Protein AF-K8XNW4-F1 (afdb_monomer)

Sequence (732 aa):
MLPLHPEALRRLDRVDAVVIDPRALYTPQLTVSRVLGVRDGDRTRVWEAARTAVNQGRLAAGWHPVTAVPGVAGTALDDASDDGPRVLVSPVHDPYASAVVAEARRAQVEVVSVYDDALRSLRNGFNRLVPLAGSIDDTLREAVTQLQRDGRAVAVVAAGAPETLVRADVGVGVTRDGAPPPWGAHLWAADLTGVWRILHAIPAARTASRRGIEISAQASALGTLLLLPGVPGSGPEPVTAGAALGLWVGRSKARGVLTAPLPAPRPGHEWHAIPAAEVRELLPTPRRDDHTSQIPKRRYSGFATTGPARAIGRIGVRPVTTTWHFLRAVRDELDDPLTPILATCSAASAVLGSPIDAVLVGSVLVLNAGISATQRLRAEEVLNRLLAVQDAPARQLTELKDAYDPVDAADCGADRRYVDIAADRLRPGEVIEVRPGEVVPADGRLLAAEGVEVDESALTGESLPVVKQTDPTPGVPLAERTCMLYAGTTVLTGTAVSLVTATGRTTETRRATALAPAKVREVGLNAQLSWLTRSRRPIGQLVLPRGARRDGSPRRCGPVPAKTGRPHPRPGAVHLLVWNIVNRLANAFGFTLREGQLHSGTRALHRFGYRFPGFLLADGEKPDDSDDVVANLRHSVLNRPAVTDPGLRTAAAAGDPLPEPWQAFAAMVRDASYTITDTDIGRLLAAGPTEDQVFEVTVAAAVGAALESFDAGMSALGHTSRAESSRSSGET

InterPro domains:
  IPR008250 P-type ATPase, A domain superfamily [SSF81653] (415-511)
  IPR023298 P-type ATPase, transmembrane domain superfamily [SSF81665] (320-391)
  IPR059000 P-type ATPase, A domain [PF00122] (411-515)

Structure (mmCIF, N/CA/C/O backbone):
data_AF-K8XNW4-F1
#
_entry.id   AF-K8XNW4-F1
#
loop_
_atom_site.group_PDB
_atom_site.id
_atom_site.type_symbol
_atom_site.label_atom_id
_atom_site.label_alt_id
_atom_site.label_comp_id
_atom_site.label_asym_id
_atom_site.label_entity_id
_atom_site.label_seq_id
_atom_site.pdbx_PDB_ins_code
_atom_site.Cartn_x
_atom_site.Cartn_y
_atom_site.Cartn_z
_atom_site.occupancy
_atom_site.B_iso_or_equiv
_atom_site.auth_seq_id
_atom_site.auth_comp_id
_atom_site.auth_asym_id
_atom_site.auth_atom_id
_atom_site.pdbx_PDB_model_num
ATOM 1 N N . MET A 1 1 ? -5.602 19.663 -1.042 1.00 82.75 1 MET A N 1
ATOM 2 C CA . MET A 1 1 ? -6.918 19.006 -1.170 1.00 82.75 1 MET A CA 1
ATOM 3 C C . MET A 1 1 ? -7.982 20.019 -0.796 1.00 82.75 1 MET A C 1
ATOM 5 O O . MET A 1 1 ? -7.849 20.635 0.255 1.00 82.75 1 MET A O 1
ATOM 9 N N . LEU A 1 2 ? -8.999 20.180 -1.634 1.00 87.75 2 LEU A N 1
ATOM 10 C CA . LEU A 1 2 ? -10.152 21.040 -1.398 1.00 87.75 2 LEU A CA 1
ATOM 11 C C . LEU A 1 2 ? -11.415 20.158 -1.304 1.00 87.75 2 LEU A C 1
ATOM 13 O O . LEU A 1 2 ? -11.740 19.472 -2.273 1.00 87.75 2 LEU A O 1
ATOM 17 N N . PRO A 1 3 ? -12.111 20.100 -0.155 1.00 89.88 3 PRO A N 1
ATOM 18 C CA . PRO A 1 3 ? -13.385 19.393 -0.059 1.00 89.88 3 PRO A CA 1
ATOM 19 C C . PRO A 1 3 ? -14.494 20.245 -0.690 1.00 89.88 3 PRO A C 1
ATOM 21 O O . PRO A 1 3 ? -14.869 21.271 -0.129 1.00 89.88 3 PRO A O 1
ATOM 24 N N . LEU A 1 4 ? -15.024 19.815 -1.838 1.00 90.00 4 LEU A N 1
ATOM 25 C CA . LEU A 1 4 ? -16.186 20.453 -2.471 1.00 90.00 4 LEU A CA 1
ATOM 26 C C . LEU A 1 4 ? -17.482 20.025 -1.767 1.00 90.00 4 LEU A C 1
ATOM 28 O O . LEU A 1 4 ? -18.348 20.847 -1.485 1.00 90.00 4 LEU A O 1
ATOM 32 N N . HIS A 1 5 ? -17.551 18.750 -1.374 1.00 90.88 5 HIS A N 1
ATOM 33 C CA . HIS A 1 5 ? -18.627 18.178 -0.571 1.00 90.88 5 HIS A CA 1
ATOM 34 C C . HIS A 1 5 ? -18.057 17.559 0.717 1.00 90.88 5 HIS A C 1
ATOM 36 O O . HIS A 1 5 ? -17.622 16.403 0.716 1.00 90.88 5 HIS A O 1
ATOM 42 N N . PRO A 1 6 ? -18.060 18.294 1.849 1.00 87.94 6 PRO A N 1
ATOM 43 C CA . PRO A 1 6 ? -17.468 17.832 3.110 1.00 87.94 6 PRO A CA 1
ATOM 44 C C . PRO A 1 6 ? -18.072 16.531 3.651 1.00 87.94 6 PRO A C 1
ATOM 46 O O . PRO A 1 6 ? -17.414 15.807 4.398 1.00 87.94 6 PRO A O 1
ATOM 49 N N . GLU A 1 7 ? -19.311 16.210 3.273 1.00 89.25 7 GLU A N 1
ATOM 50 C CA . GLU A 1 7 ? -19.983 14.966 3.656 1.00 89.25 7 GLU A CA 1
ATOM 51 C C . GLU A 1 7 ? -19.247 13.715 3.171 1.00 89.25 7 GLU A C 1
ATOM 53 O O . GLU A 1 7 ? -19.280 12.693 3.854 1.00 89.25 7 GLU A O 1
ATOM 58 N N . ALA A 1 8 ? -18.514 13.799 2.058 1.00 90.62 8 ALA A N 1
ATOM 59 C CA . ALA A 1 8 ? -17.737 12.678 1.539 1.00 90.62 8 ALA A CA 1
ATOM 60 C C . ALA A 1 8 ? -16.644 12.219 2.519 1.00 90.62 8 ALA A C 1
ATOM 62 O O . ALA A 1 8 ? -16.383 11.024 2.638 1.00 90.62 8 ALA A O 1
ATOM 63 N N . LEU A 1 9 ? -16.074 13.135 3.316 1.00 90.50 9 LEU A N 1
ATOM 64 C CA . LEU A 1 9 ? -15.121 12.777 4.374 1.00 90.50 9 LEU A CA 1
ATOM 65 C C . LEU A 1 9 ? -15.758 11.901 5.460 1.00 90.50 9 LEU A C 1
ATOM 67 O O . LEU A 1 9 ? -15.081 11.056 6.040 1.00 90.50 9 LEU A O 1
ATOM 71 N N . ARG A 1 10 ? -17.059 12.081 5.726 1.00 89.56 10 ARG A N 1
ATOM 72 C CA . ARG A 1 10 ? -17.809 11.277 6.706 1.00 89.56 10 ARG A CA 1
ATOM 73 C C . ARG A 1 10 ? -18.178 9.891 6.185 1.00 89.56 10 ARG A C 1
ATOM 75 O O . ARG A 1 10 ? -18.661 9.092 6.971 1.00 89.56 10 ARG A O 1
ATOM 82 N N . ARG A 1 11 ? -17.997 9.630 4.886 1.00 92.25 11 ARG A N 1
ATOM 83 C CA . ARG A 1 11 ? -18.268 8.333 4.249 1.00 92.25 11 ARG A CA 1
ATOM 84 C C . ARG A 1 11 ? -17.010 7.481 4.079 1.00 92.25 11 ARG A C 1
ATOM 86 O O . ARG A 1 11 ? -17.127 6.314 3.724 1.00 92.25 11 ARG A O 1
ATOM 93 N N . LEU A 1 12 ? -15.819 8.029 4.352 1.00 93.81 12 LEU A N 1
ATOM 94 C CA . LEU A 1 12 ? -14.544 7.310 4.213 1.00 93.81 12 LEU A CA 1
ATOM 95 C C . LEU A 1 12 ? -14.468 6.040 5.069 1.00 93.81 12 LEU A C 1
ATOM 97 O O . LEU A 1 12 ? -13.777 5.101 4.692 1.00 93.81 12 LEU A O 1
ATOM 101 N N . ASP A 1 13 ? -15.171 5.988 6.203 1.00 93.31 13 ASP A N 1
ATOM 102 C CA . ASP A 1 13 ? -15.234 4.799 7.055 1.00 93.31 13 ASP A CA 1
ATOM 103 C C . ASP A 1 13 ? -16.045 3.649 6.433 1.00 93.31 13 ASP A C 1
ATOM 105 O O . ASP A 1 13 ? -15.874 2.502 6.836 1.00 93.31 13 ASP A O 1
ATOM 109 N N . ARG A 1 14 ? -16.896 3.939 5.443 1.00 93.44 14 ARG A N 1
ATOM 110 C CA . ARG A 1 14 ? -17.780 2.970 4.778 1.00 93.44 14 ARG A CA 1
ATOM 111 C C . ARG A 1 14 ? -17.289 2.531 3.404 1.00 93.44 14 ARG A C 1
ATOM 113 O O . ARG A 1 14 ? -17.917 1.675 2.808 1.00 93.44 14 ARG A O 1
ATOM 120 N N . VAL A 1 15 ? -16.211 3.119 2.883 1.00 95.38 15 VAL A N 1
ATOM 121 C CA . VAL A 1 15 ? -15.671 2.762 1.561 1.00 95.38 15 VAL A CA 1
ATOM 122 C C . VAL A 1 15 ? -15.216 1.309 1.578 1.00 95.38 15 VAL A C 1
ATOM 124 O O . VAL A 1 15 ? -14.338 0.971 2.365 1.00 95.38 15 VAL A O 1
ATOM 127 N N . ASP A 1 16 ? -15.768 0.477 0.698 1.00 93.88 16 ASP A N 1
ATOM 128 C CA . ASP A 1 16 ? -15.445 -0.951 0.565 1.00 93.88 16 ASP A CA 1
ATOM 129 C C . ASP A 1 16 ? -14.649 -1.254 -0.707 1.00 93.88 16 ASP A C 1
ATOM 131 O O . ASP A 1 16 ? -13.868 -2.209 -0.745 1.00 93.88 16 ASP A O 1
ATOM 135 N N . ALA A 1 17 ? -14.824 -0.430 -1.742 1.00 95.88 17 ALA A N 1
ATOM 136 C CA . ALA A 1 17 ? -14.113 -0.541 -3.006 1.00 95.88 17 ALA A CA 1
ATOM 137 C C . ALA A 1 17 ? -13.586 0.822 -3.469 1.00 95.88 17 ALA A C 1
ATOM 139 O O . ALA A 1 17 ? -14.236 1.853 -3.290 1.00 95.88 17 ALA A O 1
ATOM 140 N N . VAL A 1 18 ? -12.406 0.815 -4.085 1.00 97.12 18 VAL A N 1
ATOM 141 C CA . VAL A 1 18 ? -11.782 1.982 -4.710 1.00 97.12 18 VAL A CA 1
ATOM 142 C C . VAL A 1 18 ? -11.608 1.689 -6.193 1.00 97.12 18 VAL A C 1
ATOM 144 O O . VAL A 1 18 ? -10.843 0.802 -6.566 1.00 97.12 18 VAL A O 1
ATOM 147 N N . VAL A 1 19 ? -12.297 2.451 -7.036 1.00 97.12 19 VAL A N 1
ATOM 148 C CA . VAL A 1 19 ? -12.147 2.409 -8.491 1.00 97.12 19 VAL A CA 1
ATOM 149 C C . VAL A 1 19 ? -11.180 3.512 -8.909 1.00 97.12 19 VAL A C 1
ATOM 151 O O . VAL A 1 19 ? -11.427 4.687 -8.646 1.00 97.12 19 VAL A O 1
ATOM 154 N N . ILE A 1 20 ? -10.074 3.154 -9.552 1.00 96.75 20 ILE A N 1
ATOM 155 C CA . ILE A 1 20 ? -9.065 4.114 -10.013 1.00 96.75 20 ILE A CA 1
ATOM 156 C C . ILE A 1 20 ? -9.119 4.187 -11.538 1.00 96.75 20 ILE A C 1
ATOM 158 O O . ILE A 1 20 ? -8.941 3.173 -12.211 1.00 96.75 20 ILE A O 1
ATOM 162 N N . ASP A 1 21 ? -9.337 5.380 -12.087 1.00 94.81 21 ASP A N 1
ATOM 163 C CA . ASP A 1 21 ? -9.142 5.655 -13.512 1.00 94.81 21 ASP A CA 1
ATOM 164 C C . ASP A 1 21 ? -7.656 5.441 -13.850 1.00 94.81 21 ASP A C 1
ATOM 166 O O . ASP A 1 21 ? -6.814 6.143 -13.276 1.00 94.81 21 ASP A O 1
ATOM 170 N N . PRO A 1 22 ? -7.303 4.513 -14.762 1.00 93.06 22 PRO A N 1
ATOM 171 C CA . PRO A 1 22 ? -5.907 4.259 -15.113 1.00 93.06 22 PRO A CA 1
ATOM 172 C C . PRO A 1 22 ? -5.221 5.536 -15.590 1.00 93.06 22 PRO A C 1
ATOM 174 O O . PRO A 1 22 ? -4.070 5.791 -15.237 1.00 93.06 22 PRO A O 1
ATOM 177 N N . ARG A 1 23 ? -5.961 6.412 -16.286 1.00 90.69 23 ARG A N 1
ATOM 178 C CA . ARG A 1 23 ? -5.424 7.680 -16.762 1.00 90.69 23 ARG A CA 1
ATOM 179 C C . ARG A 1 23 ? -4.949 8.520 -15.591 1.00 90.69 23 ARG A C 1
ATOM 181 O O . ARG A 1 23 ? -3.893 9.102 -15.728 1.00 90.69 23 ARG A O 1
ATOM 188 N N . ALA A 1 24 ? -5.613 8.553 -14.435 1.00 91.88 24 ALA A N 1
ATOM 189 C CA . ALA A 1 24 ? -5.176 9.372 -13.294 1.00 91.88 24 ALA A CA 1
ATOM 190 C C . ALA A 1 24 ? -3.762 9.030 -12.775 1.00 91.88 24 ALA A C 1
ATOM 192 O O . ALA A 1 24 ? -3.166 9.837 -12.069 1.00 91.88 24 ALA A O 1
ATOM 193 N N . LEU A 1 25 ? -3.218 7.863 -13.130 1.00 92.19 25 LEU A N 1
ATOM 194 C CA . LEU A 1 25 ? -1.910 7.376 -12.691 1.00 92.19 25 LEU A CA 1
ATOM 195 C C . LEU A 1 25 ? -0.756 7.768 -13.619 1.00 92.19 25 LEU A C 1
ATOM 197 O O . LEU A 1 25 ? 0.385 7.378 -13.369 1.00 92.19 25 LEU A O 1
ATOM 201 N N . TYR A 1 26 ? -1.034 8.499 -14.697 1.00 89.56 26 TYR A N 1
ATOM 202 C CA . TYR A 1 26 ? -0.038 8.825 -15.713 1.00 89.56 26 TYR A CA 1
ATOM 203 C C . TYR A 1 26 ? 0.261 10.317 -15.787 1.00 89.56 26 TYR A C 1
ATOM 205 O O . TYR A 1 26 ? -0.564 11.164 -15.433 1.00 89.56 26 TYR A O 1
ATOM 213 N N . THR A 1 27 ? 1.415 10.644 -16.339 1.00 86.62 27 THR A N 1
ATOM 214 C CA . THR A 1 27 ? 1.769 11.992 -16.764 1.00 86.62 27 THR A CA 1
ATOM 215 C C . THR A 1 27 ? 1.433 12.166 -18.260 1.00 86.62 27 THR A C 1
ATOM 217 O O . THR A 1 27 ? 1.173 11.177 -18.950 1.00 86.62 27 THR A O 1
ATOM 220 N N . PRO A 1 28 ? 1.366 13.399 -18.797 1.00 83.56 28 PRO A N 1
ATOM 221 C CA . PRO A 1 28 ? 1.074 13.614 -20.220 1.00 83.56 28 PRO A CA 1
ATOM 222 C C . PRO A 1 28 ? 2.232 13.215 -21.153 1.00 83.56 28 PRO A C 1
ATOM 224 O O . PRO A 1 28 ? 2.035 13.119 -22.362 1.00 83.56 28 PRO A O 1
ATOM 227 N N . GLN A 1 29 ? 3.439 12.996 -20.623 1.00 85.19 29 GLN A N 1
ATOM 228 C CA . GLN A 1 29 ? 4.605 12.593 -21.408 1.00 85.19 29 GLN A CA 1
ATOM 229 C C . GLN A 1 29 ? 4.458 11.151 -21.906 1.00 85.19 29 GLN A C 1
ATOM 231 O O . GLN A 1 29 ? 4.149 10.246 -21.132 1.00 85.19 29 GLN A O 1
ATOM 236 N N . LEU A 1 30 ? 4.733 10.931 -23.192 1.00 87.06 30 LEU A N 1
ATOM 237 C CA . LEU A 1 30 ? 4.732 9.609 -23.817 1.00 87.06 30 LEU A CA 1
ATOM 238 C C . LEU A 1 30 ? 6.144 9.021 -23.856 1.00 87.06 30 LEU A C 1
ATOM 240 O O . LEU A 1 30 ? 7.117 9.739 -24.073 1.00 87.06 30 LEU A O 1
ATOM 244 N N . THR A 1 31 ? 6.247 7.704 -23.694 1.00 84.94 31 THR A N 1
ATOM 245 C CA . THR A 1 31 ? 7.492 6.953 -23.869 1.00 84.94 31 THR A CA 1
ATOM 246 C C . THR A 1 31 ? 7.238 5.647 -24.607 1.00 84.94 31 THR A C 1
ATOM 248 O O . THR A 1 31 ? 6.173 5.029 -24.495 1.00 84.94 31 THR A O 1
ATOM 251 N N . VAL A 1 32 ? 8.249 5.172 -25.327 1.00 85.88 32 VAL A N 1
ATOM 252 C CA . VAL A 1 32 ? 8.278 3.779 -25.771 1.00 85.88 32 VAL A CA 1
ATOM 253 C C . VAL A 1 32 ? 8.364 2.899 -24.528 1.00 85.88 32 VAL A C 1
ATOM 255 O O . VAL A 1 32 ? 9.114 3.202 -23.604 1.00 85.88 32 VAL A O 1
ATOM 258 N N . SER A 1 33 ? 7.514 1.880 -24.462 1.00 79.88 33 SER A N 1
ATOM 259 C CA . SER A 1 33 ? 7.308 1.079 -23.251 1.00 79.88 33 SER A CA 1
ATOM 260 C C . SER A 1 33 ? 7.517 -0.414 -23.466 1.00 79.88 33 SER A C 1
ATOM 262 O O . SER A 1 33 ? 7.789 -1.132 -22.507 1.00 79.88 33 SER A O 1
ATOM 264 N N . ARG A 1 34 ? 7.344 -0.902 -24.698 1.00 81.06 34 ARG A N 1
ATOM 265 C CA . ARG A 1 34 ? 7.564 -2.305 -25.061 1.00 81.06 34 ARG A CA 1
ATOM 266 C C . ARG A 1 34 ? 7.821 -2.423 -26.557 1.00 81.06 34 ARG A C 1
ATOM 268 O O . ARG A 1 34 ? 7.240 -1.671 -27.336 1.00 81.06 34 ARG A O 1
ATOM 275 N N . VAL A 1 35 ? 8.642 -3.391 -26.939 1.00 83.88 35 VAL A N 1
ATOM 276 C CA . VAL A 1 35 ? 8.856 -3.808 -28.327 1.00 83.88 35 VAL A CA 1
ATOM 277 C C . VAL A 1 35 ? 8.672 -5.322 -28.367 1.00 83.88 35 VAL A C 1
ATOM 279 O O . VAL A 1 35 ? 9.257 -6.023 -27.549 1.00 83.88 35 VAL A O 1
ATOM 282 N N . LEU A 1 36 ? 7.826 -5.815 -29.267 1.00 83.62 36 LEU A N 1
ATOM 283 C CA . LEU A 1 36 ? 7.525 -7.238 -29.446 1.00 83.62 36 LEU A CA 1
ATOM 284 C C . LEU A 1 36 ? 7.826 -7.663 -30.886 1.00 83.62 36 LEU A C 1
ATOM 286 O O . LEU A 1 36 ? 7.686 -6.852 -31.801 1.00 83.62 36 LEU A O 1
ATOM 290 N N . GLY A 1 37 ? 8.215 -8.928 -31.079 1.00 78.12 37 GLY A N 1
ATOM 291 C CA . GLY A 1 37 ? 8.445 -9.525 -32.405 1.00 78.12 37 GLY A CA 1
ATOM 292 C C . GLY A 1 37 ? 9.718 -9.052 -33.122 1.00 78.12 37 GLY A C 1
ATOM 293 O O . GLY A 1 37 ? 9.832 -9.200 -34.336 1.00 78.12 37 GLY A O 1
ATOM 294 N N . VAL A 1 38 ? 10.664 -8.453 -32.391 1.00 79.06 38 VAL A N 1
ATOM 295 C CA . VAL A 1 38 ? 11.943 -7.959 -32.928 1.00 79.06 38 VAL A CA 1
ATOM 296 C C . VAL A 1 38 ? 13.093 -8.773 -32.342 1.00 79.06 38 VAL A C 1
ATOM 298 O O . VAL A 1 38 ? 13.166 -8.936 -31.118 1.00 79.06 38 VAL A O 1
ATOM 301 N N . ARG A 1 39 ? 14.002 -9.222 -33.216 1.00 78.06 39 ARG A N 1
ATOM 302 C CA . ARG A 1 39 ? 15.246 -9.919 -32.857 1.00 78.06 39 ARG A CA 1
ATOM 303 C C . ARG A 1 39 ? 16.083 -9.094 -31.883 1.00 78.06 39 ARG A C 1
ATOM 305 O O . ARG A 1 39 ? 16.153 -7.871 -32.011 1.00 78.06 39 ARG A O 1
ATOM 312 N N . ASP A 1 40 ? 16.763 -9.753 -30.947 1.00 71.50 40 ASP A N 1
ATOM 313 C CA . ASP A 1 40 ? 17.518 -9.075 -29.880 1.00 71.50 40 ASP A CA 1
ATOM 314 C C . ASP A 1 40 ? 18.553 -8.070 -30.420 1.00 71.50 40 ASP A C 1
ATOM 316 O O . ASP A 1 40 ? 18.652 -6.960 -29.901 1.00 71.50 40 ASP A O 1
ATOM 320 N N . GLY A 1 41 ? 19.246 -8.401 -31.518 1.00 72.94 41 GLY A N 1
ATOM 321 C CA . GLY A 1 41 ? 20.248 -7.522 -32.141 1.00 72.94 41 GLY A CA 1
ATOM 322 C C . GLY A 1 41 ? 19.690 -6.235 -32.767 1.00 72.94 41 GLY A C 1
ATOM 323 O O . GLY A 1 41 ? 20.393 -5.229 -32.825 1.00 72.94 41 GLY A O 1
ATOM 324 N N . ASP A 1 42 ? 18.422 -6.230 -33.188 1.00 78.19 42 ASP A N 1
ATOM 325 C CA . ASP A 1 42 ? 17.770 -5.060 -33.795 1.00 78.19 42 ASP A CA 1
ATOM 326 C C . ASP A 1 42 ? 16.950 -4.248 -32.776 1.00 78.19 42 ASP A C 1
ATOM 328 O O . ASP A 1 42 ? 16.594 -3.094 -33.037 1.00 78.19 42 ASP A O 1
ATOM 332 N N . ARG A 1 43 ? 16.662 -4.811 -31.593 1.00 79.81 43 ARG A N 1
ATOM 333 C CA . ARG A 1 43 ? 15.758 -4.222 -30.589 1.00 79.81 43 ARG A CA 1
ATOM 334 C C . ARG A 1 43 ? 16.192 -2.828 -30.139 1.00 79.81 43 ARG A C 1
ATOM 336 O O . ARG A 1 43 ? 15.351 -1.931 -30.080 1.00 79.81 43 ARG A O 1
ATOM 343 N N . THR A 1 44 ? 17.484 -2.621 -29.883 1.00 80.12 44 THR A N 1
ATOM 344 C CA . THR A 1 44 ? 18.033 -1.313 -29.481 1.00 80.12 44 THR A CA 1
ATOM 345 C C . THR A 1 44 ? 17.809 -0.259 -30.564 1.00 80.12 44 THR A C 1
ATOM 347 O O . THR A 1 44 ? 17.309 0.828 -30.279 1.00 80.12 44 THR A O 1
ATOM 350 N N . ARG A 1 45 ? 18.067 -0.609 -31.830 1.00 83.06 45 ARG A N 1
ATOM 351 C CA . ARG A 1 45 ? 17.858 0.287 -32.974 1.00 83.06 45 ARG A CA 1
ATOM 352 C C . ARG A 1 45 ? 16.382 0.651 -33.149 1.00 83.06 45 ARG A C 1
ATOM 354 O O . ARG A 1 45 ? 16.061 1.822 -33.354 1.00 83.06 45 ARG A O 1
ATOM 361 N N . VAL A 1 46 ? 15.478 -0.330 -33.055 1.00 85.69 46 VAL A N 1
ATOM 362 C CA . VAL A 1 46 ? 14.024 -0.090 -33.137 1.00 85.69 46 VAL A CA 1
ATOM 363 C C . VAL A 1 46 ? 13.551 0.799 -31.987 1.00 85.69 46 VAL A C 1
ATOM 365 O O . VAL A 1 46 ? 12.770 1.726 -32.207 1.00 85.69 46 VAL A O 1
ATOM 368 N N . TRP A 1 47 ? 14.043 0.556 -30.772 1.00 84.88 47 TRP A N 1
ATOM 369 C CA . TRP A 1 47 ? 13.707 1.352 -29.596 1.00 84.88 47 TRP A CA 1
ATOM 370 C C . TRP A 1 47 ? 14.141 2.812 -29.738 1.00 84.88 47 TRP A C 1
ATOM 372 O O . TRP A 1 47 ? 13.337 3.711 -29.499 1.00 84.88 47 TRP A O 1
ATOM 382 N N . GLU A 1 48 ? 15.379 3.071 -30.160 1.00 84.94 48 GLU A N 1
ATOM 383 C CA . GLU A 1 48 ? 15.892 4.433 -30.344 1.00 84.94 48 GLU A CA 1
ATOM 384 C C . GLU A 1 48 ? 15.140 5.192 -31.439 1.00 84.94 48 GLU A C 1
ATOM 386 O O . GLU A 1 48 ? 14.768 6.357 -31.255 1.00 84.94 48 GLU A O 1
ATOM 391 N N . ALA A 1 49 ? 14.854 4.527 -32.560 1.00 86.50 49 ALA A N 1
ATOM 392 C CA . ALA A 1 49 ? 14.067 5.100 -33.643 1.00 86.50 49 ALA A CA 1
ATOM 393 C C . ALA A 1 49 ? 12.641 5.445 -33.183 1.00 86.50 49 ALA A C 1
ATOM 395 O O . ALA A 1 49 ? 12.149 6.548 -33.437 1.00 86.50 49 ALA A O 1
ATOM 396 N N . ALA A 1 50 ? 12.000 4.549 -32.428 1.00 86.62 50 ALA A N 1
ATOM 397 C CA . ALA A 1 50 ? 10.686 4.795 -31.847 1.00 86.62 50 ALA A CA 1
ATOM 398 C C . ALA A 1 50 ? 10.722 5.922 -30.802 1.00 86.62 50 ALA A C 1
ATOM 400 O O . ALA A 1 50 ? 9.855 6.794 -30.826 1.00 86.62 50 ALA A O 1
ATOM 401 N N . ARG A 1 51 ? 11.750 5.976 -29.941 1.00 86.56 51 ARG A N 1
ATOM 402 C CA . ARG A 1 51 ? 11.950 7.057 -28.956 1.00 86.56 51 ARG A CA 1
ATOM 403 C C . ARG A 1 51 ? 12.068 8.405 -29.659 1.00 86.56 51 ARG A C 1
ATOM 405 O O . ARG A 1 51 ? 11.431 9.377 -29.261 1.00 86.56 51 ARG A O 1
ATOM 412 N N . THR A 1 52 ? 12.821 8.445 -30.752 1.00 87.12 52 THR A N 1
ATOM 413 C CA . THR A 1 52 ? 13.000 9.642 -31.579 1.00 87.12 52 THR A CA 1
ATOM 414 C C . THR A 1 52 ? 11.686 10.071 -32.229 1.00 87.12 52 THR A C 1
ATOM 416 O O . THR A 1 52 ? 11.345 11.252 -32.219 1.00 87.12 52 THR A O 1
ATOM 419 N N . ALA A 1 53 ? 10.908 9.116 -32.741 1.00 87.88 53 ALA A N 1
ATOM 420 C CA . ALA A 1 53 ? 9.606 9.377 -33.343 1.00 87.88 53 ALA A CA 1
ATOM 421 C C . ALA A 1 53 ? 8.572 9.893 -32.326 1.00 87.88 53 ALA A C 1
ATOM 423 O O . ALA A 1 53 ? 7.816 10.810 -32.648 1.00 87.88 53 ALA A O 1
ATOM 424 N N . VAL A 1 54 ? 8.570 9.364 -31.098 1.00 88.19 54 VAL A N 1
ATOM 425 C CA . VAL A 1 54 ? 7.743 9.866 -29.986 1.00 88.19 54 VAL A CA 1
ATOM 426 C C . VAL A 1 54 ? 8.154 11.288 -29.603 1.00 88.19 54 VAL A C 1
ATOM 428 O O . VAL A 1 54 ? 7.299 12.167 -29.538 1.00 88.19 54 VAL A O 1
ATOM 431 N N . ASN A 1 55 ? 9.455 11.550 -29.439 1.00 85.94 55 ASN A N 1
ATOM 432 C CA . ASN A 1 55 ? 9.970 12.885 -29.103 1.00 85.94 55 ASN A CA 1
ATOM 433 C C . ASN A 1 55 ? 9.645 13.935 -30.178 1.00 85.94 55 ASN A C 1
ATOM 435 O O . ASN A 1 55 ? 9.495 15.114 -29.875 1.00 85.94 55 ASN A O 1
ATOM 439 N N . GLN A 1 56 ? 9.512 13.507 -31.435 1.00 88.62 56 GLN A N 1
ATOM 440 C CA . GLN A 1 56 ? 9.116 14.351 -32.566 1.00 88.62 56 GLN A CA 1
ATOM 441 C C . GLN A 1 56 ? 7.589 14.423 -32.762 1.00 88.62 56 GLN A C 1
ATOM 443 O O . GLN A 1 56 ? 7.133 15.008 -33.743 1.00 88.62 56 GLN A O 1
ATOM 448 N N . GLY A 1 57 ? 6.796 13.819 -31.869 1.00 86.75 57 GLY A N 1
ATOM 449 C CA . GLY A 1 57 ? 5.332 13.843 -31.911 1.00 86.75 57 GLY A CA 1
ATOM 450 C C . GLY A 1 57 ? 4.705 13.019 -33.041 1.00 86.75 57 GLY A C 1
ATOM 451 O O . GLY A 1 57 ? 3.549 13.247 -33.385 1.00 86.75 57 GLY A O 1
ATOM 452 N N . ARG A 1 58 ? 5.444 12.079 -33.647 1.00 88.12 58 ARG A N 1
ATOM 453 C CA . ARG A 1 58 ? 4.960 11.264 -34.779 1.00 88.12 58 ARG A CA 1
ATOM 454 C C . ARG A 1 58 ? 4.195 10.012 -34.361 1.00 88.12 58 ARG A C 1
ATOM 456 O O . ARG A 1 58 ? 3.418 9.497 -35.156 1.00 88.12 58 ARG A O 1
ATOM 463 N N . LEU A 1 59 ? 4.421 9.520 -33.144 1.00 87.94 59 LEU A N 1
ATOM 464 C CA . LEU A 1 59 ? 3.719 8.363 -32.588 1.00 87.94 59 LEU A CA 1
ATOM 465 C C . LEU A 1 59 ? 2.871 8.797 -31.388 1.00 87.94 59 LEU A C 1
ATOM 467 O O . LEU A 1 59 ? 3.374 9.440 -30.467 1.00 87.94 59 LEU A O 1
ATOM 471 N N . ALA A 1 60 ? 1.588 8.433 -31.408 1.00 89.06 60 ALA A N 1
ATOM 472 C CA . ALA A 1 60 ? 0.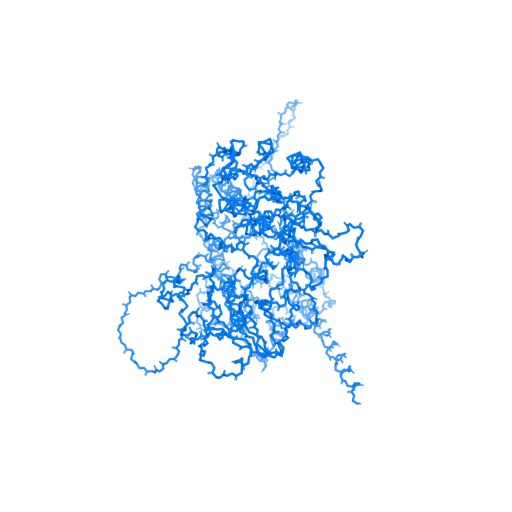646 8.655 -30.309 1.00 89.06 60 ALA A CA 1
ATOM 473 C C . ALA A 1 60 ? 0.660 7.482 -29.309 1.00 89.06 60 ALA A C 1
ATOM 475 O O . ALA A 1 60 ? 1.305 6.467 -29.551 1.00 89.06 60 ALA A O 1
ATOM 476 N N . ALA A 1 61 ? -0.068 7.584 -28.194 1.00 87.50 61 ALA A N 1
ATOM 477 C CA . ALA A 1 61 ? -0.240 6.454 -27.278 1.00 87.50 61 ALA A CA 1
ATOM 478 C C . ALA A 1 61 ? -0.969 5.280 -27.966 1.00 87.50 61 ALA A C 1
ATOM 480 O O . ALA A 1 61 ? -1.950 5.496 -28.675 1.00 87.50 61 ALA A O 1
ATOM 481 N N . GLY A 1 62 ? -0.503 4.051 -27.744 1.00 87.50 62 GLY A N 1
ATOM 482 C CA . GLY A 1 62 ? -1.065 2.822 -28.302 1.00 87.50 62 GLY A CA 1
ATOM 483 C C . GLY A 1 62 ? -0.018 1.896 -28.923 1.00 87.50 62 GLY A C 1
ATOM 484 O O . GLY A 1 62 ? 1.188 2.155 -28.877 1.00 87.50 62 GLY A O 1
ATOM 485 N N . TRP A 1 63 ? -0.501 0.793 -29.491 1.00 88.06 63 TRP A N 1
ATOM 486 C CA . TRP A 1 63 ? 0.310 -0.147 -30.260 1.00 88.06 63 TRP A CA 1
ATOM 487 C C . TRP A 1 63 ? 0.501 0.349 -31.691 1.00 88.06 63 TRP A C 1
ATOM 489 O O . TRP A 1 63 ? -0.471 0.635 -32.386 1.00 88.06 63 TRP A O 1
ATOM 499 N N . HIS A 1 64 ? 1.754 0.391 -32.137 1.00 89.19 64 HIS A N 1
ATOM 500 C CA . HIS A 1 64 ? 2.139 0.748 -33.500 1.00 89.19 64 HIS A CA 1
ATOM 501 C C . HIS A 1 64 ? 2.927 -0.397 -34.129 1.00 89.19 64 HIS A C 1
ATOM 503 O O . HIS A 1 64 ? 3.786 -0.971 -33.459 1.00 89.19 64 HIS A O 1
ATOM 509 N N . PRO A 1 65 ? 2.694 -0.748 -35.401 1.00 87.81 65 PRO A N 1
ATOM 510 C CA . PRO A 1 65 ? 3.553 -1.704 -36.087 1.00 87.81 65 PRO A CA 1
ATOM 511 C C . PRO A 1 65 ? 4.964 -1.118 -36.247 1.00 87.81 65 PRO A C 1
ATOM 513 O O . PRO A 1 65 ? 5.120 0.090 -36.427 1.00 87.81 65 PRO A O 1
ATOM 516 N N . VAL A 1 66 ? 6.004 -1.959 -36.218 1.00 84.62 66 VAL A N 1
ATOM 517 C CA . VAL A 1 66 ? 7.402 -1.497 -36.386 1.00 84.62 66 VAL A CA 1
ATOM 518 C C . VAL A 1 66 ? 7.608 -0.775 -37.726 1.00 84.62 66 VAL A C 1
ATOM 520 O O . VAL A 1 66 ? 8.402 0.157 -37.814 1.00 84.62 66 VAL A O 1
ATOM 523 N N . THR A 1 67 ? 6.824 -1.117 -38.750 1.00 82.12 67 THR A N 1
ATOM 524 C CA . THR A 1 67 ? 6.812 -0.437 -40.056 1.00 82.12 67 THR A CA 1
ATOM 525 C C . THR A 1 67 ? 6.374 1.028 -39.994 1.00 82.12 67 THR A C 1
ATOM 527 O O . THR A 1 67 ? 6.752 1.807 -40.866 1.00 82.12 67 THR A O 1
ATOM 530 N N . ALA A 1 68 ? 5.612 1.428 -38.971 1.00 82.81 68 ALA A N 1
ATOM 531 C CA . ALA A 1 68 ? 5.234 2.822 -38.749 1.00 82.81 68 ALA A CA 1
ATOM 532 C C . ALA A 1 68 ? 6.361 3.649 -38.101 1.00 82.81 68 ALA A C 1
ATOM 534 O O . ALA A 1 68 ? 6.252 4.873 -38.026 1.00 82.81 68 ALA A O 1
ATOM 535 N N . VAL A 1 69 ? 7.445 3.011 -37.637 1.00 82.88 69 VAL A N 1
ATOM 536 C CA . VAL A 1 69 ? 8.587 3.691 -37.016 1.00 82.88 69 VAL A CA 1
ATOM 537 C C . VAL A 1 69 ? 9.561 4.185 -38.103 1.00 82.88 69 VAL A C 1
ATOM 539 O O . VAL A 1 69 ? 10.138 3.376 -38.836 1.00 82.88 69 VAL A O 1
ATOM 542 N N . PRO A 1 70 ? 9.802 5.506 -38.220 1.00 78.94 70 PRO A N 1
ATOM 543 C CA . PRO A 1 70 ? 10.735 6.053 -39.204 1.00 78.94 70 PRO A CA 1
ATOM 544 C C . PRO A 1 70 ? 12.169 5.538 -39.001 1.00 78.94 70 PRO A C 1
ATOM 546 O O . PRO A 1 70 ? 12.671 5.535 -37.881 1.00 78.94 70 PRO A O 1
ATOM 549 N N . GLY A 1 71 ? 12.857 5.159 -40.085 1.00 73.12 71 GLY A N 1
ATOM 550 C CA . GLY A 1 71 ? 14.280 4.765 -40.052 1.00 73.12 71 GLY A CA 1
ATOM 551 C C . GLY A 1 71 ? 14.562 3.280 -39.775 1.00 73.12 71 GLY A C 1
ATOM 552 O O . GLY A 1 71 ? 15.726 2.880 -39.696 1.00 73.12 71 GLY A O 1
ATOM 553 N N . VAL A 1 72 ? 13.509 2.462 -39.669 1.00 73.94 72 VAL A N 1
ATOM 554 C CA . VAL A 1 72 ? 13.583 1.030 -39.312 1.00 73.94 72 VAL A CA 1
ATOM 555 C C . VAL A 1 72 ? 13.284 0.099 -40.507 1.00 73.94 72 VAL A C 1
ATOM 557 O O . VAL A 1 72 ? 13.284 -1.125 -40.375 1.00 73.94 72 VAL A O 1
ATOM 560 N N . ALA A 1 73 ? 13.079 0.668 -41.703 1.00 55.19 73 ALA A N 1
ATOM 561 C CA . ALA A 1 73 ? 12.811 -0.077 -42.934 1.00 55.19 73 ALA A CA 1
ATOM 562 C C . ALA A 1 73 ? 13.936 -1.091 -43.235 1.00 55.19 73 ALA A C 1
ATOM 564 O O . ALA A 1 73 ? 15.084 -0.699 -43.440 1.00 55.19 73 ALA A O 1
ATOM 565 N N . GLY A 1 74 ? 13.597 -2.386 -43.249 1.00 58.56 74 GLY A N 1
ATOM 566 C CA . GLY A 1 74 ? 14.525 -3.487 -43.545 1.00 58.56 74 GLY A CA 1
ATOM 567 C C . GLY A 1 74 ? 15.025 -4.296 -42.341 1.00 58.56 74 GLY A C 1
ATOM 568 O O . GLY A 1 74 ? 15.872 -5.163 -42.529 1.00 58.56 74 GLY A O 1
ATOM 569 N N . THR A 1 75 ? 14.528 -4.048 -41.124 1.00 61.19 75 THR A N 1
ATOM 570 C CA . THR A 1 75 ? 14.788 -4.942 -39.977 1.00 61.19 75 THR A CA 1
ATOM 571 C C . THR A 1 75 ? 14.111 -6.296 -40.190 1.00 61.19 75 THR A C 1
ATOM 573 O O . THR A 1 75 ? 12.966 -6.365 -40.638 1.00 61.19 75 THR A O 1
ATOM 576 N N . ALA A 1 76 ? 14.838 -7.381 -39.918 1.00 54.22 76 ALA A N 1
ATOM 577 C CA . ALA A 1 76 ? 14.326 -8.731 -40.102 1.00 54.22 76 ALA A CA 1
ATOM 578 C C . ALA A 1 76 ? 13.328 -9.053 -38.982 1.00 54.22 76 ALA A C 1
ATOM 580 O O . ALA A 1 76 ? 13.676 -9.062 -37.802 1.00 54.22 76 ALA A O 1
ATOM 581 N N . LEU A 1 77 ? 12.076 -9.269 -39.371 1.00 59.12 77 LEU A N 1
ATOM 582 C CA . LEU A 1 77 ? 10.963 -9.533 -38.469 1.00 59.12 77 LEU A CA 1
ATOM 583 C C . LEU A 1 77 ? 10.979 -11.019 -38.090 1.00 59.12 77 LEU A C 1
ATOM 585 O O . LEU A 1 77 ? 11.198 -11.867 -38.956 1.00 59.12 77 LEU A O 1
ATOM 589 N N . ASP A 1 78 ? 10.770 -11.341 -36.814 1.00 57.84 78 ASP A N 1
ATOM 590 C CA . ASP A 1 78 ? 10.506 -12.728 -36.431 1.00 57.84 78 ASP A CA 1
ATOM 591 C C . ASP A 1 78 ? 9.014 -13.016 -36.641 1.00 57.84 78 ASP A C 1
ATOM 593 O O . ASP A 1 78 ? 8.156 -12.443 -35.971 1.00 57.84 78 ASP A O 1
ATOM 597 N N . ASP A 1 79 ? 8.709 -13.932 -37.564 1.00 53.38 79 ASP A N 1
ATOM 598 C CA . ASP A 1 79 ? 7.348 -14.361 -37.939 1.00 53.38 79 ASP A CA 1
ATOM 599 C C . ASP A 1 79 ? 6.646 -15.222 -36.861 1.00 53.38 79 ASP A C 1
ATOM 601 O O . ASP A 1 79 ? 5.613 -15.837 -37.111 1.00 53.38 79 ASP A O 1
ATOM 605 N N . ALA A 1 80 ? 7.186 -15.295 -35.641 1.00 53.94 80 ALA A N 1
ATOM 606 C CA . ALA A 1 80 ? 6.733 -16.237 -34.614 1.00 53.94 80 ALA A CA 1
ATOM 607 C C . ALA A 1 80 ? 5.544 -15.748 -33.754 1.00 53.94 80 ALA A C 1
ATOM 609 O O . ALA A 1 80 ? 5.114 -16.469 -32.855 1.00 53.94 80 ALA A O 1
ATOM 610 N N . SER A 1 81 ? 4.998 -14.549 -33.995 1.00 56.84 81 SER A N 1
ATOM 611 C CA . SER A 1 81 ? 3.836 -14.020 -33.257 1.00 56.84 81 SER A CA 1
ATOM 612 C C . SER A 1 81 ? 2.678 -13.676 -34.195 1.00 56.84 81 SER A C 1
ATOM 614 O O . SER A 1 81 ? 2.888 -12.900 -35.125 1.00 56.84 81 SER A O 1
ATOM 616 N N . ASP A 1 82 ? 1.464 -14.159 -33.893 1.00 56.47 82 ASP A N 1
ATOM 617 C CA . ASP A 1 82 ? 0.214 -13.948 -34.668 1.00 56.47 82 ASP A CA 1
ATOM 618 C C . ASP A 1 82 ? -0.079 -12.473 -35.013 1.00 56.47 82 ASP A C 1
ATOM 620 O O . ASP A 1 82 ? -0.786 -12.164 -35.969 1.00 56.47 82 ASP A O 1
ATOM 624 N N . ASP A 1 83 ? 0.482 -11.549 -34.235 1.00 64.50 83 ASP A N 1
ATOM 625 C CA . ASP A 1 83 ? 0.238 -10.115 -34.321 1.00 64.50 83 ASP A CA 1
ATOM 626 C C . ASP A 1 83 ? 1.364 -9.330 -35.042 1.00 64.50 83 ASP A C 1
ATOM 628 O O . ASP A 1 83 ? 1.224 -8.132 -35.316 1.00 64.50 83 ASP A O 1
ATOM 632 N N . GLY A 1 84 ? 2.467 -9.983 -35.407 1.00 74.75 84 GLY A N 1
ATOM 633 C CA . GLY A 1 84 ? 3.634 -9.338 -36.009 1.00 74.75 84 GLY A CA 1
ATOM 634 C C . GLY A 1 84 ? 4.375 -8.356 -35.076 1.00 74.75 84 GLY A C 1
ATOM 635 O O . GLY A 1 84 ? 3.988 -8.132 -33.926 1.00 74.75 84 GLY A O 1
ATOM 636 N N . PRO A 1 85 ? 5.464 -7.743 -35.562 1.00 83.38 85 PRO A N 1
ATOM 637 C CA . PRO A 1 85 ? 6.345 -6.889 -34.771 1.00 83.38 85 PRO A CA 1
ATOM 638 C C . PRO A 1 85 ? 5.714 -5.525 -34.480 1.00 83.38 85 PRO A C 1
ATOM 640 O O . PRO A 1 85 ? 5.350 -4.769 -35.391 1.00 83.38 85 PRO A O 1
ATOM 643 N N . ARG A 1 86 ? 5.610 -5.172 -33.195 1.00 87.56 86 ARG A N 1
ATOM 644 C CA . ARG A 1 86 ? 4.928 -3.953 -32.730 1.00 87.56 86 ARG A CA 1
ATOM 645 C C . ARG A 1 86 ? 5.671 -3.262 -31.594 1.00 87.56 86 ARG A C 1
ATOM 647 O O . ARG A 1 86 ? 6.370 -3.885 -30.798 1.00 87.56 86 ARG A O 1
ATOM 654 N N . VAL A 1 87 ? 5.451 -1.958 -31.490 1.00 88.00 87 VAL A N 1
ATOM 655 C CA . VAL A 1 87 ? 5.969 -1.071 -30.452 1.00 88.00 87 VAL A CA 1
ATOM 656 C C . VAL A 1 87 ? 4.798 -0.474 -29.679 1.00 88.00 87 VAL A C 1
ATOM 658 O O . VAL A 1 87 ? 3.874 0.082 -30.267 1.00 88.00 87 VAL A O 1
ATOM 661 N N . LEU A 1 88 ? 4.841 -0.567 -28.353 1.00 87.94 88 LEU A N 1
ATOM 662 C CA . LEU A 1 88 ? 3.887 0.090 -27.468 1.00 87.94 88 LEU A CA 1
ATOM 663 C C . LEU A 1 88 ? 4.431 1.456 -27.060 1.00 87.94 88 LEU A C 1
ATOM 665 O O . LEU A 1 88 ? 5.453 1.543 -26.372 1.00 87.94 88 LEU A O 1
ATOM 669 N N . VAL A 1 89 ? 3.709 2.509 -27.424 1.00 89.00 89 VAL A N 1
ATOM 670 C CA . VAL A 1 89 ? 3.912 3.858 -26.893 1.00 89.00 89 VAL A CA 1
ATOM 671 C C . VAL A 1 89 ? 2.886 4.077 -25.794 1.00 89.00 89 VAL A C 1
ATOM 673 O O . VAL A 1 89 ? 1.686 3.946 -26.018 1.00 89.00 89 VAL A O 1
ATOM 676 N N . SER A 1 90 ? 3.340 4.385 -24.585 1.00 88.69 90 SER A N 1
ATOM 677 C CA . SER A 1 90 ? 2.447 4.566 -23.444 1.00 88.69 90 SER A CA 1
ATOM 678 C C . SER A 1 90 ? 2.867 5.769 -22.603 1.00 88.69 90 SER A C 1
ATOM 680 O O . SER A 1 90 ? 4.035 6.171 -22.646 1.00 88.69 90 SER A O 1
ATOM 682 N N . PRO A 1 91 ? 1.930 6.403 -21.886 1.00 87.69 91 PRO A N 1
ATOM 683 C CA . PRO A 1 91 ? 2.267 7.519 -21.025 1.00 87.69 91 PRO A CA 1
ATOM 684 C C . PRO A 1 91 ? 3.128 7.070 -19.837 1.00 87.69 91 PRO A C 1
ATOM 686 O O . PRO A 1 91 ? 3.003 5.956 -19.316 1.00 87.69 91 PRO A O 1
ATOM 689 N N . VAL A 1 92 ? 4.019 7.958 -19.404 1.00 84.88 92 VAL A N 1
ATOM 690 C CA . VAL A 1 92 ? 4.886 7.729 -18.246 1.00 84.88 92 VAL A CA 1
ATOM 691 C C . VAL A 1 92 ? 4.030 7.694 -16.978 1.00 84.88 92 VAL A C 1
ATOM 693 O O . VAL A 1 92 ? 3.031 8.400 -16.851 1.00 84.88 92 VAL A O 1
ATOM 696 N N . HIS A 1 93 ? 4.387 6.832 -16.026 1.00 88.00 93 HIS A N 1
ATOM 697 C CA . HIS A 1 93 ? 3.687 6.770 -14.742 1.00 88.00 93 HIS A CA 1
ATOM 698 C C . HIS A 1 93 ? 4.016 7.995 -13.901 1.00 88.00 93 HIS A C 1
ATOM 700 O O . HIS A 1 93 ? 5.173 8.405 -13.825 1.00 88.00 93 HIS A O 1
ATOM 706 N N . ASP A 1 94 ? 3.012 8.534 -13.216 1.00 88.38 94 ASP A N 1
ATOM 707 C CA . ASP A 1 94 ? 3.251 9.558 -12.208 1.00 88.38 94 ASP A CA 1
ATOM 708 C C . ASP A 1 94 ? 4.191 9.005 -11.114 1.00 88.38 94 ASP A C 1
ATOM 710 O O . ASP A 1 94 ? 4.024 7.849 -10.693 1.00 88.38 94 ASP A O 1
ATOM 714 N N . PRO A 1 95 ? 5.160 9.801 -10.620 1.00 86.00 95 PRO A N 1
ATOM 715 C CA . PRO A 1 95 ? 6.082 9.405 -9.554 1.00 86.00 95 PRO A CA 1
ATOM 716 C C . PRO A 1 95 ? 5.424 8.764 -8.324 1.00 86.00 95 PRO A C 1
ATOM 718 O O . PRO A 1 95 ? 6.060 7.966 -7.633 1.00 86.00 95 PRO A O 1
ATOM 721 N N . TYR A 1 96 ? 4.165 9.097 -8.032 1.00 90.06 96 TYR A N 1
ATOM 722 C CA . TYR A 1 96 ? 3.417 8.598 -6.881 1.00 90.06 96 TYR A CA 1
ATOM 723 C C . TYR A 1 96 ? 2.395 7.505 -7.225 1.00 90.06 96 TYR A C 1
ATOM 725 O O . TYR A 1 96 ? 1.771 6.959 -6.311 1.00 90.06 96 TYR A O 1
ATOM 733 N N . ALA A 1 97 ? 2.239 7.124 -8.497 1.00 90.62 97 ALA A N 1
ATOM 734 C CA . ALA A 1 97 ? 1.234 6.156 -8.944 1.00 90.62 97 ALA A CA 1
ATOM 735 C C . ALA A 1 97 ? 1.314 4.818 -8.192 1.00 90.62 97 ALA A C 1
ATOM 737 O O . ALA A 1 97 ? 0.318 4.343 -7.642 1.00 90.62 97 ALA A O 1
ATOM 738 N N . SER A 1 98 ? 2.511 4.233 -8.079 1.00 87.50 98 SER A N 1
ATOM 739 C CA . SER A 1 98 ? 2.696 2.975 -7.343 1.00 87.50 98 SER A CA 1
ATOM 740 C C . SER A 1 98 ? 2.395 3.111 -5.852 1.00 87.50 98 SER A C 1
ATOM 742 O O . SER A 1 98 ? 1.898 2.167 -5.241 1.00 87.50 98 SER A O 1
ATOM 744 N N . ALA A 1 99 ? 2.680 4.275 -5.259 1.00 88.75 99 ALA A N 1
ATOM 745 C CA . ALA A 1 99 ? 2.403 4.528 -3.850 1.00 88.75 99 ALA A CA 1
ATOM 746 C C . ALA A 1 99 ? 0.897 4.646 -3.585 1.00 88.75 99 ALA A C 1
ATOM 748 O O . ALA A 1 99 ? 0.416 4.115 -2.587 1.00 88.75 99 ALA A O 1
ATOM 749 N N . VAL A 1 100 ? 0.149 5.293 -4.485 1.00 93.38 100 VAL A N 1
ATOM 750 C CA . VAL A 1 100 ? -1.319 5.380 -4.427 1.00 93.38 100 VAL A CA 1
ATOM 751 C C . VAL A 1 100 ? -1.949 3.992 -4.501 1.00 93.38 100 VAL A C 1
ATOM 753 O O . VAL A 1 100 ? -2.761 3.649 -3.645 1.00 93.38 100 VAL A O 1
ATOM 756 N N . VAL A 1 101 ? -1.538 3.167 -5.468 1.00 92.31 101 VAL A N 1
ATOM 757 C CA . VAL A 1 101 ? -2.074 1.805 -5.631 1.00 92.31 101 VAL A CA 1
ATOM 758 C C . VAL A 1 101 ? -1.730 0.922 -4.422 1.00 92.31 101 VAL A C 1
ATOM 760 O O . VAL A 1 101 ? -2.594 0.215 -3.903 1.00 92.31 101 VAL A O 1
ATOM 763 N N . ALA A 1 102 ? -0.497 1.003 -3.913 1.00 88.00 102 ALA A N 1
ATOM 764 C CA . ALA A 1 102 ? -0.093 0.274 -2.711 1.00 88.00 102 ALA A CA 1
ATOM 765 C C . ALA A 1 102 ? -0.872 0.724 -1.460 1.00 88.00 102 ALA A C 1
ATOM 767 O O . ALA A 1 102 ? -1.251 -0.106 -0.633 1.00 88.00 102 ALA A O 1
ATOM 768 N N . GLU A 1 103 ? -1.151 2.022 -1.314 1.00 91.62 103 GLU A N 1
ATOM 769 C CA . GLU A 1 103 ? -1.933 2.529 -0.182 1.00 91.62 103 GLU A CA 1
ATOM 770 C C . GLU A 1 103 ? -3.414 2.145 -0.288 1.00 91.62 103 GLU A C 1
ATOM 772 O O . GLU A 1 103 ? -4.010 1.771 0.721 1.00 91.62 103 GLU A O 1
ATOM 777 N N . ALA A 1 104 ? -3.989 2.133 -1.497 1.00 91.44 104 ALA A N 1
ATOM 778 C CA . ALA A 1 104 ? -5.332 1.596 -1.727 1.00 91.44 104 ALA A CA 1
ATOM 779 C C . ALA A 1 104 ? -5.425 0.136 -1.248 1.00 91.44 104 ALA A C 1
ATOM 781 O O . ALA A 1 104 ? -6.342 -0.228 -0.517 1.00 91.44 104 ALA A O 1
ATOM 782 N N . ARG A 1 105 ? -4.419 -0.687 -1.569 1.00 86.94 105 ARG A N 1
ATOM 783 C CA . ARG A 1 105 ? -4.332 -2.081 -1.105 1.00 86.94 105 ARG A CA 1
ATOM 784 C C . ARG A 1 105 ? -4.192 -2.190 0.409 1.00 86.94 105 ARG A C 1
ATOM 786 O O . ARG A 1 105 ? -4.857 -3.012 1.041 1.00 86.94 105 ARG A O 1
ATOM 793 N N . ARG A 1 106 ? -3.357 -1.340 1.009 1.00 85.94 106 ARG A N 1
ATOM 794 C CA . ARG A 1 106 ? -3.164 -1.285 2.464 1.00 85.94 106 ARG A CA 1
ATOM 795 C C . ARG A 1 106 ? -4.449 -0.923 3.207 1.00 85.94 106 ARG A C 1
ATOM 797 O O . ARG A 1 106 ? -4.636 -1.381 4.333 1.00 85.94 106 ARG A O 1
ATOM 804 N N . ALA A 1 107 ? -5.335 -0.147 2.585 1.00 86.44 107 ALA A N 1
ATOM 805 C CA . ALA A 1 107 ? -6.607 0.227 3.183 1.00 86.44 107 ALA A CA 1
ATOM 806 C C . ALA A 1 107 ? -7.607 -0.940 3.332 1.00 86.44 107 ALA A C 1
ATOM 808 O O . ALA A 1 107 ? -8.668 -0.743 3.926 1.00 86.44 107 ALA A O 1
ATOM 809 N N . GLN A 1 108 ? -7.262 -2.152 2.865 1.00 83.06 108 GLN A N 1
ATOM 810 C CA . GLN A 1 108 ? -8.118 -3.345 2.911 1.00 83.06 108 GLN A CA 1
ATOM 811 C C . GLN A 1 108 ? -9.486 -3.079 2.265 1.00 83.06 108 GLN A C 1
ATOM 813 O O . GLN A 1 108 ? -10.541 -3.297 2.865 1.00 83.06 108 GLN A O 1
ATOM 818 N N . VAL A 1 109 ? -9.442 -2.538 1.053 1.00 89.25 109 VAL A N 1
ATOM 819 C CA . VAL A 1 109 ? -10.585 -2.284 0.170 1.00 89.25 109 VAL A CA 1
ATOM 820 C C . VAL A 1 109 ? -10.334 -2.995 -1.151 1.00 89.25 109 VAL A C 1
ATOM 822 O O . VAL A 1 109 ? -9.182 -3.236 -1.518 1.00 89.25 109 VAL A O 1
ATOM 825 N N . GLU A 1 110 ? -11.396 -3.346 -1.870 1.00 92.75 110 GLU A N 1
ATOM 826 C CA . GLU A 1 110 ? -11.241 -3.903 -3.212 1.00 92.75 110 GLU A CA 1
ATOM 827 C C . GLU A 1 110 ? -10.772 -2.804 -4.169 1.00 92.75 110 GLU A C 1
ATOM 829 O O . GLU A 1 110 ? -11.470 -1.812 -4.366 1.00 92.75 110 GLU A O 1
ATOM 834 N N . VAL A 1 111 ? -9.586 -2.961 -4.754 1.00 94.56 111 VAL A N 1
ATOM 835 C CA . VAL A 1 111 ? -9.024 -1.988 -5.695 1.00 94.56 111 VAL A CA 1
ATOM 836 C C . VAL A 1 111 ? -9.329 -2.440 -7.118 1.00 94.56 111 VAL A C 1
ATOM 838 O O . VAL A 1 111 ? -8.844 -3.480 -7.567 1.00 94.56 111 VAL A O 1
ATOM 841 N N . VAL A 1 112 ? -10.127 -1.653 -7.832 1.00 95.25 112 VAL A N 1
ATOM 842 C CA . VAL A 1 112 ? -10.609 -1.959 -9.182 1.00 95.25 112 VAL A CA 1
ATOM 843 C C . VAL A 1 112 ? -10.117 -0.891 -10.155 1.00 95.25 112 VAL A C 1
ATOM 845 O O . VAL A 1 112 ? -10.030 0.287 -9.816 1.00 95.25 112 VAL A O 1
ATOM 848 N N . SER A 1 113 ? -9.787 -1.287 -11.377 1.00 96.00 113 SER A N 1
ATOM 849 C CA . SER A 1 113 ? -9.508 -0.350 -12.469 1.00 96.00 113 SER A CA 1
ATOM 850 C C . SER A 1 113 ? -9.965 -0.936 -13.801 1.00 96.00 113 SER A C 1
ATOM 852 O O . SER A 1 113 ? -10.409 -2.085 -13.866 1.00 96.00 113 SER A O 1
ATOM 854 N N . VAL A 1 114 ? -9.885 -0.141 -14.862 1.00 94.69 114 VAL A N 1
ATOM 855 C CA . VAL A 1 114 ? -10.107 -0.599 -16.235 1.00 94.69 114 VAL A CA 1
ATOM 856 C C . VAL A 1 114 ? -8.784 -1.107 -16.787 1.00 94.69 114 VAL A C 1
ATOM 858 O O . VAL A 1 114 ? -7.726 -0.549 -16.497 1.00 94.69 114 VAL A O 1
ATOM 861 N N . TYR A 1 115 ? -8.837 -2.190 -17.555 1.00 91.38 115 TYR A N 1
ATOM 862 C CA . TYR A 1 115 ? -7.669 -2.706 -18.246 1.00 91.38 115 TYR A CA 1
ATOM 863 C C . TYR A 1 115 ? -7.144 -1.647 -19.215 1.00 91.38 115 TYR A C 1
ATOM 865 O O . TYR A 1 115 ? -7.842 -1.235 -20.139 1.00 91.38 115 TYR A O 1
ATOM 873 N N . ASP A 1 116 ? -5.903 -1.237 -18.997 1.00 89.69 116 ASP A N 1
ATOM 874 C CA . ASP A 1 116 ? -5.176 -0.326 -19.863 1.00 89.69 116 ASP A CA 1
ATOM 875 C C . ASP A 1 116 ? -3.748 -0.839 -20.032 1.00 89.69 116 ASP A C 1
ATOM 877 O O . ASP A 1 116 ? -3.112 -1.316 -19.075 1.00 89.69 116 ASP A O 1
ATOM 881 N N . ASP A 1 117 ? -3.242 -0.764 -21.264 1.00 85.38 117 ASP A N 1
ATOM 882 C CA . ASP A 1 117 ? -1.957 -1.364 -21.565 1.00 85.38 117 ASP A CA 1
ATOM 883 C C . ASP A 1 117 ? -0.793 -0.678 -20.838 1.00 85.38 117 ASP A C 1
ATOM 885 O O . ASP A 1 117 ? 0.148 -1.350 -20.389 1.00 85.38 117 ASP A O 1
ATOM 889 N N . ALA A 1 118 ? -0.918 0.631 -20.608 1.00 85.88 118 ALA A N 1
ATOM 890 C CA . ALA A 1 118 ? 0.065 1.459 -19.936 1.00 85.88 118 ALA A CA 1
ATOM 891 C C . ALA A 1 118 ? 0.185 1.151 -18.440 1.00 85.88 118 ALA A C 1
ATOM 893 O O . ALA A 1 118 ? 1.223 1.464 -17.863 1.00 85.88 118 ALA A O 1
ATOM 894 N N . LEU A 1 119 ? -0.785 0.482 -17.791 1.00 85.50 119 LEU A N 1
ATOM 895 C CA . LEU A 1 119 ? -0.682 0.107 -16.367 1.00 85.50 119 LEU A CA 1
ATOM 896 C C . LEU A 1 119 ? 0.574 -0.728 -16.064 1.00 85.50 119 LEU A C 1
ATOM 898 O O . LEU A 1 119 ? 1.160 -0.580 -14.992 1.00 85.50 119 LEU A O 1
ATOM 902 N N . ARG A 1 120 ? 1.023 -1.574 -17.002 1.00 82.69 120 ARG A N 1
ATOM 903 C CA . ARG A 1 120 ? 2.255 -2.385 -16.889 1.00 82.69 120 ARG A CA 1
ATOM 904 C C . ARG A 1 120 ? 2.404 -3.059 -15.512 1.00 82.69 120 ARG A C 1
ATOM 906 O O . ARG A 1 120 ? 1.553 -3.854 -15.127 1.00 82.69 120 ARG A O 1
ATOM 913 N N . SER A 1 121 ? 3.454 -2.743 -14.752 1.00 76.31 121 SER A N 1
ATOM 914 C CA . SER A 1 121 ? 3.719 -3.327 -13.427 1.00 76.31 121 SER A CA 1
ATOM 915 C C . SER A 1 121 ? 2.683 -2.951 -12.358 1.00 76.31 121 SER A C 1
ATOM 917 O O . SER A 1 121 ? 2.546 -3.668 -11.368 1.00 76.31 121 SER A O 1
ATOM 919 N N . LEU A 1 122 ? 1.911 -1.874 -12.553 1.00 84.38 122 LEU A N 1
ATOM 920 C CA . LEU A 1 122 ? 0.836 -1.478 -11.637 1.00 84.38 122 LEU A CA 1
ATOM 921 C C . LEU A 1 122 ? -0.361 -2.431 -11.695 1.00 84.38 122 LEU A C 1
ATOM 923 O O . LEU A 1 122 ? -1.127 -2.470 -10.735 1.00 84.38 122 LEU A O 1
ATOM 927 N N . ARG A 1 123 ? -0.507 -3.225 -12.769 1.00 87.56 123 ARG A N 1
ATOM 928 C CA . ARG A 1 123 ? -1.616 -4.183 -12.946 1.00 87.56 123 ARG A CA 1
ATOM 929 C C . ARG A 1 123 ? -1.777 -5.115 -11.741 1.00 87.56 123 ARG A C 1
ATOM 931 O O . ARG A 1 123 ? -2.896 -5.336 -11.296 1.00 87.56 123 ARG A O 1
ATOM 938 N N . ASN A 1 124 ? -0.667 -5.566 -11.154 1.00 83.69 124 ASN A N 1
ATOM 939 C CA . ASN A 1 124 ? -0.653 -6.478 -10.000 1.00 83.69 124 ASN A CA 1
ATOM 940 C C . ASN A 1 124 ? -1.202 -5.844 -8.708 1.00 83.69 124 ASN A C 1
ATOM 942 O O . ASN A 1 124 ? -1.574 -6.545 -7.764 1.00 83.69 124 ASN A O 1
ATOM 946 N N . GLY A 1 125 ? -1.254 -4.512 -8.652 1.00 83.75 125 GLY A N 1
ATOM 947 C CA . GLY A 1 125 ? -1.816 -3.785 -7.523 1.00 83.75 125 GLY A CA 1
ATOM 948 C C . GLY A 1 125 ? -3.346 -3.796 -7.482 1.00 83.75 125 GLY A C 1
ATOM 949 O O . GLY A 1 125 ? -3.918 -3.560 -6.419 1.00 83.75 125 GLY A O 1
ATOM 950 N N . PHE A 1 126 ? -4.013 -4.119 -8.591 1.00 91.44 126 PHE A N 1
ATOM 951 C CA . PHE A 1 126 ? -5.472 -4.162 -8.678 1.00 91.44 126 PHE A CA 1
ATOM 952 C C . PHE A 1 126 ? -5.999 -5.559 -8.354 1.00 91.44 126 PHE A C 1
ATOM 954 O O . PHE A 1 126 ? -5.460 -6.564 -8.808 1.00 91.44 126 PHE A O 1
ATOM 961 N N . ASN A 1 127 ? -7.068 -5.629 -7.564 1.00 91.88 127 ASN A N 1
ATOM 962 C CA . ASN A 1 127 ? -7.792 -6.873 -7.302 1.00 91.88 127 ASN A CA 1
ATOM 963 C C . ASN A 1 127 ? -8.564 -7.335 -8.540 1.00 91.88 127 ASN A C 1
ATOM 965 O O . ASN A 1 127 ? -8.684 -8.533 -8.782 1.00 91.88 127 ASN A O 1
ATOM 969 N N . ARG A 1 128 ? -9.084 -6.378 -9.317 1.00 92.38 128 ARG A N 1
ATOM 970 C CA . ARG A 1 128 ? -9.859 -6.633 -10.528 1.00 92.38 128 ARG A CA 1
ATOM 971 C C . ARG A 1 128 ? -9.546 -5.584 -11.590 1.00 92.38 128 ARG A C 1
ATOM 973 O O . ARG A 1 128 ? -9.618 -4.386 -11.323 1.00 92.38 128 ARG A O 1
ATOM 980 N N . LEU A 1 129 ? -9.243 -6.047 -12.800 1.00 93.38 129 LEU A N 1
ATOM 981 C CA . LEU A 1 129 ? -9.157 -5.215 -13.998 1.00 93.38 129 LEU A CA 1
ATOM 982 C C . LEU A 1 129 ? -10.359 -5.525 -14.887 1.00 93.38 129 LEU A C 1
ATOM 984 O O . LEU A 1 129 ? -10.539 -6.663 -15.317 1.00 93.38 129 LEU A O 1
ATOM 988 N N . VAL A 1 130 ? -11.211 -4.529 -15.113 1.00 93.62 130 VAL A N 1
ATOM 989 C CA . VAL A 1 130 ? -12.398 -4.661 -15.963 1.00 93.62 130 VAL A CA 1
ATOM 990 C C . VAL A 1 130 ? -11.963 -4.520 -17.424 1.00 93.62 130 VAL A C 1
ATOM 992 O O . VAL A 1 130 ? -11.283 -3.542 -17.738 1.00 93.62 130 VAL A O 1
ATOM 995 N N . PRO A 1 131 ? -12.306 -5.462 -18.321 1.00 92.06 131 PRO A N 1
ATOM 996 C CA . PRO A 1 131 ? -11.971 -5.334 -19.734 1.00 92.06 131 PRO A CA 1
ATOM 997 C C . PRO A 1 131 ? -12.635 -4.087 -20.324 1.00 92.06 131 PRO A C 1
ATOM 999 O O . PRO A 1 131 ? -13.779 -3.770 -19.996 1.00 92.06 131 PRO A O 1
ATOM 1002 N N . LEU A 1 132 ? -11.908 -3.378 -21.185 1.00 89.69 132 LEU A N 1
ATOM 1003 C CA . LEU A 1 132 ? -12.410 -2.174 -21.833 1.00 89.69 132 LEU A CA 1
ATOM 1004 C C . LEU A 1 132 ? -13.536 -2.534 -22.814 1.00 89.69 132 LEU A C 1
ATOM 1006 O O . LEU A 1 132 ? -13.317 -3.296 -23.754 1.00 89.69 132 LEU A O 1
ATOM 1010 N N . ALA A 1 133 ? -14.724 -1.963 -22.613 1.00 83.75 133 ALA A N 1
ATOM 1011 C CA . ALA A 1 133 ? -15.866 -2.110 -23.511 1.00 83.75 133 ALA A CA 1
ATOM 1012 C C . ALA A 1 133 ? -16.296 -0.722 -24.008 1.00 83.75 133 ALA A C 1
ATOM 1014 O O . ALA A 1 133 ? -17.042 -0.007 -23.342 1.00 83.75 133 ALA A O 1
ATOM 1015 N N . GLY A 1 134 ? -15.789 -0.314 -25.175 1.00 87.06 134 GLY A N 1
ATOM 1016 C CA . GLY A 1 134 ? -16.021 1.026 -25.721 1.00 87.06 134 GLY A CA 1
ATOM 1017 C C . GLY A 1 134 ? -15.106 2.075 -25.084 1.00 87.06 134 GLY A C 1
ATOM 1018 O O . GLY A 1 134 ? -13.887 1.995 -25.223 1.00 87.06 134 GLY A O 1
ATOM 1019 N N . SER A 1 135 ? -15.684 3.074 -24.411 1.00 91.12 135 SER A N 1
ATOM 1020 C CA . SER A 1 135 ? -14.928 4.146 -23.748 1.00 91.12 135 SER A CA 1
ATOM 1021 C C . SER A 1 135 ? -14.494 3.759 -22.329 1.00 91.12 135 SER A C 1
ATOM 1023 O O . SER A 1 135 ? -15.200 3.043 -21.611 1.00 91.12 135 SER A O 1
ATOM 1025 N N . ILE A 1 136 ? -13.350 4.297 -21.889 1.00 90.38 136 ILE A N 1
ATOM 1026 C CA . ILE A 1 136 ? -12.878 4.176 -20.500 1.00 90.38 136 ILE A CA 1
ATOM 1027 C C . ILE A 1 136 ? -13.916 4.771 -19.538 1.00 90.38 136 ILE A C 1
ATOM 1029 O O . ILE A 1 136 ? -14.195 4.172 -18.502 1.00 90.38 136 ILE A O 1
ATOM 1033 N N . ASP A 1 137 ? -14.525 5.907 -19.890 1.00 92.12 137 ASP A N 1
ATOM 1034 C CA . ASP A 1 137 ? -15.495 6.607 -19.038 1.00 92.12 137 ASP A CA 1
ATOM 1035 C C . ASP A 1 137 ? -16.751 5.753 -18.803 1.00 92.12 137 ASP A C 1
ATOM 1037 O O . ASP A 1 137 ? -17.208 5.620 -17.665 1.00 92.12 137 ASP A O 1
ATOM 1041 N N . ASP A 1 138 ? -17.255 5.106 -19.857 1.00 92.25 138 ASP A N 1
ATOM 1042 C CA . ASP A 1 138 ? -18.412 4.209 -19.786 1.00 92.25 138 ASP A CA 1
ATOM 1043 C C . ASP A 1 138 ? -18.102 2.939 -18.997 1.00 92.25 138 ASP A C 1
ATOM 1045 O O . ASP A 1 138 ? -18.895 2.520 -18.153 1.00 92.25 138 ASP A O 1
ATOM 1049 N N . THR A 1 139 ? -16.919 2.361 -19.217 1.00 94.62 139 THR A N 1
ATOM 1050 C CA . THR A 1 139 ? -16.481 1.161 -18.494 1.00 94.62 139 THR A CA 1
ATOM 1051 C C . THR A 1 139 ? -16.302 1.458 -17.001 1.00 94.62 139 THR A C 1
ATOM 1053 O O . THR A 1 139 ? -16.737 0.673 -16.158 1.00 94.62 139 THR A O 1
ATOM 1056 N N . LEU A 1 140 ? -15.722 2.614 -16.646 1.00 94.25 140 LEU A N 1
ATOM 1057 C CA . LEU A 1 140 ? -15.610 3.071 -15.256 1.00 94.25 140 LEU A CA 1
ATOM 1058 C C . LEU A 1 140 ? -16.991 3.281 -14.626 1.00 94.25 140 LEU A C 1
ATOM 1060 O O . LEU A 1 140 ? -17.225 2.851 -13.496 1.00 94.25 140 LEU A O 1
ATOM 1064 N N . ARG A 1 141 ? -17.914 3.916 -15.354 1.00 94.88 141 ARG A N 1
ATOM 1065 C CA . ARG A 1 141 ? -19.289 4.159 -14.901 1.00 94.88 141 ARG A CA 1
ATOM 1066 C C . ARG A 1 141 ? -20.041 2.855 -14.641 1.00 94.88 141 ARG A C 1
ATOM 1068 O O . ARG A 1 141 ? -20.697 2.738 -13.603 1.00 94.88 141 ARG A O 1
ATOM 1075 N N . GLU A 1 142 ? -19.935 1.872 -15.534 1.00 94.44 142 GLU A N 1
ATOM 1076 C CA . GLU A 1 142 ? -20.573 0.566 -15.340 1.00 94.44 142 GLU A CA 1
ATOM 1077 C C . GLU A 1 142 ? -19.931 -0.201 -14.179 1.00 94.44 142 GLU A C 1
ATOM 1079 O O . GLU A 1 142 ? -20.647 -0.748 -13.345 1.00 94.44 142 GLU A O 1
ATOM 1084 N N . ALA A 1 143 ? -18.601 -0.166 -14.047 1.00 94.25 143 ALA A N 1
ATOM 1085 C CA . ALA A 1 143 ? -17.900 -0.801 -12.932 1.00 94.25 143 ALA A CA 1
ATOM 1086 C C . ALA A 1 143 ? -18.342 -0.239 -11.569 1.00 94.25 143 ALA A C 1
ATOM 1088 O O . ALA A 1 143 ? -18.618 -1.006 -10.646 1.00 94.25 143 ALA A O 1
ATOM 1089 N N . VAL A 1 144 ? -18.460 1.089 -11.447 1.00 96.31 144 VAL A N 1
ATOM 1090 C CA . VAL A 1 144 ? -18.965 1.748 -10.229 1.00 96.31 144 VAL A CA 1
ATOM 1091 C C . VAL A 1 144 ? -20.410 1.350 -9.958 1.00 96.31 144 VAL A C 1
ATOM 1093 O O . VAL A 1 144 ? -20.737 0.956 -8.841 1.00 96.31 144 VAL A O 1
ATOM 1096 N N . THR A 1 145 ? -21.263 1.396 -10.984 1.00 95.50 145 THR A N 1
ATOM 1097 C CA . THR A 1 145 ? -22.683 1.056 -10.843 1.00 95.50 145 THR A CA 1
ATOM 1098 C C . THR A 1 145 ? -22.859 -0.400 -10.412 1.00 95.50 145 THR A C 1
ATOM 1100 O O . THR A 1 145 ? -23.677 -0.689 -9.543 1.00 95.50 145 THR A O 1
ATOM 1103 N N . GLN A 1 146 ? -22.070 -1.318 -10.971 1.00 94.56 146 GLN A N 1
ATOM 1104 C CA . GLN A 1 146 ? -22.110 -2.726 -10.600 1.00 94.56 146 GLN A CA 1
ATOM 1105 C C . GLN A 1 146 ? -21.691 -2.942 -9.142 1.00 94.56 146 GLN A C 1
ATOM 1107 O O . GLN A 1 146 ? -22.415 -3.593 -8.397 1.00 94.56 146 GLN A O 1
ATOM 1112 N N . LEU A 1 147 ? -20.580 -2.343 -8.702 1.00 94.62 147 LEU A N 1
ATOM 1113 C CA . LEU A 1 147 ? -20.130 -2.455 -7.310 1.00 94.62 147 LEU A CA 1
ATOM 1114 C C . LEU A 1 147 ? -21.154 -1.873 -6.319 1.00 94.62 147 LEU A C 1
ATOM 1116 O O . LEU A 1 147 ? -21.373 -2.449 -5.254 1.00 94.62 147 LEU A O 1
ATOM 1120 N N . GLN A 1 148 ? -21.814 -0.767 -6.674 1.00 95.38 148 GLN A N 1
ATOM 1121 C CA . GLN A 1 148 ? -22.883 -0.180 -5.859 1.00 95.38 148 GLN A CA 1
ATOM 1122 C C . GLN A 1 148 ? -24.133 -1.071 -5.809 1.00 95.38 148 GLN A C 1
ATOM 1124 O O . GLN A 1 148 ? -24.737 -1.210 -4.745 1.00 95.38 148 GLN A O 1
ATOM 1129 N N . ARG A 1 149 ? -24.514 -1.719 -6.924 1.00 95.31 149 ARG A N 1
ATOM 1130 C CA . ARG A 1 149 ? -25.600 -2.722 -6.947 1.00 95.31 149 ARG A CA 1
ATOM 1131 C C . ARG A 1 149 ? -25.288 -3.922 -6.053 1.00 95.31 149 ARG A C 1
ATOM 1133 O O . ARG A 1 149 ? -26.200 -4.448 -5.423 1.00 95.31 149 ARG A O 1
ATOM 1140 N N . ASP A 1 150 ? -24.014 -4.288 -5.934 1.00 92.94 150 ASP A N 1
ATOM 1141 C CA . ASP A 1 150 ? -23.540 -5.330 -5.017 1.00 92.94 150 ASP A CA 1
ATOM 1142 C C . ASP A 1 150 ? -23.550 -4.875 -3.535 1.00 92.94 150 ASP A C 1
ATOM 1144 O O . ASP A 1 150 ? -23.109 -5.609 -2.650 1.00 92.94 150 ASP A O 1
ATOM 1148 N N . GLY A 1 151 ? -24.052 -3.667 -3.240 1.00 91.88 151 GLY A N 1
ATOM 1149 C CA . GLY A 1 151 ? -24.216 -3.130 -1.887 1.00 91.88 151 GLY A CA 1
ATOM 1150 C C . GLY A 1 151 ? -22.949 -2.527 -1.279 1.00 91.88 151 GLY A C 1
ATOM 1151 O O . GLY A 1 151 ? -22.905 -2.310 -0.069 1.00 91.88 151 GLY A O 1
ATOM 1152 N N . ARG A 1 152 ? -21.916 -2.269 -2.088 1.00 93.56 152 ARG A N 1
ATOM 1153 C CA . ARG A 1 152 ? -20.625 -1.732 -1.633 1.00 93.56 152 ARG A CA 1
ATOM 1154 C C . ARG A 1 152 ? -20.599 -0.214 -1.730 1.00 93.56 152 ARG A C 1
ATOM 1156 O O . ARG A 1 152 ? -21.085 0.338 -2.715 1.00 93.56 152 ARG A O 1
ATOM 1163 N N . ALA A 1 153 ? -19.958 0.460 -0.773 1.00 94.94 153 ALA A N 1
ATOM 1164 C CA . ALA A 1 153 ? -19.691 1.892 -0.915 1.00 94.94 153 ALA A CA 1
ATOM 1165 C C . ALA A 1 153 ? -18.419 2.118 -1.749 1.00 94.94 153 ALA A C 1
ATOM 1167 O O . ALA A 1 153 ? -17.344 1.600 -1.422 1.00 94.94 153 ALA A O 1
ATOM 1168 N N . VAL A 1 154 ? -18.535 2.898 -2.823 1.00 97.12 154 VAL A N 1
ATOM 1169 C CA . VAL A 1 154 ? -17.494 3.022 -3.849 1.00 97.12 154 VAL A CA 1
ATOM 1170 C C . VAL A 1 154 ? -16.847 4.401 -3.817 1.00 97.12 154 VAL A C 1
ATOM 1172 O O . VAL A 1 154 ? -17.497 5.427 -4.031 1.00 97.12 154 VAL A O 1
ATOM 1175 N N . ALA A 1 155 ? -15.533 4.423 -3.604 1.00 97.06 155 ALA A N 1
ATOM 1176 C CA . ALA A 1 155 ? -14.718 5.599 -3.860 1.00 97.06 155 ALA A CA 1
ATOM 1177 C C . ALA A 1 155 ? -14.153 5.548 -5.283 1.00 97.06 155 ALA A C 1
ATOM 1179 O O . ALA A 1 155 ? -13.662 4.510 -5.718 1.00 97.06 155 ALA A O 1
ATOM 1180 N N . VAL A 1 156 ? -14.184 6.665 -6.003 1.00 97.38 156 VAL A N 1
ATOM 1181 C CA . VAL A 1 156 ? -13.614 6.783 -7.352 1.00 97.38 156 VAL A CA 1
ATOM 1182 C C . VAL A 1 156 ? -12.469 7.776 -7.321 1.00 97.38 156 VAL A C 1
ATOM 1184 O O . VAL A 1 156 ? -12.636 8.874 -6.806 1.00 97.38 156 VAL A O 1
ATOM 1187 N N . VAL A 1 157 ? -11.326 7.422 -7.899 1.00 96.62 157 VAL A N 1
ATOM 1188 C CA . VAL A 1 157 ? -10.222 8.348 -8.166 1.00 96.62 157 VAL A CA 1
ATOM 1189 C C . VAL A 1 157 ? -10.135 8.540 -9.667 1.00 96.62 157 VAL A C 1
ATOM 1191 O O . VAL A 1 157 ? -9.832 7.587 -10.381 1.00 96.62 157 VAL A O 1
ATOM 1194 N N . ALA A 1 158 ? -10.379 9.754 -10.151 1.00 94.44 158 ALA A N 1
ATOM 1195 C CA . ALA A 1 158 ? -10.309 10.023 -11.579 1.00 94.44 158 ALA A CA 1
ATOM 1196 C C . ALA A 1 158 ? -9.770 11.420 -11.896 1.00 94.44 158 ALA A C 1
ATOM 1198 O O . ALA A 1 158 ? -9.991 12.380 -11.159 1.00 94.44 158 ALA A O 1
ATOM 1199 N N . ALA A 1 159 ? -9.043 11.511 -13.009 1.00 85.50 159 ALA A N 1
ATOM 1200 C CA . ALA A 1 159 ? -8.602 12.779 -13.591 1.00 85.50 159 ALA A CA 1
ATOM 1201 C C . ALA A 1 159 ? -9.510 13.221 -14.758 1.00 85.50 159 ALA A C 1
ATOM 1203 O O . ALA A 1 159 ? -9.490 14.384 -15.146 1.00 85.50 159 ALA A O 1
ATOM 1204 N N . GLY A 1 160 ? -10.302 12.290 -15.306 1.00 79.25 160 GLY A N 1
ATOM 1205 C CA . GLY A 1 160 ? -11.409 12.515 -16.243 1.00 79.25 160 GLY A CA 1
ATOM 1206 C C . GLY A 1 160 ? -12.688 11.835 -15.730 1.00 79.25 160 GLY A C 1
ATOM 1207 O O . GLY A 1 160 ? -12.725 11.417 -14.580 1.00 79.25 160 GLY A O 1
ATOM 1208 N N . ALA A 1 161 ? -13.735 11.704 -16.548 1.00 87.06 161 ALA A N 1
ATOM 1209 C CA . ALA A 1 161 ? -15.016 11.066 -16.187 1.00 87.06 161 ALA A CA 1
ATOM 1210 C C . ALA A 1 161 ? -15.856 11.794 -15.097 1.00 87.06 161 ALA A C 1
ATOM 1212 O O . ALA A 1 161 ? -16.100 11.248 -14.014 1.00 87.06 161 ALA A O 1
ATOM 1213 N N . PRO A 1 162 ? -16.364 13.015 -15.375 1.00 88.62 162 PRO A N 1
ATOM 1214 C CA . PRO A 1 162 ? -17.170 13.785 -14.420 1.00 88.62 162 PRO A CA 1
ATOM 1215 C C . PRO A 1 162 ? -18.449 13.056 -13.983 1.00 88.62 162 PRO A C 1
ATOM 1217 O O . PRO A 1 162 ? -18.810 13.114 -12.811 1.00 88.62 162 PRO A O 1
ATOM 1220 N N . GLU A 1 163 ? -19.110 12.322 -14.885 1.00 89.25 163 GLU A N 1
ATOM 1221 C CA . GLU A 1 163 ? -20.318 11.558 -14.545 1.00 89.25 163 GLU A CA 1
ATOM 1222 C C . GLU A 1 163 ? -20.044 10.458 -13.514 1.00 89.25 163 GLU A C 1
ATOM 1224 O O . GLU A 1 163 ? -20.837 10.243 -12.596 1.00 89.25 163 GLU A O 1
ATOM 1229 N N . THR A 1 164 ? -18.902 9.780 -13.637 1.00 92.50 164 THR A N 1
ATOM 1230 C CA . THR A 1 164 ? -18.484 8.725 -12.711 1.00 92.50 164 THR A CA 1
ATOM 1231 C C . THR A 1 164 ? -18.130 9.306 -11.343 1.00 92.50 164 THR A C 1
ATOM 1233 O O . THR A 1 164 ? -18.511 8.737 -10.320 1.00 92.50 164 THR A O 1
ATOM 1236 N N . LEU A 1 165 ? -17.460 10.465 -11.305 1.00 93.19 165 LEU A N 1
ATOM 1237 C CA . LEU A 1 165 ? -17.114 11.163 -10.060 1.00 93.19 165 LEU A CA 1
ATOM 1238 C C . LEU A 1 165 ? -18.349 11.602 -9.258 1.00 93.19 165 LEU A C 1
ATOM 1240 O O . LEU A 1 165 ? -18.344 11.474 -8.031 1.00 93.19 165 LEU A O 1
ATOM 1244 N N . VAL A 1 166 ? -19.398 12.072 -9.942 1.00 92.44 166 VAL A N 1
ATOM 1245 C CA . VAL A 1 166 ? -20.664 12.492 -9.315 1.00 92.44 166 VAL A CA 1
ATOM 1246 C C . VAL A 1 166 ? -21.469 11.292 -8.805 1.00 92.44 166 VAL A C 1
ATOM 1248 O O . VAL A 1 166 ? -22.105 11.381 -7.759 1.00 92.44 166 VAL A O 1
ATOM 1251 N N . ARG A 1 167 ? -21.448 10.160 -9.521 1.00 93.12 167 ARG A N 1
ATOM 1252 C CA . ARG A 1 167 ? -22.182 8.936 -9.137 1.00 93.12 167 ARG A CA 1
ATOM 1253 C C . ARG A 1 167 ? -21.540 8.159 -7.985 1.00 93.12 167 ARG A C 1
ATOM 1255 O O . ARG A 1 167 ? -22.231 7.396 -7.312 1.00 93.12 167 ARG A O 1
ATOM 1262 N N . ALA A 1 168 ? -20.235 8.315 -7.781 1.00 94.81 168 ALA A N 1
ATOM 1263 C CA . ALA A 1 168 ? -19.506 7.641 -6.713 1.00 94.81 168 ALA A CA 1
ATOM 1264 C C . ALA A 1 168 ? -20.005 8.056 -5.320 1.00 94.81 168 ALA A C 1
ATOM 1266 O O . ALA A 1 168 ? -20.367 9.210 -5.102 1.00 94.81 168 ALA A O 1
ATOM 1267 N N . ASP A 1 169 ? -19.921 7.159 -4.335 1.00 95.12 169 ASP A N 1
ATOM 1268 C CA . ASP A 1 169 ? -20.203 7.511 -2.936 1.00 95.12 169 ASP A CA 1
ATOM 1269 C C . ASP A 1 169 ? -19.173 8.501 -2.379 1.00 95.12 169 ASP A C 1
ATOM 1271 O O . ASP A 1 169 ? -19.503 9.344 -1.536 1.00 95.12 169 ASP A O 1
ATOM 1275 N N . VAL A 1 170 ? -17.928 8.388 -2.862 1.00 96.62 170 VAL A N 1
ATOM 1276 C CA . VAL A 1 170 ? -16.819 9.321 -2.628 1.00 96.62 170 VAL A CA 1
ATOM 1277 C C . VAL A 1 170 ? -16.049 9.531 -3.937 1.00 96.62 170 VAL A C 1
ATOM 1279 O O . VAL A 1 170 ? -15.219 8.720 -4.330 1.00 96.62 170 VAL A O 1
ATOM 1282 N N . GLY A 1 171 ? -16.300 10.646 -4.615 1.00 96.19 171 GLY A N 1
ATOM 1283 C CA . GLY A 1 171 ? -15.611 11.017 -5.859 1.00 96.19 171 GLY A CA 1
ATOM 1284 C C . GLY A 1 171 ? -14.379 11.876 -5.587 1.00 96.19 171 GLY A C 1
ATOM 1285 O O . GLY A 1 171 ? -14.509 12.987 -5.075 1.00 96.19 171 GLY A O 1
ATOM 1286 N N . VAL A 1 172 ? -13.193 11.387 -5.931 1.00 96.62 172 VAL A N 1
ATOM 1287 C CA . VAL A 1 172 ? -11.908 12.077 -5.786 1.00 96.62 172 VAL A CA 1
ATOM 1288 C C . VAL A 1 172 ? -11.408 12.511 -7.162 1.00 96.62 172 VAL A C 1
ATOM 1290 O O . VAL A 1 172 ? -10.946 11.696 -7.958 1.00 96.62 172 VAL A O 1
ATOM 1293 N N . GLY A 1 173 ? -11.498 13.809 -7.432 1.00 95.19 173 GLY A N 1
ATOM 1294 C CA . GLY A 1 173 ? -11.004 14.428 -8.657 1.00 95.19 173 GLY A CA 1
ATOM 1295 C C . GLY A 1 173 ? -9.539 14.812 -8.519 1.00 95.19 173 GLY A C 1
ATOM 1296 O O . GLY A 1 173 ? -9.176 15.476 -7.546 1.00 95.19 173 GLY A O 1
ATOM 1297 N N . VAL A 1 174 ? -8.710 14.425 -9.483 1.00 94.25 174 VAL A N 1
ATOM 1298 C CA . VAL A 1 174 ? -7.281 14.772 -9.525 1.00 94.25 174 VAL A CA 1
ATOM 1299 C C . VAL A 1 174 ? -7.056 15.866 -10.562 1.00 94.25 174 VAL A C 1
ATOM 1301 O O . VAL A 1 174 ? -7.503 15.732 -11.700 1.00 94.25 174 VAL A O 1
ATOM 1304 N N . THR A 1 175 ? -6.372 16.949 -10.187 1.00 90.50 175 THR A N 1
ATOM 1305 C CA . THR A 1 175 ? -5.974 17.983 -11.154 1.00 90.50 175 THR A CA 1
ATOM 1306 C C . THR A 1 175 ? -4.985 17.419 -12.167 1.00 90.50 175 THR A C 1
ATOM 1308 O O . THR A 1 175 ? -4.073 16.674 -11.812 1.00 90.50 175 THR A O 1
ATOM 1311 N N . ARG A 1 176 ? -5.125 17.841 -13.423 1.00 82.56 176 ARG A N 1
ATOM 1312 C CA . ARG A 1 176 ? -4.130 17.626 -14.468 1.00 82.56 176 ARG A CA 1
ATOM 1313 C C . ARG A 1 176 ? -3.865 18.897 -15.245 1.00 82.56 176 ARG A C 1
ATOM 1315 O O . ARG A 1 176 ? -4.792 19.646 -15.544 1.00 82.56 176 ARG A O 1
ATOM 1322 N N . ASP A 1 177 ? -2.610 19.075 -15.627 1.00 73.94 177 ASP A N 1
ATOM 1323 C CA . ASP A 1 177 ? -2.204 20.175 -16.489 1.00 73.94 177 ASP A CA 1
ATOM 1324 C C . ASP A 1 177 ? -2.886 20.052 -17.857 1.00 73.94 177 ASP A C 1
ATOM 1326 O O . ASP A 1 177 ? -2.858 18.999 -18.494 1.00 73.94 177 ASP A O 1
ATOM 1330 N N . GLY A 1 178 ? -3.548 21.129 -18.285 1.00 70.50 178 GLY A N 1
ATOM 1331 C CA . GLY A 1 178 ? -4.278 21.187 -19.555 1.00 70.50 178 GLY A CA 1
ATOM 1332 C C . GLY A 1 178 ? -5.654 20.506 -19.566 1.00 70.50 178 GLY A C 1
ATOM 1333 O O . GLY A 1 178 ? -6.346 20.584 -20.579 1.00 70.50 178 GLY A O 1
ATOM 1334 N N . ALA A 1 179 ? -6.086 19.878 -18.466 1.00 78.38 179 ALA A N 1
ATOM 1335 C CA . ALA A 1 179 ? -7.428 19.311 -18.334 1.00 78.38 179 ALA A CA 1
ATOM 1336 C C . ALA A 1 179 ? -8.384 20.290 -17.623 1.00 78.38 179 ALA A C 1
ATOM 1338 O O . ALA A 1 179 ? -7.944 21.073 -16.774 1.00 78.38 179 ALA A O 1
ATOM 1339 N N . PRO A 1 180 ? -9.698 20.260 -17.924 1.00 81.62 180 PRO A N 1
ATOM 1340 C CA . PRO A 1 180 ? -10.665 21.040 -17.165 1.00 81.62 180 PRO A CA 1
ATOM 1341 C C . PRO A 1 180 ? -10.659 20.603 -15.690 1.00 81.62 180 PRO A C 1
ATOM 1343 O O . PRO A 1 180 ? -10.477 19.416 -15.401 1.00 81.62 180 PRO A O 1
ATOM 1346 N N . PRO A 1 181 ? -10.886 21.528 -14.741 1.00 84.75 181 PRO A N 1
ATOM 1347 C CA . PRO A 1 181 ? -10.927 21.168 -13.334 1.00 84.75 181 PRO A CA 1
ATOM 1348 C C . PRO A 1 181 ? -12.038 20.143 -13.047 1.00 84.75 181 PRO A C 1
ATOM 1350 O O . PRO A 1 181 ? -13.129 20.255 -13.619 1.00 84.75 181 PRO A O 1
ATOM 1353 N N . PRO A 1 182 ? -11.812 19.164 -12.150 1.00 88.25 182 PRO A N 1
ATOM 1354 C CA . PRO A 1 182 ? -12.766 18.093 -11.876 1.00 88.25 182 PRO A CA 1
ATOM 1355 C C . PRO A 1 182 ? -13.903 18.567 -10.952 1.00 88.25 182 PRO A C 1
ATOM 1357 O O . PRO A 1 182 ? -14.047 18.099 -9.825 1.00 88.25 182 PRO A O 1
ATOM 1360 N N . TRP A 1 183 ? -14.737 19.497 -11.425 1.00 86.94 183 TRP A N 1
ATOM 1361 C CA . TRP A 1 183 ? -15.840 20.088 -10.651 1.00 86.94 183 TRP A CA 1
ATOM 1362 C C . TRP A 1 183 ? -16.889 19.074 -10.179 1.00 86.94 183 TRP A C 1
ATOM 1364 O O . TRP A 1 183 ? -17.545 19.306 -9.171 1.00 86.94 183 TRP A O 1
ATOM 1374 N N . GLY A 1 184 ? -17.028 17.944 -10.880 1.00 85.12 184 GLY A N 1
ATOM 1375 C CA . GLY A 1 184 ? -17.911 16.842 -10.482 1.00 85.12 184 GLY A CA 1
ATOM 1376 C C . GLY A 1 184 ? -17.394 16.005 -9.305 1.00 85.12 184 GLY A C 1
ATOM 1377 O O . GLY A 1 184 ? -18.050 15.052 -8.898 1.00 85.12 184 GLY A O 1
ATOM 1378 N N . ALA A 1 185 ? -16.210 16.310 -8.768 1.00 92.69 185 ALA A N 1
ATOM 1379 C CA . ALA A 1 185 ? -15.655 15.591 -7.634 1.00 92.69 185 ALA A CA 1
ATOM 1380 C C . ALA A 1 185 ? -16.262 16.041 -6.300 1.00 92.69 185 ALA A C 1
ATOM 1382 O O . ALA A 1 185 ? -16.525 17.215 -6.057 1.00 92.69 185 ALA A O 1
ATOM 1383 N N . HIS A 1 186 ? -16.368 15.105 -5.365 1.00 95.19 186 HIS A N 1
ATOM 1384 C CA . HIS A 1 186 ? -16.669 15.414 -3.972 1.00 95.19 186 HIS A CA 1
ATOM 1385 C C . HIS A 1 186 ? -15.444 15.982 -3.245 1.00 95.19 186 HIS A C 1
ATOM 1387 O O . HIS A 1 186 ? -15.538 16.906 -2.431 1.00 95.19 186 HIS A O 1
ATOM 1393 N N . LEU A 1 187 ? -14.280 15.415 -3.552 1.00 95.00 187 LEU A N 1
ATOM 1394 C CA . LEU A 1 187 ? -12.987 15.751 -2.985 1.00 95.00 187 LEU A CA 1
ATOM 1395 C C . LEU A 1 187 ? -12.029 16.092 -4.123 1.00 95.00 187 LEU A C 1
ATOM 1397 O O . LEU A 1 187 ? -11.766 15.258 -4.981 1.00 95.00 187 LEU A O 1
ATOM 1401 N N . TRP A 1 188 ? -11.465 17.293 -4.113 1.00 94.19 188 TRP A N 1
ATOM 1402 C CA . TRP A 1 188 ? -10.503 17.708 -5.125 1.00 94.19 188 TRP A CA 1
ATOM 1403 C C . TRP A 1 188 ? -9.073 17.571 -4.586 1.00 94.19 188 TRP A C 1
ATOM 1405 O O . TRP A 1 188 ? -8.656 18.263 -3.649 1.00 94.19 188 TRP A O 1
ATOM 1415 N N . ALA A 1 189 ? -8.307 16.650 -5.165 1.00 93.81 189 ALA A N 1
ATOM 1416 C CA . ALA A 1 189 ? -6.879 16.479 -4.941 1.00 93.81 189 ALA A CA 1
ATOM 1417 C C . ALA A 1 189 ? -6.072 17.265 -5.988 1.00 93.81 189 ALA A C 1
ATOM 1419 O O . ALA A 1 189 ? -6.341 17.182 -7.182 1.00 93.81 189 ALA A O 1
ATOM 1420 N N . ALA A 1 190 ? -5.074 18.028 -5.533 1.00 90.88 190 ALA A N 1
ATOM 1421 C CA . ALA A 1 190 ? -4.208 18.792 -6.434 1.00 90.88 190 ALA A CA 1
ATOM 1422 C C . ALA A 1 190 ? -3.290 17.880 -7.266 1.00 90.88 190 ALA A C 1
ATOM 1424 O O . ALA A 1 190 ? -2.886 18.252 -8.356 1.00 90.88 190 ALA A O 1
ATOM 1425 N N . ASP A 1 191 ? -2.967 16.707 -6.729 1.00 91.25 191 ASP A N 1
ATOM 1426 C CA . ASP A 1 191 ? -2.020 15.737 -7.262 1.00 91.25 191 ASP A CA 1
ATOM 1427 C C . ASP A 1 191 ? -2.283 14.348 -6.643 1.00 91.25 191 ASP A C 1
ATOM 1429 O O . ASP A 1 191 ? -3.146 14.172 -5.767 1.00 91.25 191 ASP A O 1
ATOM 1433 N N . LEU A 1 192 ? -1.493 13.352 -7.049 1.00 93.00 192 LEU A N 1
ATOM 1434 C CA . LEU A 1 192 ? -1.558 12.010 -6.473 1.00 93.00 192 LEU A CA 1
ATOM 1435 C C . LEU A 1 192 ? -1.116 11.942 -5.003 1.00 93.00 192 LEU A C 1
ATOM 1437 O O . LEU A 1 192 ? -1.548 11.033 -4.292 1.00 93.00 192 LEU A O 1
ATOM 1441 N N . THR A 1 193 ? -0.339 12.902 -4.487 1.00 92.88 193 THR A N 1
ATOM 1442 C CA . THR A 1 193 ? -0.012 12.933 -3.047 1.00 92.88 193 THR A CA 1
ATOM 1443 C C . THR A 1 193 ? -1.241 13.259 -2.195 1.00 92.88 193 THR A C 1
ATOM 1445 O O . THR A 1 193 ? -1.424 12.699 -1.108 1.00 92.88 193 THR A O 1
ATOM 1448 N N . GLY A 1 194 ? -2.133 14.116 -2.702 1.00 93.38 194 GLY A N 1
ATOM 1449 C CA . GLY A 1 194 ? -3.451 14.362 -2.126 1.00 93.38 194 GLY A CA 1
ATOM 1450 C C . GLY A 1 194 ? -4.327 13.109 -2.120 1.00 93.38 194 GLY A C 1
ATOM 1451 O O . GLY A 1 194 ? -4.920 12.794 -1.087 1.00 93.38 194 GLY A O 1
ATOM 1452 N N . VAL A 1 195 ? -4.358 12.366 -3.231 1.00 95.31 195 VAL A N 1
ATOM 1453 C CA . VAL A 1 195 ? -5.076 11.081 -3.326 1.00 95.31 195 VAL A CA 1
ATOM 1454 C C . VAL A 1 195 ? -4.530 10.078 -2.316 1.00 95.31 195 VAL A C 1
ATOM 1456 O O . VAL A 1 195 ? -5.299 9.494 -1.554 1.00 95.31 195 VAL A O 1
ATOM 1459 N N . TRP A 1 196 ? -3.205 9.923 -2.254 1.00 95.25 196 TRP A N 1
ATOM 1460 C CA . TRP A 1 196 ? -2.545 9.026 -1.308 1.00 95.25 196 TRP A CA 1
ATOM 1461 C C . TRP A 1 196 ? -2.966 9.322 0.136 1.00 95.25 196 TRP A C 1
ATOM 1463 O O . TRP A 1 196 ? -3.313 8.403 0.873 1.00 95.25 196 TRP A O 1
ATOM 1473 N N . ARG A 1 197 ? -3.031 10.602 0.536 1.00 94.31 197 ARG A N 1
ATOM 1474 C CA . ARG A 1 197 ? -3.497 10.992 1.879 1.00 94.31 197 ARG A CA 1
ATOM 1475 C C . ARG A 1 197 ? -4.959 10.633 2.143 1.00 94.31 197 ARG A C 1
ATOM 1477 O O . ARG A 1 197 ? -5.280 10.249 3.264 1.00 94.31 197 ARG A O 1
ATOM 1484 N N . ILE A 1 198 ? -5.837 10.769 1.147 1.00 94.31 198 ILE A N 1
ATOM 1485 C CA . ILE A 1 198 ? -7.255 10.396 1.279 1.00 94.31 198 ILE A CA 1
ATOM 1486 C C . ILE A 1 198 ? -7.376 8.884 1.488 1.00 94.31 198 ILE A C 1
ATOM 1488 O O . ILE A 1 198 ? -8.062 8.450 2.411 1.00 94.31 198 ILE A O 1
ATOM 1492 N N . LEU A 1 199 ? -6.659 8.085 0.695 1.00 94.50 199 LEU A N 1
ATOM 1493 C CA . LEU A 1 199 ? -6.637 6.629 0.850 1.00 94.50 199 LEU A CA 1
ATOM 1494 C C . LEU A 1 199 ? -6.040 6.214 2.201 1.00 94.50 199 LEU A C 1
ATOM 1496 O O . LEU A 1 199 ? -6.617 5.383 2.901 1.00 94.50 199 LEU A O 1
ATOM 1500 N N . HIS A 1 200 ? -4.959 6.872 2.630 1.00 93.38 200 HIS A N 1
ATOM 1501 C CA . HIS A 1 200 ? -4.353 6.671 3.948 1.00 93.38 200 HIS A CA 1
ATOM 1502 C C . HIS A 1 200 ? -5.313 7.009 5.106 1.00 93.38 200 HIS A C 1
ATOM 1504 O O . HIS A 1 200 ? -5.190 6.475 6.211 1.00 93.38 200 HIS A O 1
ATOM 1510 N N . ALA A 1 201 ? -6.299 7.880 4.865 1.00 94.25 201 ALA A N 1
ATOM 1511 C CA . ALA A 1 201 ? -7.315 8.236 5.846 1.00 94.25 201 ALA A CA 1
ATOM 1512 C C . ALA A 1 201 ? -8.407 7.167 6.017 1.00 94.25 201 ALA A C 1
ATOM 1514 O O . ALA A 1 201 ? -9.034 7.147 7.075 1.00 94.25 201 ALA A O 1
ATOM 1515 N N . ILE A 1 202 ? -8.631 6.272 5.045 1.00 94.75 202 ILE A N 1
ATOM 1516 C CA . ILE A 1 202 ? -9.723 5.279 5.087 1.00 94.75 202 ILE A CA 1
ATOM 1517 C C . ILE A 1 202 ? -9.623 4.371 6.332 1.00 94.75 202 ILE A C 1
ATOM 1519 O O . ILE A 1 202 ? -10.579 4.329 7.116 1.00 94.75 202 ILE A O 1
ATOM 1523 N N . PRO A 1 203 ? -8.482 3.708 6.631 1.00 91.62 203 PRO A N 1
ATOM 1524 C CA . PRO A 1 203 ? -8.369 2.880 7.838 1.00 91.62 203 PRO A CA 1
ATOM 1525 C C . PRO A 1 203 ? -8.490 3.686 9.133 1.00 91.62 203 PRO A C 1
ATOM 1527 O O . PRO A 1 203 ? -9.047 3.214 10.129 1.00 91.62 203 PRO A O 1
ATOM 1530 N N . ALA A 1 204 ? -7.982 4.921 9.130 1.00 90.75 204 ALA A N 1
ATOM 1531 C CA . ALA A 1 204 ? -8.076 5.821 10.272 1.00 90.75 204 ALA A CA 1
ATOM 1532 C C . ALA A 1 204 ? -9.531 6.242 10.539 1.00 90.75 204 ALA A C 1
ATOM 1534 O O . ALA A 1 204 ? -9.946 6.271 11.698 1.00 90.75 204 ALA A O 1
ATOM 1535 N N . ALA A 1 205 ? -10.310 6.502 9.485 1.00 92.31 205 ALA A N 1
ATOM 1536 C CA . ALA A 1 205 ? -11.734 6.815 9.555 1.00 92.31 205 ALA A CA 1
ATOM 1537 C C . ALA A 1 205 ? -12.544 5.620 10.078 1.00 92.31 205 ALA A C 1
ATOM 1539 O O . ALA A 1 205 ? -13.293 5.780 11.041 1.00 92.31 205 ALA A O 1
ATOM 1540 N N . ARG A 1 206 ? -12.312 4.409 9.544 1.00 91.00 206 ARG A N 1
ATOM 1541 C CA . ARG A 1 206 ? -12.899 3.152 10.056 1.00 91.00 206 ARG A CA 1
ATOM 1542 C C . ARG A 1 206 ? -12.632 2.965 11.549 1.00 91.00 206 ARG A C 1
ATOM 1544 O O . ARG A 1 206 ? -13.549 2.704 12.327 1.00 91.00 206 ARG A O 1
ATOM 1551 N N . THR A 1 207 ? -11.379 3.155 11.964 1.00 86.25 207 THR A N 1
ATOM 1552 C CA . THR A 1 207 ? -10.974 3.028 13.372 1.00 86.25 207 THR A CA 1
ATOM 1553 C C . THR A 1 207 ? -11.657 4.074 14.254 1.00 86.25 207 THR A C 1
ATOM 1555 O O . THR A 1 207 ? -12.152 3.744 15.330 1.00 86.25 207 THR A O 1
ATOM 1558 N N . ALA A 1 208 ? -11.708 5.333 13.809 1.00 87.69 208 ALA A N 1
ATOM 1559 C CA . ALA A 1 208 ? -12.359 6.412 14.547 1.00 87.69 208 ALA A CA 1
ATOM 1560 C C . ALA A 1 208 ? -13.874 6.183 14.688 1.00 87.69 208 ALA A C 1
ATOM 1562 O O . ALA A 1 208 ? -14.409 6.381 15.776 1.00 87.69 208 ALA A O 1
ATOM 1563 N N . SER A 1 209 ? -14.543 5.719 13.628 1.00 89.00 209 SER A N 1
ATOM 1564 C CA . SER A 1 209 ? -15.976 5.400 13.624 1.00 89.00 209 SER A CA 1
ATOM 1565 C C . SER A 1 209 ? -16.292 4.246 14.579 1.00 89.00 209 SER A C 1
ATOM 1567 O O . SER A 1 209 ? -17.109 4.396 15.489 1.00 89.00 209 SER A O 1
ATOM 1569 N N . ARG A 1 210 ? -15.547 3.134 14.481 1.00 86.06 210 ARG A N 1
ATOM 1570 C CA . ARG A 1 210 ? -15.690 1.980 15.382 1.00 86.06 210 ARG A CA 1
ATOM 1571 C C . ARG A 1 210 ? -15.504 2.365 16.852 1.00 86.06 210 ARG A C 1
ATOM 1573 O O . ARG A 1 210 ? -16.348 2.036 17.680 1.00 86.06 210 ARG A O 1
ATOM 1580 N N . ARG A 1 211 ? -14.436 3.104 17.173 1.00 80.06 211 ARG A N 1
ATOM 1581 C CA . ARG A 1 211 ? -14.194 3.588 18.543 1.00 80.06 211 ARG A CA 1
ATOM 1582 C C . ARG A 1 211 ? -15.265 4.563 19.008 1.00 80.06 211 ARG A C 1
ATOM 1584 O O . ARG A 1 211 ? -15.665 4.503 20.162 1.00 80.06 211 ARG A O 1
ATOM 1591 N N . GLY A 1 212 ? -15.753 5.432 18.125 1.00 82.38 212 GLY A N 1
ATOM 1592 C CA . GLY A 1 212 ? -16.858 6.340 18.428 1.00 82.38 212 GLY A CA 1
ATOM 1593 C C . GLY A 1 212 ? -18.132 5.593 18.829 1.00 82.38 212 GLY A C 1
ATOM 1594 O O . GLY A 1 212 ? -18.760 5.961 19.818 1.00 82.38 212 GLY A O 1
ATOM 1595 N N . ILE A 1 213 ? -18.473 4.514 18.115 1.00 84.00 213 ILE A N 1
ATOM 1596 C CA . ILE A 1 213 ? -19.617 3.648 18.442 1.00 84.00 213 ILE A CA 1
ATOM 1597 C C . ILE A 1 213 ? -19.417 2.975 19.806 1.00 84.00 213 ILE A C 1
ATOM 1599 O O . ILE A 1 213 ? -20.321 3.014 20.639 1.00 84.00 213 ILE A O 1
ATOM 1603 N N . GLU A 1 214 ? -18.237 2.400 20.059 1.00 78.00 214 GLU A N 1
ATOM 1604 C CA . GLU A 1 214 ? -17.911 1.745 21.336 1.00 78.00 214 GLU A CA 1
ATOM 1605 C C . GLU A 1 214 ? -17.998 2.727 22.517 1.00 78.00 214 GLU A C 1
ATOM 1607 O O . GLU A 1 214 ? -18.689 2.454 23.500 1.00 78.00 214 GLU A O 1
ATOM 1612 N N . ILE A 1 215 ? -17.375 3.904 22.392 1.00 80.06 215 ILE A N 1
ATOM 1613 C CA . ILE A 1 215 ? -17.405 4.960 23.413 1.00 80.06 215 ILE A CA 1
ATOM 1614 C C . ILE A 1 215 ? -18.839 5.444 23.647 1.00 80.06 215 ILE A C 1
ATOM 1616 O O . ILE A 1 215 ? -19.247 5.610 24.794 1.00 80.06 215 ILE A O 1
ATOM 1620 N N . SER A 1 216 ? -19.623 5.646 22.583 1.00 78.94 216 SER A N 1
ATOM 1621 C CA . SER A 1 216 ? -21.019 6.072 22.711 1.00 78.94 216 SER A CA 1
ATOM 1622 C C . SER A 1 216 ? -21.860 5.026 23.439 1.00 78.94 216 SER A C 1
ATOM 1624 O O . SER A 1 216 ? -22.641 5.389 24.314 1.00 78.94 216 SER A O 1
ATOM 1626 N N . ALA A 1 217 ? -21.701 3.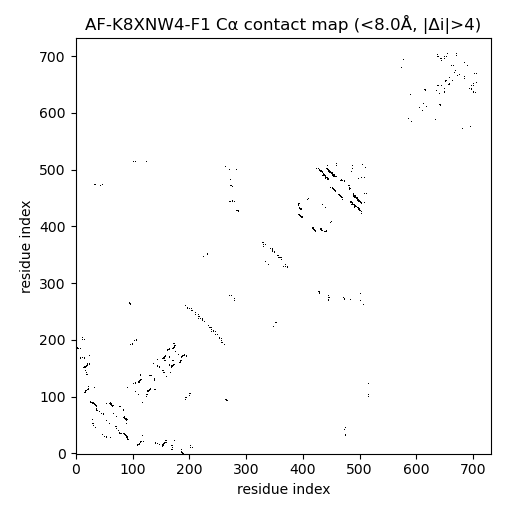739 23.116 1.00 80.75 217 ALA A N 1
ATOM 1627 C CA . ALA A 1 217 ? -22.440 2.663 23.772 1.00 80.75 217 ALA A CA 1
ATOM 1628 C C . ALA A 1 217 ? -22.119 2.587 25.275 1.00 80.75 217 ALA A C 1
ATOM 1630 O O . ALA A 1 217 ? -23.028 2.478 26.099 1.00 80.75 217 ALA A O 1
ATOM 1631 N N . GLN A 1 218 ? -20.840 2.707 25.638 1.00 79.19 218 GLN A N 1
ATOM 1632 C CA . GLN A 1 218 ? -20.382 2.704 27.032 1.00 79.19 218 GLN A CA 1
ATOM 1633 C C . GLN A 1 218 ? -20.862 3.936 27.799 1.00 79.19 218 GLN A C 1
ATOM 1635 O O . GLN A 1 218 ? -21.370 3.818 28.913 1.00 79.19 218 GLN A O 1
ATOM 1640 N N . ALA A 1 219 ? -20.762 5.113 27.183 1.00 79.44 219 ALA A N 1
ATOM 1641 C CA . ALA A 1 219 ? -21.243 6.362 27.751 1.00 79.44 219 ALA A CA 1
ATOM 1642 C C . ALA A 1 219 ? -22.759 6.335 27.996 1.00 79.44 219 ALA A C 1
ATOM 1644 O O . ALA A 1 219 ? -23.221 6.757 29.055 1.00 79.44 219 ALA A O 1
ATOM 1645 N N . SER A 1 220 ? -23.539 5.788 27.058 1.00 79.94 220 SER A N 1
ATOM 1646 C CA . SER A 1 220 ? -24.981 5.591 27.233 1.00 79.94 220 SER A CA 1
ATOM 1647 C C . SER A 1 220 ? -25.301 4.579 28.335 1.00 79.94 220 SER A C 1
ATOM 1649 O O . SER A 1 220 ? -26.232 4.809 29.106 1.00 79.94 220 SER A O 1
ATOM 1651 N N . ALA A 1 221 ? -24.535 3.490 28.455 1.00 78.88 221 ALA A N 1
ATOM 1652 C CA . ALA A 1 221 ? -24.717 2.507 29.523 1.00 78.88 221 ALA A CA 1
ATOM 1653 C C . ALA A 1 221 ? -24.458 3.119 30.912 1.00 78.88 221 ALA A C 1
ATOM 1655 O O . ALA A 1 221 ? -25.292 2.986 31.806 1.00 78.88 221 ALA A O 1
ATOM 1656 N N . LEU A 1 222 ? -23.357 3.862 31.069 1.00 76.31 222 LEU A N 1
ATOM 1657 C CA . LEU A 1 222 ? -23.039 4.591 32.303 1.00 76.31 222 LEU A CA 1
ATOM 1658 C C . LEU A 1 222 ? -24.073 5.677 32.612 1.00 76.31 222 LEU A C 1
ATOM 1660 O O . LEU A 1 222 ? -24.517 5.802 33.751 1.00 76.31 222 LEU A O 1
ATOM 1664 N N . GLY A 1 223 ? -24.503 6.429 31.596 1.00 74.75 223 GLY A N 1
ATOM 1665 C CA . GLY A 1 223 ? -25.564 7.424 31.738 1.00 74.75 223 GLY A CA 1
ATOM 1666 C C . GLY A 1 223 ? -26.879 6.804 32.207 1.00 74.75 223 GLY A C 1
ATOM 1667 O O . GLY A 1 223 ? -27.533 7.354 33.082 1.00 74.75 223 GLY A O 1
ATOM 1668 N N . THR A 1 224 ? -27.236 5.626 31.688 1.00 80.25 224 THR A N 1
ATOM 1669 C CA . THR A 1 224 ? -28.434 4.888 32.121 1.00 80.25 224 THR A CA 1
ATOM 1670 C C . THR A 1 224 ? -28.312 4.421 33.570 1.00 80.25 224 THR A C 1
ATOM 1672 O O . THR A 1 224 ? -29.282 4.478 34.319 1.00 80.25 224 THR A O 1
ATOM 1675 N N . LEU A 1 225 ? -27.118 3.997 33.989 1.00 74.62 225 LEU A N 1
ATOM 1676 C CA . LEU A 1 225 ? -26.857 3.568 35.360 1.00 74.62 225 LEU A CA 1
ATOM 1677 C C . LEU A 1 225 ? -27.004 4.723 36.365 1.00 74.62 225 LEU A C 1
ATOM 1679 O O . LEU A 1 225 ? -27.557 4.516 37.440 1.00 74.62 225 LEU A O 1
ATOM 1683 N N . LEU A 1 226 ? -26.604 5.944 35.995 1.00 73.81 226 LEU A N 1
ATOM 1684 C CA . LEU A 1 226 ? -26.826 7.154 36.803 1.00 73.81 226 LEU A CA 1
ATOM 1685 C C . LEU A 1 226 ? -28.303 7.552 36.939 1.00 73.81 226 LEU A C 1
ATOM 1687 O O . LEU A 1 226 ? -28.648 8.316 37.833 1.00 73.81 226 LEU A O 1
ATOM 1691 N N . LEU A 1 227 ? -29.188 7.052 36.071 1.00 77.06 227 LEU A N 1
ATOM 1692 C CA . LEU A 1 227 ? -30.631 7.284 36.197 1.00 77.06 227 LEU A CA 1
ATOM 1693 C C . LEU A 1 227 ? -31.286 6.362 37.239 1.00 77.06 227 LEU A C 1
ATOM 1695 O O . LEU A 1 227 ? -32.464 6.545 37.550 1.00 77.06 227 LEU A O 1
ATOM 1699 N N . LEU A 1 228 ? -30.561 5.368 37.771 1.00 78.62 228 LEU A N 1
ATOM 1700 C CA . LEU A 1 228 ? -31.089 4.471 38.794 1.00 78.62 228 LEU A CA 1
ATOM 1701 C C . LEU A 1 228 ? -31.226 5.199 40.145 1.00 78.62 228 LEU A C 1
ATOM 1703 O O . LEU A 1 228 ? -30.261 5.801 40.625 1.00 78.62 228 LEU A O 1
ATOM 1707 N N . PRO A 1 229 ? -32.396 5.113 40.807 1.00 69.06 229 PRO A N 1
ATOM 1708 C CA . PRO A 1 229 ? -32.593 5.711 42.122 1.00 69.06 229 PRO A CA 1
ATOM 1709 C C . PRO A 1 229 ? -31.580 5.177 43.143 1.00 69.06 229 PRO A C 1
ATOM 1711 O O . PRO A 1 229 ? -31.438 3.966 43.304 1.00 69.06 229 PRO A O 1
ATOM 1714 N N . GLY A 1 230 ? -30.912 6.080 43.865 1.00 69.00 230 GLY A N 1
ATOM 1715 C CA . GLY A 1 230 ? -29.929 5.729 44.898 1.00 69.00 230 GLY A CA 1
ATOM 1716 C C . GLY A 1 230 ? -28.471 5.711 44.430 1.00 69.00 230 GLY A C 1
ATOM 1717 O O . GLY A 1 230 ? -27.586 5.548 45.266 1.00 69.00 230 GLY A O 1
ATOM 1718 N N . VAL A 1 231 ? -28.204 5.930 43.139 1.00 69.56 231 VAL A N 1
ATOM 1719 C CA . VAL A 1 231 ? -26.844 6.130 42.622 1.00 69.56 231 VAL A CA 1
ATOM 1720 C C . VAL A 1 231 ? -26.475 7.619 42.716 1.00 69.56 231 VAL A C 1
ATOM 1722 O O . VAL A 1 231 ? -27.249 8.462 42.259 1.00 69.56 231 VAL A O 1
ATOM 1725 N N . PRO A 1 232 ? -25.332 7.986 43.327 1.00 61.53 232 PRO A N 1
ATOM 1726 C CA . PRO A 1 232 ? -24.899 9.376 43.396 1.00 61.53 232 PRO A CA 1
ATOM 1727 C C . PRO A 1 232 ? -24.496 9.896 42.008 1.00 61.53 232 PRO A C 1
ATOM 1729 O O . PRO A 1 232 ? -23.597 9.363 41.363 1.00 61.53 232 PRO A O 1
ATOM 1732 N N . GLY A 1 233 ? -25.148 10.975 41.576 1.00 62.38 233 GLY A N 1
ATOM 1733 C CA . GLY A 1 233 ? -24.890 11.650 40.304 1.00 62.38 233 GLY A CA 1
ATOM 1734 C C . GLY A 1 233 ? -26.173 11.844 39.502 1.00 62.38 233 GLY A C 1
ATOM 1735 O O . GLY A 1 233 ? -27.044 10.984 39.470 1.00 62.38 233 GLY A O 1
ATOM 1736 N N . SER A 1 234 ? -26.316 13.001 38.865 1.00 57.78 234 SER A N 1
ATOM 1737 C CA . SER A 1 234 ? -27.503 13.328 38.075 1.00 57.78 234 SER A CA 1
ATOM 1738 C C . SER A 1 234 ? -27.097 14.174 36.879 1.00 57.78 234 SER A C 1
ATOM 1740 O O . SER A 1 234 ? -26.799 15.357 37.036 1.00 57.78 234 SER A O 1
ATOM 1742 N N . GLY A 1 235 ? -27.084 13.589 35.680 1.00 65.00 235 GLY A N 1
ATOM 1743 C CA . GLY A 1 235 ? -26.880 14.369 34.462 1.00 65.00 235 GLY A CA 1
ATOM 1744 C C . GLY A 1 235 ? -26.355 13.587 33.256 1.00 65.00 235 GLY A C 1
ATOM 1745 O O . GLY A 1 235 ? -25.952 12.431 33.375 1.00 65.00 235 GLY A O 1
ATOM 1746 N N . PRO A 1 236 ? -26.315 14.233 32.077 1.00 76.44 236 PRO A N 1
ATOM 1747 C CA . PRO A 1 236 ? -25.780 13.669 30.835 1.00 76.44 236 PRO A CA 1
ATOM 1748 C C . PRO A 1 236 ? -24.238 13.602 30.806 1.00 76.44 236 PRO A C 1
ATOM 1750 O O . PRO A 1 236 ? -23.653 13.463 29.733 1.00 76.44 236 PRO A O 1
ATOM 1753 N N . GLU A 1 237 ? -23.564 13.711 31.956 1.00 79.94 237 GLU A N 1
ATOM 1754 C CA . GLU A 1 237 ? -22.104 13.831 32.067 1.00 79.94 237 GLU A CA 1
ATOM 1755 C C . GLU A 1 237 ? -21.327 12.665 31.431 1.00 79.94 237 GLU A C 1
ATOM 1757 O O . GLU A 1 237 ? -20.359 12.930 30.715 1.00 79.94 237 GLU A O 1
ATOM 1762 N N . PRO A 1 238 ? -21.739 11.384 31.567 1.00 79.31 238 PRO A N 1
ATOM 1763 C CA . PRO A 1 238 ? -21.053 10.300 30.864 1.00 79.31 238 PRO A CA 1
ATOM 1764 C C . PRO A 1 238 ? -21.151 10.434 29.344 1.00 79.31 238 PRO A C 1
ATOM 1766 O O . PRO A 1 238 ? -20.199 10.121 28.633 1.00 79.31 238 PRO A O 1
ATOM 1769 N N . VAL A 1 239 ? -22.280 10.937 28.836 1.00 80.69 239 VAL A N 1
ATOM 1770 C CA . VAL A 1 239 ? -22.521 11.127 27.399 1.00 80.69 239 VAL A CA 1
ATOM 1771 C C . VAL A 1 239 ? -21.687 12.285 26.858 1.00 80.69 239 VAL A C 1
ATOM 1773 O O . VAL A 1 239 ? -21.074 12.146 25.800 1.00 80.69 239 VAL A O 1
ATOM 1776 N N . THR A 1 240 ? -21.599 13.405 27.582 1.00 82.31 240 THR A N 1
ATOM 1777 C CA . THR A 1 240 ? -20.752 14.540 27.179 1.00 82.31 240 THR A CA 1
ATOM 1778 C C . THR A 1 240 ? -19.267 14.184 27.243 1.00 82.31 240 THR A C 1
ATOM 1780 O O . THR A 1 240 ? -18.528 14.494 26.305 1.00 82.31 240 THR A O 1
ATOM 1783 N N . ALA A 1 241 ? -18.832 13.461 28.281 1.00 77.75 241 ALA A N 1
ATOM 1784 C CA . ALA A 1 241 ? -17.473 12.936 28.387 1.00 77.75 241 ALA A CA 1
ATOM 1785 C C . ALA A 1 241 ? -17.159 11.942 27.257 1.00 77.75 241 ALA A C 1
ATOM 1787 O O . ALA A 1 241 ? -16.116 12.050 26.609 1.00 77.75 241 ALA A O 1
ATOM 1788 N N . GLY A 1 242 ? -18.085 11.028 26.956 1.00 77.88 242 GLY A N 1
ATOM 1789 C CA . GLY A 1 242 ? -17.977 10.098 25.832 1.00 77.88 242 GLY A CA 1
ATOM 1790 C C . GLY A 1 242 ? -17.853 10.817 24.487 1.00 77.88 242 GLY A C 1
ATOM 1791 O O . GLY A 1 242 ? -16.964 10.503 23.696 1.00 77.88 242 GLY A O 1
ATOM 1792 N N . ALA A 1 243 ? -18.671 11.842 24.239 1.00 79.94 243 ALA A N 1
ATOM 1793 C CA . ALA A 1 243 ? -18.584 12.650 23.024 1.00 79.94 243 ALA A CA 1
ATOM 1794 C C . ALA A 1 243 ? -17.234 13.382 22.908 1.00 79.94 243 ALA A C 1
ATOM 1796 O O . ALA A 1 243 ? -16.616 13.376 21.839 1.00 79.94 243 ALA A O 1
ATOM 1797 N N . ALA A 1 244 ? -16.735 13.964 24.004 1.00 80.75 244 ALA A N 1
ATOM 1798 C CA . ALA A 1 244 ? -15.428 14.621 24.041 1.00 80.75 244 ALA A CA 1
ATOM 1799 C C . ALA A 1 244 ? -14.277 13.637 23.762 1.00 80.75 244 ALA A C 1
ATOM 1801 O O . ALA A 1 244 ? -13.376 13.943 22.976 1.00 80.75 244 ALA A O 1
ATOM 1802 N N . LEU A 1 245 ? -14.331 12.435 24.345 1.00 79.88 245 LEU A N 1
ATOM 1803 C CA . LEU A 1 245 ? -13.369 11.362 24.083 1.00 79.88 245 LEU A CA 1
ATOM 1804 C C . LEU A 1 245 ? -13.425 10.896 22.625 1.00 79.88 245 LEU A C 1
ATOM 1806 O O . LEU A 1 245 ? -12.378 10.776 21.989 1.00 79.88 245 LEU A O 1
ATOM 1810 N N . GLY A 1 246 ? -14.622 10.705 22.064 1.00 80.31 246 GLY A N 1
ATOM 1811 C CA . GLY A 1 246 ? -14.808 10.353 20.655 1.00 80.31 246 GLY A CA 1
ATOM 1812 C C . GLY A 1 246 ? -14.203 11.398 19.712 1.00 80.31 246 GLY A C 1
ATOM 1813 O O . GLY A 1 246 ? -13.438 11.052 18.807 1.00 80.31 246 GLY A O 1
ATOM 1814 N N . LEU A 1 247 ? -14.452 12.688 19.971 1.00 86.25 247 LEU A N 1
ATOM 1815 C CA . LEU A 1 247 ? -13.841 13.797 19.228 1.00 86.25 247 LEU A CA 1
ATOM 1816 C C . LEU A 1 247 ? -12.317 13.810 19.360 1.00 86.25 247 LEU A C 1
ATOM 1818 O O . LEU A 1 247 ? -11.611 14.031 18.374 1.00 86.25 247 LEU A O 1
ATOM 1822 N N . TRP A 1 248 ? -11.790 13.556 20.558 1.00 84.12 248 TRP A N 1
ATOM 1823 C CA . TRP A 1 248 ? -10.352 13.499 20.791 1.00 84.12 248 TRP A CA 1
ATOM 1824 C C . TRP A 1 248 ? -9.688 12.329 20.055 1.00 84.12 248 TRP A C 1
ATOM 1826 O O . TRP A 1 248 ? -8.652 12.526 19.414 1.00 84.12 248 TRP A O 1
ATOM 1836 N N . VAL A 1 249 ? -10.294 11.136 20.074 1.00 81.94 249 VAL A N 1
ATOM 1837 C CA . VAL A 1 249 ? -9.822 9.966 19.314 1.00 81.94 249 VAL A CA 1
ATOM 1838 C C . VAL A 1 249 ? -9.845 10.264 17.817 1.00 81.94 249 VAL A C 1
ATOM 1840 O O . VAL A 1 249 ? -8.816 10.102 17.155 1.00 81.94 249 VAL A O 1
ATOM 1843 N N . GLY A 1 250 ? -10.964 10.775 17.295 1.00 84.75 250 GLY A N 1
ATOM 1844 C CA . GLY A 1 250 ? -11.097 11.151 15.886 1.00 84.75 250 GLY A CA 1
ATOM 1845 C C . GLY A 1 250 ? -10.055 12.189 15.464 1.00 84.75 250 GLY A C 1
ATOM 1846 O O . GLY A 1 250 ? -9.329 11.984 14.491 1.00 84.75 250 GLY A O 1
ATOM 1847 N N . ARG A 1 251 ? -9.885 13.261 16.252 1.00 89.38 251 ARG A N 1
ATOM 1848 C CA . ARG A 1 251 ? -8.866 14.297 16.016 1.00 89.38 251 ARG A CA 1
ATOM 1849 C C . ARG A 1 251 ? -7.449 13.735 16.078 1.00 89.38 251 ARG A C 1
ATOM 1851 O O . ARG A 1 251 ? -6.610 14.134 15.276 1.00 89.38 251 ARG A O 1
ATOM 1858 N N . SER A 1 252 ? -7.164 12.819 17.002 1.00 83.56 252 SER A N 1
ATOM 1859 C CA . SER A 1 252 ? -5.849 12.185 17.121 1.00 83.56 252 SER A CA 1
ATOM 1860 C C . SER A 1 252 ? -5.524 11.315 15.907 1.00 83.56 252 SER A C 1
ATOM 1862 O O . SER A 1 252 ? -4.410 11.400 15.389 1.00 83.56 252 SER A O 1
ATOM 1864 N N . LYS A 1 253 ? -6.479 10.500 15.434 1.00 89.50 253 LYS A N 1
ATOM 1865 C CA . LYS A 1 253 ? -6.298 9.661 14.239 1.00 89.50 253 LYS A CA 1
ATOM 1866 C C . LYS A 1 253 ? -6.155 10.532 12.985 1.00 89.50 253 LYS A C 1
ATOM 1868 O O . LYS A 1 253 ? -5.208 10.335 12.229 1.00 89.50 253 LYS A O 1
ATOM 1873 N N . ALA A 1 254 ? -6.988 11.563 12.830 1.00 88.38 254 ALA A N 1
ATOM 1874 C CA . ALA A 1 254 ? -6.880 12.527 11.732 1.00 88.38 254 ALA A CA 1
ATOM 1875 C C . ALA A 1 254 ? -5.527 13.258 11.726 1.00 88.38 254 ALA A C 1
ATOM 1877 O O . ALA A 1 254 ? -4.889 13.380 10.682 1.00 88.38 254 ALA A O 1
ATOM 1878 N N . ARG A 1 255 ? -5.040 13.698 12.895 1.00 90.62 255 ARG A N 1
ATOM 1879 C CA . ARG A 1 255 ? -3.727 14.347 13.006 1.00 90.62 255 ARG A CA 1
ATOM 1880 C C . ARG A 1 255 ? -2.602 13.404 12.584 1.00 90.62 255 ARG A C 1
ATOM 1882 O O . ARG A 1 255 ? -1.711 13.848 11.874 1.00 90.62 255 ARG A O 1
ATOM 1889 N N . GLY A 1 256 ? -2.684 12.122 12.953 1.00 86.75 256 GLY A N 1
ATOM 1890 C CA . GLY A 1 256 ? -1.741 11.089 12.517 1.00 86.75 256 GLY A CA 1
ATOM 1891 C C . GLY A 1 256 ? -1.631 10.991 10.994 1.00 86.75 256 GLY A C 1
ATOM 1892 O O . GLY A 1 256 ? -0.520 11.043 10.474 1.00 86.75 256 GLY A O 1
ATOM 1893 N N . VAL A 1 257 ? -2.769 10.952 10.292 1.00 90.19 257 VAL A N 1
ATOM 1894 C CA . VAL A 1 257 ? -2.831 10.933 8.817 1.00 90.19 257 VAL A CA 1
ATOM 1895 C C . VAL A 1 257 ? -2.210 12.198 8.219 1.00 90.19 257 VAL A C 1
ATOM 1897 O O . VAL A 1 257 ? -1.399 12.117 7.302 1.00 90.19 257 VAL A O 1
ATOM 1900 N N . LEU A 1 258 ? -2.552 13.377 8.748 1.00 88.88 258 LEU A N 1
ATOM 1901 C CA . LEU A 1 258 ? -2.055 14.654 8.222 1.00 88.88 258 LEU A CA 1
ATOM 1902 C C . LEU A 1 258 ? -0.545 14.837 8.427 1.00 88.88 258 LEU A C 1
ATOM 1904 O O . LEU A 1 258 ? 0.113 15.455 7.593 1.00 88.88 258 LEU A O 1
ATOM 1908 N N . THR A 1 259 ? 0.002 14.299 9.520 1.00 88.19 259 THR A N 1
ATOM 1909 C CA . THR A 1 259 ? 1.441 14.350 9.826 1.00 88.19 259 THR A CA 1
ATOM 1910 C C . THR A 1 259 ? 2.240 13.192 9.237 1.00 88.19 259 THR A C 1
ATOM 1912 O O . THR A 1 259 ? 3.458 13.157 9.408 1.00 88.19 259 THR A O 1
ATOM 1915 N N . ALA A 1 260 ? 1.584 12.226 8.588 1.00 86.50 260 ALA A N 1
ATOM 1916 C CA . ALA A 1 260 ? 2.278 11.104 7.978 1.00 86.50 260 ALA A CA 1
ATOM 1917 C C . ALA A 1 260 ? 3.228 11.618 6.878 1.00 86.50 260 ALA A C 1
ATOM 1919 O O . ALA A 1 260 ? 2.822 12.465 6.071 1.00 86.50 260 ALA A O 1
ATOM 1920 N N . PRO A 1 261 ? 4.488 11.140 6.843 1.00 83.50 261 PRO A N 1
ATOM 1921 C CA . PRO A 1 261 ? 5.414 11.515 5.787 1.00 83.50 261 PRO A CA 1
ATOM 1922 C C . PRO A 1 261 ? 4.857 11.038 4.448 1.00 83.50 261 PRO A C 1
ATOM 1924 O O . PRO A 1 261 ? 4.338 9.924 4.343 1.00 83.50 261 PRO A O 1
ATOM 1927 N N . LEU A 1 262 ? 4.960 11.898 3.438 1.00 84.44 262 LEU A N 1
ATOM 1928 C CA . LEU A 1 262 ? 4.586 11.528 2.082 1.00 84.44 262 LEU A CA 1
ATOM 1929 C C . LEU A 1 262 ? 5.480 10.390 1.573 1.00 84.44 262 LEU A C 1
ATOM 1931 O O . LEU A 1 262 ? 6.644 10.301 1.980 1.00 84.44 262 LEU A O 1
ATOM 1935 N N . PRO A 1 263 ? 4.958 9.523 0.688 1.00 82.69 263 PRO A N 1
ATOM 1936 C CA . PRO A 1 263 ? 5.793 8.567 -0.022 1.00 82.69 263 PRO A CA 1
ATOM 1937 C C . PRO A 1 263 ? 6.876 9.310 -0.811 1.00 82.69 263 PRO A C 1
ATOM 1939 O O . PRO A 1 263 ? 6.662 10.436 -1.252 1.00 82.69 263 PRO A O 1
ATOM 1942 N N . ALA A 1 264 ? 8.043 8.690 -0.983 1.00 73.75 264 ALA A N 1
ATOM 1943 C CA . ALA A 1 264 ? 9.085 9.253 -1.832 1.00 73.75 264 ALA A CA 1
ATOM 1944 C C . ALA A 1 264 ? 8.651 9.170 -3.310 1.00 73.75 264 ALA A C 1
ATOM 1946 O O . ALA A 1 264 ? 8.131 8.122 -3.711 1.00 73.75 264 ALA A O 1
ATOM 1947 N N . PRO A 1 265 ? 8.842 10.234 -4.112 1.00 76.06 265 PRO A N 1
ATOM 1948 C CA . PRO A 1 265 ? 8.556 10.195 -5.542 1.00 76.06 265 PRO A CA 1
ATOM 1949 C C . PRO A 1 265 ? 9.468 9.186 -6.242 1.00 76.06 265 PRO A C 1
ATOM 1951 O O . PRO A 1 265 ? 10.664 9.108 -5.955 1.00 76.06 265 PRO A O 1
ATOM 1954 N N . ARG A 1 266 ? 8.910 8.427 -7.185 1.00 71.06 266 ARG A N 1
ATOM 1955 C CA . ARG A 1 266 ? 9.684 7.560 -8.072 1.00 71.06 266 ARG A CA 1
ATOM 1956 C C . ARG A 1 266 ? 10.243 8.368 -9.253 1.00 71.06 266 ARG A C 1
ATOM 1958 O O . ARG A 1 266 ? 9.496 9.140 -9.852 1.00 71.06 266 ARG A O 1
ATOM 1965 N N . PRO A 1 267 ? 11.499 8.146 -9.672 1.00 63.69 267 PRO A N 1
ATOM 1966 C CA . PRO A 1 267 ? 11.945 8.583 -10.988 1.00 63.69 267 PRO A CA 1
ATOM 1967 C C . PRO A 1 267 ? 11.092 7.905 -12.070 1.00 63.69 267 PRO A C 1
ATOM 1969 O O . PRO A 1 267 ? 10.971 6.679 -12.087 1.00 63.69 267 PRO A O 1
ATOM 1972 N N . GLY A 1 268 ? 10.495 8.687 -12.971 1.00 60.25 268 GLY A N 1
ATOM 1973 C CA . GLY A 1 268 ? 9.693 8.165 -14.089 1.00 60.25 268 GLY A CA 1
ATOM 1974 C C . GLY A 1 268 ? 10.519 7.445 -15.165 1.00 60.25 268 GLY A C 1
ATOM 1975 O O . GLY A 1 268 ? 9.952 6.911 -16.115 1.00 60.25 268 GLY A O 1
ATOM 1976 N N . HIS A 1 269 ? 11.848 7.431 -15.023 1.00 67.88 269 HIS A N 1
ATOM 1977 C CA . HIS A 1 269 ? 12.774 6.840 -15.978 1.00 67.88 269 HIS A CA 1
ATOM 1978 C C . HIS A 1 269 ? 12.951 5.339 -15.760 1.00 67.88 269 HIS A C 1
ATOM 1980 O O . HIS A 1 269 ? 13.156 4.844 -14.650 1.00 67.88 269 HIS A O 1
ATOM 1986 N N . GLU A 1 270 ? 12.928 4.607 -16.865 1.00 77.56 270 GLU A N 1
ATOM 1987 C CA . GLU A 1 270 ? 13.303 3.205 -16.912 1.00 77.56 270 GLU A CA 1
ATOM 1988 C C . GLU A 1 270 ? 14.823 3.093 -17.018 1.00 77.56 270 GLU A C 1
ATOM 1990 O O . GLU A 1 270 ? 15.364 2.987 -18.110 1.00 77.56 270 GLU A O 1
ATOM 1995 N N . TRP A 1 271 ? 15.518 3.121 -15.877 1.00 84.56 271 TRP A N 1
ATOM 1996 C CA . TRP A 1 271 ? 16.989 3.159 -15.822 1.00 84.56 271 TRP A CA 1
ATOM 1997 C C . TRP A 1 271 ? 17.689 2.060 -16.640 1.00 84.56 271 TRP A C 1
ATOM 1999 O O . TRP A 1 271 ? 18.773 2.283 -17.167 1.00 84.56 271 TRP A O 1
ATOM 2009 N N . HIS A 1 272 ? 17.048 0.899 -16.794 1.00 86.31 272 HIS A N 1
ATOM 2010 C CA . HIS A 1 272 ? 17.538 -0.220 -17.603 1.00 86.31 272 HIS A CA 1
ATOM 2011 C C . HIS A 1 272 ? 17.545 0.058 -19.119 1.00 86.31 272 HIS A C 1
ATOM 2013 O O . HIS A 1 272 ? 18.365 -0.494 -19.845 1.00 86.31 272 HIS A O 1
ATOM 2019 N N . ALA A 1 273 ? 16.663 0.934 -19.603 1.00 79.44 273 ALA A N 1
ATOM 2020 C CA . ALA A 1 273 ? 16.554 1.300 -21.014 1.00 79.44 273 ALA A CA 1
ATOM 2021 C C . ALA A 1 273 ? 17.490 2.458 -21.412 1.00 79.44 273 ALA A C 1
ATOM 2023 O O . ALA A 1 273 ? 17.509 2.856 -22.575 1.00 79.44 273 ALA A O 1
ATOM 2024 N N . ILE A 1 274 ? 18.231 3.021 -20.452 1.00 81.44 274 ILE A N 1
ATOM 2025 C CA . ILE A 1 274 ? 19.083 4.198 -20.632 1.00 81.44 274 ILE A CA 1
ATOM 2026 C C . ILE A 1 274 ? 20.567 3.774 -20.526 1.00 81.44 274 ILE A C 1
ATOM 2028 O O . ILE A 1 274 ? 20.917 2.966 -19.652 1.00 81.44 274 ILE A O 1
ATOM 2032 N N . PRO A 1 275 ? 21.461 4.290 -21.396 1.00 83.50 275 PRO A N 1
ATOM 2033 C CA . PRO A 1 275 ? 22.910 4.135 -21.253 1.00 83.50 275 PRO A CA 1
ATOM 2034 C C . PRO A 1 275 ? 23.416 4.608 -19.890 1.00 83.50 275 PRO A C 1
ATOM 2036 O O . PRO A 1 275 ? 22.997 5.650 -19.393 1.00 83.50 275 PRO A O 1
ATOM 2039 N N . ALA A 1 276 ? 24.358 3.871 -19.294 1.00 84.25 276 ALA A N 1
ATOM 2040 C CA . ALA A 1 276 ? 24.897 4.179 -17.966 1.00 84.25 276 ALA A CA 1
ATOM 2041 C C . ALA A 1 276 ? 25.435 5.622 -17.843 1.00 84.25 276 ALA A C 1
ATOM 2043 O O . ALA A 1 276 ? 25.256 6.259 -16.805 1.00 84.25 276 ALA A O 1
ATOM 2044 N N . ALA A 1 277 ? 26.022 6.160 -18.919 1.00 79.25 277 ALA A N 1
ATOM 2045 C CA . ALA A 1 277 ? 26.487 7.545 -18.985 1.00 79.25 277 ALA A CA 1
ATOM 2046 C C . ALA A 1 277 ? 25.343 8.567 -18.832 1.00 79.25 277 ALA A C 1
ATOM 2048 O O . ALA A 1 277 ? 25.456 9.489 -18.030 1.00 79.25 277 ALA A O 1
ATOM 2049 N N . GLU A 1 278 ? 24.220 8.363 -19.527 1.00 80.44 278 GLU A N 1
ATOM 2050 C CA . GLU A 1 278 ? 23.035 9.234 -19.451 1.00 80.44 278 GLU A CA 1
ATOM 2051 C C . GLU A 1 278 ? 22.340 9.094 -18.080 1.00 80.44 278 GLU A C 1
ATOM 2053 O O . GLU A 1 278 ? 21.913 10.085 -17.492 1.00 80.44 278 GLU A O 1
ATOM 2058 N N . VAL A 1 279 ? 22.309 7.891 -17.486 1.00 83.12 279 VAL A N 1
ATOM 2059 C CA . VAL A 1 279 ? 21.799 7.694 -16.110 1.00 83.12 279 VAL A CA 1
ATOM 2060 C C . VAL A 1 279 ? 22.600 8.508 -15.086 1.00 83.12 279 VAL A C 1
ATOM 2062 O O . VAL A 1 279 ? 22.015 9.075 -14.161 1.00 83.12 279 VAL A O 1
ATOM 2065 N N . ARG A 1 280 ? 23.924 8.599 -15.258 1.00 79.69 280 ARG A N 1
ATOM 2066 C CA . ARG A 1 280 ? 24.809 9.387 -14.387 1.00 79.69 280 ARG A CA 1
ATOM 2067 C C . ARG A 1 280 ? 24.531 10.889 -14.468 1.00 79.69 280 ARG A C 1
ATOM 2069 O O . ARG A 1 280 ? 24.656 11.565 -13.454 1.00 79.69 280 ARG A O 1
ATOM 2076 N N . GLU A 1 281 ? 24.144 11.399 -15.635 1.00 77.50 281 GLU A N 1
ATOM 2077 C CA . GLU A 1 281 ? 23.769 12.810 -15.814 1.00 77.50 281 GLU A CA 1
ATOM 2078 C C . GLU A 1 281 ? 22.391 13.131 -15.222 1.00 77.50 281 GLU A C 1
ATOM 2080 O O . GLU A 1 281 ? 22.173 14.222 -14.695 1.00 77.50 281 GLU A O 1
ATOM 2085 N N . LEU A 1 282 ? 21.460 12.175 -15.289 1.00 77.44 282 LEU A N 1
ATOM 2086 C CA . LEU A 1 282 ? 20.094 12.335 -14.786 1.00 77.44 282 LEU A CA 1
ATOM 2087 C C . LEU A 1 282 ? 19.986 12.211 -13.259 1.00 77.44 282 LEU A C 1
ATOM 2089 O O . LEU A 1 282 ? 19.049 12.753 -12.666 1.00 77.44 282 LEU A O 1
ATOM 2093 N N . LEU A 1 283 ? 20.899 11.479 -12.612 1.00 78.56 283 LEU A N 1
ATOM 2094 C CA . LEU A 1 283 ? 20.906 11.328 -11.159 1.00 78.56 283 LEU A CA 1
ATOM 2095 C C . LEU A 1 283 ? 21.647 12.493 -10.479 1.00 78.56 283 LEU A C 1
ATOM 2097 O O . LEU A 1 283 ? 22.733 12.880 -10.908 1.00 78.56 283 LEU A O 1
ATOM 2101 N N . PRO A 1 284 ? 21.097 13.050 -9.385 1.00 65.75 284 PRO A N 1
ATOM 2102 C CA . PRO A 1 284 ? 21.757 14.125 -8.656 1.00 65.75 284 PRO A CA 1
ATOM 2103 C C . PRO A 1 284 ? 23.090 13.636 -8.077 1.00 65.75 284 PRO A C 1
ATOM 2105 O O . PRO A 1 284 ? 23.127 12.643 -7.354 1.00 65.75 284 PRO A O 1
ATOM 2108 N N . THR A 1 285 ? 24.184 14.348 -8.360 1.00 59.56 285 THR A N 1
ATOM 2109 C CA . THR A 1 285 ? 25.499 14.042 -7.782 1.00 59.56 285 THR A CA 1
ATOM 2110 C C . THR A 1 285 ? 25.477 14.352 -6.279 1.00 59.56 285 THR A C 1
ATOM 2112 O O . THR A 1 285 ? 25.256 15.513 -5.911 1.00 59.56 285 THR A O 1
ATOM 2115 N N . PRO A 1 286 ? 25.691 13.371 -5.384 1.00 57.72 286 PRO A N 1
ATOM 2116 C CA . PRO A 1 286 ? 25.687 13.620 -3.945 1.00 57.72 286 PRO A CA 1
ATOM 2117 C C . PRO A 1 286 ? 26.816 14.594 -3.573 1.00 57.72 286 PRO A C 1
ATOM 2119 O O . PRO A 1 286 ? 27.991 14.316 -3.815 1.00 57.72 286 PRO A O 1
ATOM 2122 N N . ARG A 1 287 ? 26.491 15.750 -2.977 1.00 53.78 287 ARG A N 1
ATOM 2123 C CA . ARG A 1 287 ? 27.510 16.630 -2.381 1.00 53.78 287 ARG A CA 1
ATOM 2124 C C . ARG A 1 287 ? 27.955 16.042 -1.044 1.00 53.78 287 ARG A C 1
ATOM 2126 O O . ARG A 1 287 ? 27.125 15.717 -0.200 1.00 53.78 287 ARG A O 1
ATOM 2133 N N . ARG A 1 288 ? 29.273 15.975 -0.828 1.00 50.97 288 ARG A N 1
ATOM 2134 C CA . ARG A 1 288 ? 29.925 15.412 0.374 1.00 50.97 288 ARG A CA 1
ATOM 2135 C C . ARG A 1 288 ? 29.429 16.025 1.701 1.00 50.97 288 ARG A C 1
ATOM 2137 O O . ARG A 1 288 ? 29.529 15.386 2.744 1.00 50.97 288 ARG A O 1
ATOM 2144 N N . ASP A 1 289 ? 28.835 17.218 1.652 1.00 45.66 289 ASP A N 1
ATOM 2145 C CA . ASP A 1 289 ? 28.335 17.962 2.815 1.00 45.66 289 ASP A CA 1
ATOM 2146 C C . ASP A 1 289 ? 26.917 17.530 3.267 1.00 45.66 289 ASP A C 1
ATOM 2148 O O . ASP A 1 289 ? 26.512 17.807 4.401 1.00 45.66 289 ASP A O 1
ATOM 2152 N N . ASP A 1 290 ? 26.164 16.798 2.431 1.00 47.47 290 ASP A N 1
ATOM 2153 C CA . ASP A 1 290 ? 24.762 16.424 2.697 1.00 47.47 290 ASP A CA 1
ATOM 2154 C C . ASP A 1 290 ? 24.585 15.232 3.653 1.00 47.47 290 ASP A C 1
ATOM 2156 O O . ASP A 1 290 ? 23.487 15.014 4.182 1.00 47.47 290 ASP A O 1
ATOM 2160 N N . HIS A 1 291 ? 25.655 14.492 3.971 1.00 49.66 291 HIS A N 1
ATOM 2161 C CA . HIS A 1 291 ? 25.603 13.418 4.976 1.00 49.66 291 HIS A CA 1
ATOM 2162 C C . HIS A 1 291 ? 25.242 13.936 6.383 1.00 49.66 291 HIS A C 1
ATOM 2164 O O . HIS A 1 291 ? 24.827 13.156 7.243 1.00 49.66 291 HIS A O 1
ATOM 2170 N N . THR A 1 292 ? 25.338 15.250 6.614 1.00 42.44 292 THR A N 1
ATOM 2171 C CA . THR A 1 292 ? 25.103 15.879 7.922 1.00 42.44 292 THR A CA 1
ATOM 2172 C C . THR A 1 292 ? 23.640 16.305 8.144 1.00 42.44 292 THR A C 1
ATOM 2174 O O . THR A 1 292 ? 23.228 16.506 9.289 1.00 42.44 292 THR A O 1
ATOM 2177 N N . SER A 1 293 ? 22.816 16.406 7.090 1.00 38.78 293 SER A N 1
ATOM 2178 C CA . SER A 1 293 ? 21.629 17.287 7.123 1.00 38.78 293 SER A CA 1
ATOM 2179 C C . SER A 1 293 ? 20.253 16.605 7.087 1.00 38.78 293 SER A C 1
ATOM 2181 O O . SER A 1 293 ? 19.254 17.273 7.344 1.00 38.78 293 SER A O 1
ATOM 2183 N N . GLN A 1 294 ? 20.136 15.305 6.786 1.00 38.47 294 GLN A N 1
ATOM 2184 C CA . GLN A 1 294 ? 18.819 14.689 6.510 1.00 38.47 294 GLN A CA 1
ATOM 2185 C C . GLN A 1 294 ? 18.533 13.377 7.251 1.00 38.47 294 GLN A C 1
ATOM 2187 O O . GLN A 1 294 ? 18.041 12.417 6.663 1.00 38.47 294 GLN A O 1
ATOM 2192 N N . ILE A 1 295 ? 18.774 13.333 8.562 1.00 38.41 295 ILE A N 1
ATOM 2193 C CA . ILE A 1 295 ? 18.216 12.269 9.409 1.00 38.41 295 ILE A CA 1
ATOM 2194 C C . ILE A 1 295 ? 17.499 12.918 10.602 1.00 38.41 295 ILE A C 1
ATOM 2196 O O . ILE A 1 295 ? 18.144 13.613 11.394 1.00 38.41 295 ILE A O 1
ATOM 2200 N N . PRO A 1 296 ? 16.184 12.689 10.806 1.00 31.56 296 PRO A N 1
ATOM 2201 C CA . PRO A 1 296 ? 15.587 12.936 12.106 1.00 31.56 296 PRO A CA 1
ATOM 2202 C C . PRO A 1 296 ? 16.280 11.992 13.083 1.00 31.56 296 PRO A C 1
ATOM 2204 O O . PRO A 1 296 ? 16.115 10.779 12.978 1.00 31.56 296 PRO A O 1
ATOM 2207 N N . LYS A 1 297 ? 17.086 12.543 13.999 1.00 30.17 297 LYS A N 1
ATOM 2208 C CA . LYS A 1 297 ? 17.808 11.807 15.046 1.00 30.17 297 LYS A CA 1
ATOM 2209 C C . LYS A 1 297 ? 16.836 10.914 15.828 1.00 30.17 297 LYS A C 1
ATOM 2211 O O . LYS A 1 297 ? 16.314 11.313 16.869 1.00 30.17 297 LYS A O 1
ATOM 2216 N N . ARG A 1 298 ? 16.598 9.686 15.362 1.00 32.41 298 ARG A N 1
ATOM 2217 C CA . ARG A 1 298 ? 16.063 8.610 16.190 1.00 32.41 298 ARG A CA 1
ATOM 2218 C C . ARG A 1 298 ? 17.201 8.233 17.118 1.00 32.41 298 ARG A C 1
ATOM 2220 O O . ARG A 1 298 ? 18.154 7.566 16.736 1.00 32.41 298 ARG A O 1
ATOM 2227 N N . ARG A 1 299 ? 17.128 8.788 18.324 1.00 28.91 299 ARG A N 1
ATOM 2228 C CA . ARG A 1 299 ? 18.056 8.569 19.426 1.00 28.91 299 ARG A CA 1
ATOM 2229 C C . ARG A 1 299 ? 17.942 7.104 19.869 1.00 28.91 299 ARG A C 1
ATOM 2231 O O . ARG A 1 299 ? 17.257 6.807 20.837 1.00 28.91 299 ARG A O 1
ATOM 2238 N N . TYR A 1 300 ? 18.593 6.201 19.140 1.00 30.83 300 TYR A N 1
ATOM 2239 C CA . TYR A 1 300 ? 18.997 4.904 19.666 1.00 30.83 300 TYR A CA 1
ATOM 2240 C C . TYR A 1 300 ? 20.153 5.175 20.626 1.00 30.83 300 TYR A C 1
ATOM 2242 O O . TYR A 1 300 ? 21.296 5.361 20.217 1.00 30.83 300 TYR A O 1
ATOM 2250 N N . SER A 1 301 ? 19.848 5.287 21.918 1.00 29.45 301 SER A N 1
ATOM 2251 C CA . SER A 1 301 ? 20.868 5.233 22.963 1.00 29.45 301 SER A CA 1
ATOM 2252 C C . SER A 1 301 ? 21.313 3.779 23.116 1.00 29.45 301 SER A C 1
ATOM 2254 O O . SER A 1 301 ? 20.893 3.086 24.042 1.00 29.45 301 SER A O 1
ATOM 2256 N N . GLY A 1 302 ? 22.119 3.305 22.168 1.00 30.38 302 GLY A N 1
ATOM 2257 C CA . GLY A 1 302 ? 22.947 2.129 22.378 1.00 30.38 302 GLY A CA 1
ATOM 2258 C C . GLY A 1 302 ? 24.002 2.492 23.415 1.00 30.38 302 GLY A C 1
ATOM 2259 O O . GLY A 1 302 ? 24.821 3.379 23.184 1.00 30.38 302 GLY A O 1
ATOM 2260 N N . PHE A 1 303 ? 23.932 1.854 24.580 1.00 31.66 303 PHE A N 1
ATOM 2261 C CA . PHE A 1 303 ? 25.018 1.825 25.550 1.00 31.66 303 PHE A CA 1
ATOM 2262 C C . PHE A 1 303 ? 26.239 1.202 24.861 1.00 31.66 303 PHE A C 1
ATOM 2264 O O . PHE A 1 303 ? 26.346 -0.017 24.765 1.00 31.66 303 PHE A O 1
ATOM 2271 N N . ALA A 1 304 ? 27.141 2.036 24.346 1.00 29.62 304 ALA A N 1
ATOM 2272 C CA . ALA A 1 304 ? 28.492 1.607 24.036 1.00 29.62 304 ALA A CA 1
ATOM 2273 C C . ALA A 1 304 ? 29.266 1.564 25.357 1.00 29.62 304 ALA A C 1
ATOM 2275 O O . ALA A 1 304 ? 29.458 2.576 26.031 1.00 29.62 304 ALA A O 1
ATOM 2276 N N . THR A 1 305 ? 29.633 0.354 25.751 1.00 34.09 305 THR A N 1
ATOM 2277 C CA . THR A 1 305 ? 30.543 0.049 26.846 1.00 34.09 305 THR A CA 1
ATOM 2278 C C . THR A 1 305 ? 31.945 0.551 26.515 1.00 34.09 305 THR A C 1
ATOM 2280 O O . THR A 1 305 ? 32.635 -0.044 25.690 1.00 34.09 305 THR A O 1
ATOM 2283 N N . THR A 1 306 ? 32.395 1.590 27.215 1.00 31.28 306 THR A N 1
ATOM 2284 C CA . THR A 1 306 ? 33.818 1.934 27.306 1.00 31.28 306 THR A CA 1
ATOM 2285 C C . THR A 1 306 ? 34.135 2.412 28.720 1.00 31.28 306 THR A C 1
ATOM 2287 O O . THR A 1 306 ? 33.719 3.497 29.101 1.00 31.28 306 THR A O 1
ATOM 2290 N N . GLY A 1 307 ? 34.874 1.582 29.467 1.00 30.03 307 GLY A N 1
ATOM 2291 C CA . GLY A 1 307 ? 35.846 1.972 30.502 1.00 30.03 307 GLY A CA 1
ATOM 2292 C C . GLY A 1 307 ? 35.354 2.666 31.791 1.00 30.03 307 GLY A C 1
ATOM 2293 O O . GLY A 1 307 ? 34.585 3.621 31.740 1.00 30.03 307 GLY A O 1
ATOM 2294 N N . PRO A 1 308 ? 35.842 2.259 32.979 1.00 38.16 308 PRO A N 1
ATOM 2295 C CA . PRO A 1 308 ? 35.412 2.829 34.249 1.00 38.16 308 PRO A CA 1
ATOM 2296 C C . PRO A 1 308 ? 36.176 4.126 34.541 1.00 38.16 308 PRO A C 1
ATOM 2298 O O . PRO A 1 308 ? 37.400 4.123 34.521 1.00 38.16 308 PRO A O 1
ATOM 2301 N N . ALA A 1 309 ? 35.473 5.216 34.865 1.00 28.98 309 ALA A N 1
ATOM 2302 C CA . ALA A 1 309 ? 35.818 6.107 35.981 1.00 28.98 309 ALA A CA 1
ATOM 2303 C C . ALA A 1 309 ? 34.926 7.361 36.023 1.00 28.98 309 ALA A C 1
ATOM 2305 O O . ALA A 1 309 ? 34.813 8.104 35.053 1.00 28.98 309 ALA A O 1
ATOM 2306 N N . ARG A 1 310 ? 34.452 7.636 37.246 1.00 28.44 310 ARG A N 1
ATOM 2307 C CA . ARG A 1 310 ? 33.917 8.897 37.797 1.00 28.44 310 ARG A CA 1
ATOM 2308 C C . ARG A 1 310 ? 32.399 9.049 37.819 1.00 28.44 310 ARG A C 1
ATOM 2310 O O . ARG A 1 310 ? 31.772 9.748 37.032 1.00 28.44 310 ARG A O 1
ATOM 2317 N N . ALA A 1 311 ? 31.856 8.484 38.895 1.00 34.56 311 ALA A N 1
ATOM 2318 C CA . ALA A 1 311 ? 30.823 9.138 39.676 1.00 34.56 311 ALA A CA 1
ATOM 2319 C C . ALA A 1 311 ? 31.263 10.567 40.053 1.00 34.56 311 ALA A C 1
ATOM 2321 O O . ALA A 1 311 ? 32.371 10.753 40.550 1.00 34.56 311 ALA A O 1
ATOM 2322 N N . ILE A 1 312 ? 30.392 11.547 39.809 1.00 30.47 312 ILE A N 1
ATOM 2323 C CA . ILE A 1 312 ? 29.877 12.541 40.771 1.00 30.47 312 ILE A CA 1
ATOM 2324 C C . ILE A 1 312 ? 29.116 13.612 39.972 1.00 30.47 312 ILE A C 1
ATOM 2326 O O . ILE A 1 312 ? 29.673 14.286 39.114 1.00 30.47 312 ILE A O 1
ATOM 2330 N N . GLY A 1 313 ? 27.842 13.803 40.329 1.00 28.97 313 GLY A N 1
ATOM 2331 C CA . GLY A 1 313 ? 27.160 15.088 40.170 1.00 28.97 313 GLY A CA 1
ATOM 2332 C C . GLY A 1 313 ? 26.190 15.221 38.996 1.00 28.97 313 GLY A C 1
ATOM 2333 O O . GLY A 1 313 ? 26.507 15.861 38.003 1.00 28.97 313 GLY A O 1
ATOM 2334 N N . ARG A 1 314 ? 24.940 14.778 39.180 1.00 26.89 314 ARG A N 1
ATOM 2335 C CA . ARG A 1 314 ? 23.795 15.691 39.397 1.00 26.89 314 ARG A CA 1
ATOM 2336 C C . ARG A 1 314 ? 22.462 14.943 39.365 1.00 26.89 314 ARG A C 1
ATOM 2338 O O . ARG A 1 314 ? 22.040 14.372 38.367 1.00 26.89 314 ARG A O 1
ATOM 2345 N N . ILE A 1 315 ? 21.799 15.023 40.511 1.00 36.16 315 ILE A N 1
ATOM 2346 C CA . ILE A 1 315 ? 20.367 14.849 40.716 1.00 36.16 315 ILE A CA 1
ATOM 2347 C C . ILE A 1 315 ? 19.608 15.759 39.734 1.00 36.16 315 ILE A C 1
ATOM 2349 O O . ILE A 1 315 ? 19.922 16.943 39.638 1.00 36.16 315 ILE A O 1
ATOM 2353 N N . GLY A 1 316 ? 18.581 15.219 39.068 1.00 38.38 316 GLY A N 1
ATOM 2354 C CA . GLY A 1 316 ? 17.432 16.029 38.653 1.00 38.38 316 GLY A CA 1
ATOM 2355 C C . GLY A 1 316 ? 17.185 16.272 37.163 1.00 38.38 316 GLY A C 1
ATOM 2356 O O . GLY A 1 316 ? 16.837 17.390 36.822 1.00 38.38 316 GLY A O 1
ATOM 2357 N N . VAL A 1 317 ? 17.237 15.256 36.290 1.00 32.56 317 VAL A N 1
ATOM 2358 C CA . VAL A 1 317 ? 16.350 15.206 35.103 1.00 32.56 317 VAL A CA 1
ATOM 2359 C C . VAL A 1 317 ? 15.960 13.745 34.833 1.00 32.56 317 VAL A C 1
ATOM 2361 O O . VAL A 1 317 ? 16.706 12.990 34.216 1.00 32.56 317 VAL A O 1
ATOM 2364 N N . ARG A 1 318 ? 14.799 13.303 35.334 1.00 38.56 318 ARG A N 1
ATOM 2365 C CA . ARG A 1 318 ? 14.209 12.003 34.949 1.00 38.56 318 ARG A CA 1
ATOM 2366 C C . ARG A 1 318 ? 13.702 12.072 33.494 1.00 38.56 318 ARG A C 1
ATOM 2368 O O . ARG A 1 318 ? 13.207 13.123 33.084 1.00 38.56 318 ARG A O 1
ATOM 2375 N N . PRO A 1 319 ? 13.799 10.987 32.702 1.00 43.75 319 PRO A N 1
ATOM 2376 C CA . PRO A 1 319 ? 13.594 11.031 31.259 1.00 43.75 319 PRO A CA 1
ATOM 2377 C C . PRO A 1 319 ? 12.096 11.071 30.928 1.00 43.75 319 PRO A C 1
ATOM 2379 O O . PRO A 1 319 ? 11.408 10.054 30.952 1.00 43.75 319 PRO A O 1
ATOM 2382 N N . VAL A 1 320 ? 11.590 12.251 30.570 1.00 48.25 320 VAL A N 1
ATOM 2383 C CA . VAL A 1 320 ? 10.213 12.467 30.080 1.00 48.25 320 VAL A CA 1
ATOM 2384 C C . VAL A 1 320 ? 9.892 11.596 28.852 1.00 48.25 320 VAL A C 1
ATOM 2386 O O . VAL A 1 320 ? 8.738 11.248 28.624 1.00 48.25 320 VAL A O 1
ATOM 2389 N N . THR A 1 321 ? 10.899 11.173 28.085 1.00 50.56 321 THR A N 1
ATOM 2390 C CA . THR A 1 321 ? 10.718 10.373 26.865 1.00 50.56 321 THR A CA 1
ATOM 2391 C C . THR A 1 321 ? 10.288 8.931 27.146 1.00 50.56 321 THR A C 1
ATOM 2393 O O . THR A 1 321 ? 9.375 8.438 26.492 1.00 50.56 321 THR A O 1
ATOM 2396 N N . THR A 1 322 ? 10.874 8.258 28.141 1.00 45.59 322 THR A N 1
ATOM 2397 C CA . THR A 1 322 ? 10.580 6.841 28.438 1.00 45.59 322 THR A CA 1
ATOM 2398 C C . THR A 1 322 ? 9.169 6.660 28.998 1.00 45.59 322 THR A C 1
ATOM 2400 O O . THR A 1 322 ? 8.440 5.767 28.568 1.00 45.59 322 THR A O 1
ATOM 2403 N N . THR A 1 323 ? 8.736 7.566 29.880 1.00 49.47 323 THR A N 1
ATOM 2404 C CA . THR A 1 323 ? 7.362 7.590 30.404 1.00 49.47 323 THR A CA 1
ATOM 2405 C C . THR A 1 323 ? 6.337 7.839 29.294 1.00 49.47 323 THR A C 1
ATOM 2407 O O . THR A 1 323 ? 5.276 7.226 29.293 1.00 49.47 323 THR A O 1
ATOM 2410 N N . TRP A 1 324 ? 6.658 8.679 28.302 1.00 51.91 324 TRP A N 1
ATOM 2411 C CA . TRP A 1 324 ? 5.783 8.932 27.150 1.00 51.91 324 TRP A CA 1
ATOM 2412 C C . TRP A 1 324 ? 5.637 7.727 26.216 1.00 51.91 324 TRP A C 1
ATOM 2414 O O . TRP A 1 324 ? 4.544 7.492 25.704 1.00 51.91 324 TRP A O 1
ATOM 2424 N N . HIS A 1 325 ? 6.701 6.947 26.002 1.00 53.56 325 HIS A N 1
ATOM 2425 C CA . HIS A 1 325 ? 6.624 5.706 25.224 1.00 53.56 325 HIS A CA 1
ATOM 2426 C C . HIS A 1 325 ? 5.776 4.644 25.930 1.00 53.56 325 HIS A C 1
ATOM 2428 O O . HIS A 1 325 ? 4.941 4.014 25.286 1.00 53.56 325 HIS A O 1
ATOM 2434 N N . PHE A 1 326 ? 5.916 4.515 27.252 1.00 50.53 326 PHE A N 1
ATOM 2435 C CA . PHE A 1 326 ? 5.083 3.629 28.063 1.00 50.53 326 PHE A CA 1
ATOM 2436 C C . PHE A 1 326 ? 3.609 4.061 28.062 1.00 50.53 326 PHE A C 1
ATOM 2438 O O . PHE A 1 326 ? 2.735 3.254 27.773 1.00 50.53 326 PHE A O 1
ATOM 2445 N N . LEU A 1 327 ? 3.318 5.349 28.278 1.00 51.66 327 LEU A N 1
ATOM 2446 C CA . LEU A 1 327 ? 1.947 5.876 28.227 1.00 51.66 327 LEU A CA 1
ATOM 2447 C C . LEU A 1 327 ? 1.311 5.743 26.836 1.00 51.66 327 LEU A C 1
ATOM 2449 O O . LEU A 1 327 ? 0.104 5.539 26.728 1.00 51.66 327 LEU A O 1
ATOM 2453 N N . ARG A 1 328 ? 2.104 5.838 25.763 1.00 59.78 328 ARG A N 1
ATOM 2454 C CA . ARG A 1 328 ? 1.630 5.608 24.393 1.00 59.78 328 ARG A CA 1
ATOM 2455 C C . ARG A 1 328 ? 1.354 4.128 24.124 1.00 59.78 328 ARG A C 1
ATOM 2457 O O . ARG A 1 328 ? 0.346 3.833 23.502 1.00 59.78 328 ARG A O 1
ATOM 2464 N N . ALA A 1 329 ? 2.180 3.222 24.643 1.00 53.88 329 ALA A N 1
ATOM 2465 C CA . ALA A 1 329 ? 1.944 1.782 24.556 1.00 53.88 329 ALA A CA 1
ATOM 2466 C C . ALA A 1 329 ? 0.706 1.354 25.364 1.00 53.88 329 ALA A C 1
ATOM 2468 O O . ALA A 1 329 ? -0.123 0.613 24.855 1.00 53.88 329 ALA A O 1
ATOM 2469 N N . VAL A 1 330 ? 0.515 1.905 26.568 1.00 50.34 330 VAL A N 1
ATOM 2470 C CA . VAL A 1 330 ? -0.710 1.720 27.370 1.00 50.34 330 VAL A CA 1
ATOM 2471 C C . VAL A 1 330 ? -1.937 2.275 26.637 1.00 50.34 330 VAL A C 1
ATOM 2473 O O . VAL A 1 330 ? -2.999 1.664 26.654 1.00 50.34 330 VAL A O 1
ATOM 2476 N N . ARG A 1 331 ? -1.798 3.410 25.942 1.00 59.25 331 ARG A N 1
ATOM 2477 C CA . ARG A 1 331 ? -2.862 3.972 25.099 1.00 59.25 331 ARG A CA 1
ATOM 2478 C C . ARG A 1 331 ? -3.194 3.094 23.892 1.00 59.25 331 ARG A C 1
ATOM 2480 O O . ARG A 1 331 ? -4.361 3.027 23.525 1.00 59.25 331 ARG A O 1
ATOM 2487 N N . ASP A 1 332 ? -2.198 2.474 23.273 1.00 55.84 332 ASP A N 1
ATOM 2488 C CA . ASP A 1 332 ? -2.403 1.557 22.150 1.00 55.84 332 ASP A CA 1
ATOM 2489 C C . ASP A 1 332 ? -2.969 0.202 22.628 1.00 55.84 332 ASP A C 1
ATOM 2491 O O . ASP A 1 332 ? -3.626 -0.482 21.860 1.00 55.84 332 ASP A O 1
ATOM 2495 N N . GLU A 1 333 ? -2.791 -0.168 23.898 1.00 53.72 333 GLU A N 1
ATOM 2496 C CA . GLU A 1 333 ? -3.369 -1.375 24.517 1.00 53.72 333 GLU A CA 1
ATOM 2497 C C . GLU A 1 333 ? -4.834 -1.196 24.956 1.00 53.72 333 GLU A C 1
ATOM 2499 O O . GLU A 1 333 ? -5.611 -2.151 24.999 1.00 53.72 333 GLU A O 1
ATOM 2504 N N . LEU A 1 334 ? -5.269 0.053 25.174 1.00 52.78 334 LEU A N 1
ATOM 2505 C CA . LEU A 1 334 ? -6.699 0.392 25.230 1.00 52.78 334 LEU A CA 1
ATOM 2506 C C . LEU A 1 334 ? -7.434 0.027 23.926 1.00 52.78 334 LEU A C 1
ATOM 2508 O O . LEU A 1 334 ? -8.666 0.062 23.912 1.00 52.78 334 LEU A O 1
ATOM 2512 N N . ASP A 1 335 ? -6.709 -0.329 22.850 1.00 51.06 335 ASP A N 1
ATOM 2513 C CA . ASP A 1 335 ? -7.308 -0.853 21.631 1.00 51.06 335 ASP A CA 1
ATOM 2514 C C . ASP A 1 335 ? -7.696 -2.360 21.693 1.00 51.06 335 ASP A C 1
ATOM 2516 O O . ASP A 1 335 ? -8.428 -2.817 20.805 1.00 51.06 335 ASP A O 1
ATOM 2520 N N . ASP A 1 336 ? -7.300 -3.131 22.715 1.00 59.34 336 ASP A N 1
ATOM 2521 C CA . ASP A 1 336 ? -7.742 -4.530 22.896 1.00 59.34 336 ASP A CA 1
ATOM 2522 C C . ASP A 1 336 ? -9.269 -4.588 23.145 1.00 59.34 336 ASP A C 1
ATOM 2524 O O . ASP A 1 336 ? -9.785 -3.783 23.920 1.00 59.34 336 ASP A O 1
ATOM 2528 N N . PRO A 1 337 ? -10.041 -5.492 22.504 1.00 53.53 337 PRO A N 1
ATOM 2529 C CA . PRO A 1 337 ? -11.489 -5.613 22.710 1.00 53.53 337 PRO A CA 1
ATOM 2530 C C . PRO A 1 337 ? -11.948 -5.765 24.175 1.00 53.53 337 PRO A C 1
ATOM 2532 O O . PRO A 1 337 ? -13.081 -5.384 24.477 1.00 53.53 337 PRO A O 1
ATOM 2535 N N . LEU A 1 338 ? -11.123 -6.298 25.084 1.00 58.94 338 LEU A N 1
ATOM 2536 C CA . LEU A 1 338 ? -11.504 -6.517 26.489 1.00 58.94 338 LEU A CA 1
ATOM 2537 C C . LEU A 1 338 ? -11.299 -5.278 27.374 1.00 58.94 338 LEU A C 1
ATOM 2539 O O . LEU A 1 338 ? -12.057 -5.053 28.325 1.00 58.94 338 LEU A O 1
ATOM 2543 N N . THR A 1 339 ? -10.319 -4.440 27.042 1.00 65.94 339 THR A N 1
ATOM 2544 C CA . THR A 1 339 ? -9.921 -3.274 27.843 1.00 65.94 339 THR A CA 1
ATOM 2545 C C . THR A 1 339 ? -11.051 -2.235 28.002 1.00 65.94 339 THR A C 1
ATOM 2547 O O . THR A 1 339 ? -11.305 -1.806 29.130 1.00 65.94 339 THR A O 1
ATOM 2550 N N . PRO A 1 340 ? -11.820 -1.868 26.953 1.00 65.62 340 PRO A N 1
ATOM 2551 C CA . PRO A 1 340 ? -12.942 -0.938 27.071 1.00 65.62 340 PRO A CA 1
ATOM 2552 C C . PRO A 1 340 ? -14.082 -1.460 27.963 1.00 65.62 340 PRO A C 1
ATOM 2554 O O . PRO A 1 340 ? -14.714 -0.683 28.681 1.00 65.62 340 PRO A O 1
ATOM 2557 N N . ILE A 1 341 ? -14.343 -2.773 27.954 1.00 67.62 341 ILE A N 1
ATOM 2558 C CA . ILE A 1 341 ? -15.397 -3.393 28.775 1.00 67.62 341 ILE A CA 1
ATOM 2559 C C . ILE A 1 341 ? -15.027 -3.292 30.257 1.00 67.62 341 ILE A C 1
ATOM 2561 O O . ILE A 1 341 ? -15.825 -2.818 31.068 1.00 67.62 341 ILE A O 1
ATOM 2565 N N . LEU A 1 342 ? -13.798 -3.679 30.607 1.00 69.25 342 LEU A N 1
ATOM 2566 C CA . LEU A 1 342 ? -13.290 -3.619 31.979 1.00 69.25 342 LEU A CA 1
ATOM 2567 C C . LEU A 1 342 ? -13.169 -2.177 32.487 1.00 69.25 342 LEU A C 1
ATOM 2569 O O . LEU A 1 342 ? -13.521 -1.900 33.634 1.00 69.25 342 LEU A O 1
ATOM 2573 N N . ALA A 1 343 ? -12.756 -1.242 31.625 1.00 71.12 343 ALA A N 1
ATOM 2574 C CA . ALA A 1 343 ? -12.748 0.184 31.942 1.00 71.12 343 ALA A CA 1
ATOM 2575 C C . ALA A 1 343 ? -14.160 0.704 32.264 1.00 71.12 343 ALA A C 1
ATOM 2577 O O . ALA A 1 343 ? -14.344 1.426 33.244 1.00 71.12 343 ALA A O 1
ATOM 2578 N N . THR A 1 344 ? -15.169 0.280 31.495 1.00 69.25 344 THR A N 1
ATOM 2579 C CA . THR A 1 344 ? -16.576 0.629 31.755 1.00 69.25 344 THR A CA 1
ATOM 2580 C C . THR A 1 344 ? -17.061 0.040 33.079 1.00 69.25 344 THR A C 1
ATOM 2582 O O . THR A 1 344 ? -17.748 0.726 33.829 1.00 69.25 344 THR A O 1
ATOM 2585 N N . CYS A 1 345 ? -16.670 -1.195 33.412 1.00 71.56 345 CYS A N 1
ATOM 2586 C CA . CYS A 1 345 ? -17.015 -1.828 34.689 1.00 71.56 345 CYS A CA 1
ATOM 2587 C C . CYS A 1 345 ? -16.378 -1.100 35.881 1.00 71.56 345 CYS A C 1
ATOM 2589 O O . CYS A 1 345 ? -17.058 -0.827 36.863 1.00 71.56 345 CYS A O 1
ATOM 2591 N N . SER A 1 346 ? -15.098 -0.727 35.778 1.00 77.19 346 SER A N 1
ATOM 2592 C CA . SER A 1 346 ? -14.411 0.074 36.800 1.00 77.19 346 SER A CA 1
ATOM 2593 C C . SER A 1 346 ? -15.105 1.427 37.009 1.00 77.19 346 SER A C 1
ATOM 2595 O O . SER A 1 346 ? -15.392 1.804 38.146 1.00 77.19 346 SER A O 1
ATOM 2597 N N . ALA A 1 347 ? -15.463 2.119 35.920 1.00 71.25 347 ALA A N 1
ATOM 2598 C CA . ALA A 1 347 ? -16.209 3.374 35.984 1.00 71.25 347 ALA A CA 1
ATOM 2599 C C . ALA A 1 347 ? -17.609 3.193 36.597 1.00 71.25 347 ALA A C 1
ATOM 2601 O O . ALA A 1 347 ? -18.017 3.991 37.439 1.00 71.25 347 ALA A O 1
ATOM 2602 N N . ALA A 1 348 ? -18.326 2.127 36.232 1.00 68.56 348 ALA A N 1
ATOM 2603 C CA . ALA A 1 348 ? -19.634 1.805 36.796 1.00 68.56 348 ALA A CA 1
ATOM 2604 C C . ALA A 1 348 ? -19.552 1.526 38.307 1.00 68.56 348 ALA A C 1
ATOM 2606 O O . ALA A 1 348 ? -20.355 2.070 39.060 1.00 68.56 348 ALA A O 1
ATOM 2607 N N . SER A 1 349 ? -18.560 0.758 38.773 1.00 74.44 349 SER A N 1
ATOM 2608 C CA . SER A 1 349 ? -18.339 0.509 40.207 1.00 74.44 349 SER A CA 1
ATOM 2609 C C . SER A 1 349 ? -18.037 1.789 40.988 1.00 74.44 349 SER A C 1
ATOM 2611 O O . SER A 1 349 ? -18.532 1.959 42.102 1.00 74.44 349 SER A O 1
ATOM 2613 N N . ALA A 1 350 ? -17.274 2.718 40.398 1.00 72.50 350 ALA A N 1
ATOM 2614 C CA . ALA A 1 350 ? -16.997 4.014 41.015 1.00 72.50 350 ALA A CA 1
ATOM 2615 C C . ALA A 1 350 ? -18.279 4.846 41.158 1.00 72.50 350 ALA A C 1
ATOM 2617 O O . ALA A 1 350 ? -18.536 5.409 42.222 1.00 72.50 350 ALA A O 1
ATOM 2618 N N . VAL A 1 351 ? -19.101 4.872 40.105 1.00 69.44 351 VAL A N 1
ATOM 2619 C CA . VAL A 1 351 ? -20.399 5.560 40.079 1.00 69.44 351 VAL A CA 1
ATOM 2620 C C . VAL A 1 351 ? -21.383 4.964 41.093 1.00 69.44 351 VAL A C 1
ATOM 2622 O O . VAL A 1 351 ? -22.074 5.703 41.785 1.00 69.44 351 VAL A O 1
ATOM 2625 N N . LEU A 1 352 ? -21.405 3.638 41.250 1.00 70.88 352 LEU A N 1
ATOM 2626 C CA . LEU A 1 352 ? -22.224 2.936 42.248 1.00 70.88 352 LEU A CA 1
ATOM 2627 C C . LEU A 1 352 ? -21.770 3.171 43.702 1.00 70.88 352 LEU A C 1
ATOM 2629 O O . LEU A 1 352 ? -22.377 2.634 44.626 1.00 70.88 352 LEU A O 1
ATOM 2633 N N . GLY A 1 353 ? -20.714 3.959 43.924 1.00 67.69 353 GLY A N 1
ATOM 2634 C CA . GLY A 1 353 ? -20.204 4.270 45.256 1.00 67.69 353 GLY A CA 1
ATOM 2635 C C . GLY A 1 353 ? -19.297 3.189 45.847 1.00 67.69 353 GLY A C 1
ATOM 2636 O O . GLY A 1 353 ? -19.061 3.208 47.054 1.00 67.69 353 GLY A O 1
ATOM 2637 N N . SER A 1 354 ? -18.759 2.275 45.026 1.00 73.56 354 SER A N 1
ATOM 2638 C CA . SER A 1 354 ? -17.738 1.300 45.434 1.00 73.56 354 SER A CA 1
ATOM 2639 C C . SER A 1 354 ? -16.357 1.686 44.882 1.00 73.56 354 SER A C 1
ATOM 2641 O O . SER A 1 354 ? -15.898 1.150 43.866 1.00 73.56 354 SER A O 1
ATOM 2643 N N . PRO A 1 355 ? -15.647 2.630 45.533 1.00 68.31 355 PRO A N 1
ATOM 2644 C CA . PRO A 1 355 ? -14.325 3.056 45.080 1.00 68.31 355 PRO A CA 1
ATOM 2645 C C . PRO A 1 355 ? -13.291 1.927 45.177 1.00 68.31 355 PRO A C 1
ATOM 2647 O O . PRO A 1 355 ? -12.343 1.905 44.399 1.00 68.31 355 PRO A O 1
ATOM 2650 N N . ILE A 1 356 ? -13.474 0.973 46.097 1.00 64.31 356 ILE A N 1
ATOM 2651 C CA . ILE A 1 356 ? -12.563 -0.166 46.264 1.00 64.31 356 ILE A CA 1
ATOM 2652 C C . ILE A 1 356 ? -12.664 -1.104 45.057 1.00 64.31 356 ILE A C 1
ATOM 2654 O O . ILE A 1 356 ? -11.637 -1.421 44.461 1.00 64.31 356 ILE A O 1
ATOM 2658 N N . ASP A 1 357 ? -13.876 -1.480 44.638 1.00 60.41 357 ASP A N 1
ATOM 2659 C CA . ASP A 1 357 ? -14.064 -2.359 43.475 1.00 60.41 357 ASP A CA 1
ATOM 2660 C C . ASP A 1 357 ? -13.596 -1.680 42.184 1.00 60.41 357 ASP A C 1
ATOM 2662 O O . ASP A 1 357 ? -12.963 -2.308 41.334 1.00 60.41 357 ASP A O 1
ATOM 2666 N N . ALA A 1 358 ? -13.837 -0.372 42.056 1.00 64.19 358 ALA A N 1
ATOM 2667 C CA . ALA A 1 358 ? -13.342 0.417 40.934 1.00 64.19 358 ALA A CA 1
ATOM 2668 C C . ALA A 1 358 ? -11.810 0.407 40.846 1.00 64.19 358 ALA A C 1
ATOM 2670 O O . ALA A 1 358 ? -11.262 0.192 39.761 1.00 64.19 358 ALA A O 1
ATOM 2671 N N . VAL A 1 359 ? -11.124 0.603 41.979 1.00 67.56 359 VAL A N 1
ATOM 2672 C CA . VAL A 1 359 ? -9.657 0.570 42.070 1.00 67.56 359 VAL A CA 1
ATOM 2673 C C . VAL A 1 359 ? -9.121 -0.833 41.807 1.00 67.56 359 VAL A C 1
ATOM 2675 O O . VAL A 1 359 ? -8.123 -0.961 41.104 1.00 67.56 359 VAL A O 1
ATOM 2678 N N . LEU A 1 360 ? -9.779 -1.887 42.297 1.00 71.06 360 LEU A N 1
ATOM 2679 C CA . LEU A 1 360 ? -9.379 -3.269 42.024 1.00 71.06 360 LEU A CA 1
ATOM 2680 C C . LEU A 1 360 ? -9.435 -3.574 40.524 1.00 71.06 360 LEU A C 1
ATOM 2682 O O . LEU A 1 360 ? -8.409 -3.932 39.943 1.00 71.06 360 LEU A O 1
ATOM 2686 N N . VAL A 1 361 ? -10.583 -3.349 39.875 1.00 71.06 361 VAL A N 1
ATOM 2687 C CA . VAL A 1 361 ? -10.744 -3.585 38.428 1.00 71.06 361 VAL A CA 1
ATOM 2688 C C . VAL A 1 361 ? -9.804 -2.686 37.619 1.00 71.06 361 VAL A C 1
ATOM 2690 O O . VAL A 1 361 ? -9.151 -3.147 36.682 1.00 71.06 361 VAL A O 1
ATOM 2693 N N . GLY A 1 362 ? -9.674 -1.416 38.009 1.00 65.31 362 GLY A N 1
ATOM 2694 C CA . GLY A 1 362 ? -8.765 -0.468 37.367 1.00 65.31 362 GLY A CA 1
ATOM 2695 C C . GLY A 1 362 ? -7.294 -0.872 37.496 1.00 65.31 362 GLY A C 1
ATOM 2696 O O . GLY A 1 362 ? -6.532 -0.729 36.542 1.00 65.31 362 GLY A O 1
ATOM 2697 N N . SER A 1 363 ? -6.890 -1.435 38.638 1.00 69.62 363 SER A N 1
ATOM 2698 C CA . SER A 1 363 ? -5.518 -1.902 38.857 1.00 69.62 363 SER A CA 1
ATOM 2699 C C . SER A 1 363 ? -5.170 -3.086 37.957 1.00 69.62 363 SER A C 1
ATOM 2701 O O . SER A 1 363 ? -4.094 -3.099 37.361 1.00 69.62 363 SER A O 1
ATOM 2703 N N . VAL A 1 364 ? -6.104 -4.028 37.782 1.00 74.94 364 VAL A N 1
ATOM 2704 C CA . VAL A 1 364 ? -5.938 -5.181 36.886 1.00 74.94 364 VAL A CA 1
ATOM 2705 C C . VAL A 1 364 ? -5.801 -4.713 35.442 1.00 74.94 364 VAL A C 1
ATOM 2707 O O . VAL A 1 364 ? -4.928 -5.195 34.726 1.00 74.94 364 VAL A O 1
ATOM 2710 N N . LEU A 1 365 ? -6.600 -3.724 35.032 1.00 70.06 365 LEU A N 1
ATOM 2711 C CA . LEU A 1 365 ? -6.516 -3.126 33.702 1.00 70.06 365 LEU A CA 1
ATOM 2712 C C . LEU A 1 365 ? -5.135 -2.516 33.434 1.00 70.06 365 LEU A C 1
ATOM 2714 O O . LEU A 1 365 ? -4.521 -2.792 32.407 1.00 70.06 365 LEU A O 1
ATOM 2718 N N . VAL A 1 366 ? -4.640 -1.701 34.372 1.00 68.12 366 VAL A N 1
ATOM 2719 C CA . VAL A 1 366 ? -3.331 -1.039 34.262 1.00 68.12 366 VAL A CA 1
ATOM 2720 C C . VAL A 1 366 ? -2.199 -2.062 34.265 1.00 68.12 366 VAL A C 1
ATOM 2722 O O . VAL A 1 366 ? -1.253 -1.927 33.490 1.00 68.12 366 VAL A O 1
ATOM 2725 N N . LEU A 1 367 ? -2.294 -3.088 35.112 1.00 69.75 367 LEU A N 1
ATOM 2726 C CA . LEU A 1 367 ? -1.293 -4.144 35.192 1.00 69.75 367 LEU A CA 1
ATOM 2727 C C . LEU A 1 367 ? -1.251 -4.962 33.902 1.00 69.75 367 LEU A C 1
ATOM 2729 O O . LEU A 1 367 ? -0.173 -5.121 33.333 1.00 69.75 367 LEU A O 1
ATOM 2733 N N . ASN A 1 368 ? -2.406 -5.424 33.415 1.00 68.25 368 ASN A N 1
ATOM 2734 C CA . ASN A 1 368 ? -2.491 -6.179 32.169 1.00 68.25 368 ASN A CA 1
ATOM 2735 C C . ASN A 1 368 ? -1.953 -5.347 31.004 1.00 68.25 368 ASN A C 1
ATOM 2737 O O . ASN A 1 368 ? -1.091 -5.810 30.262 1.00 68.25 368 ASN A O 1
ATOM 2741 N N . ALA A 1 369 ? -2.357 -4.075 30.921 1.00 65.25 369 ALA A N 1
ATOM 2742 C CA . ALA A 1 369 ? -1.883 -3.199 29.865 1.00 65.25 369 ALA A CA 1
ATOM 2743 C C . ALA A 1 369 ? -0.369 -2.946 29.935 1.00 65.25 369 ALA A C 1
ATOM 2745 O O . ALA A 1 369 ? 0.312 -2.888 28.912 1.00 65.25 369 ALA A O 1
ATOM 2746 N N . GLY A 1 370 ? 0.177 -2.827 31.147 1.00 67.94 370 GLY A N 1
ATOM 2747 C CA . GLY A 1 370 ? 1.615 -2.730 31.372 1.00 67.94 370 GLY A CA 1
ATOM 2748 C C . GLY A 1 370 ? 2.359 -3.991 30.928 1.00 67.94 370 GLY A C 1
ATOM 2749 O O . GLY A 1 370 ? 3.376 -3.886 30.240 1.00 67.94 370 GLY A O 1
ATOM 2750 N N . ILE A 1 371 ? 1.845 -5.176 31.271 1.00 71.88 371 ILE A N 1
ATOM 2751 C CA . ILE A 1 371 ? 2.423 -6.461 30.863 1.00 71.88 371 ILE A CA 1
ATOM 2752 C C . ILE A 1 371 ? 2.414 -6.574 29.335 1.00 71.88 371 ILE A C 1
ATOM 2754 O O . ILE A 1 371 ? 3.489 -6.730 28.751 1.00 71.88 371 ILE A O 1
ATOM 2758 N N . SER A 1 372 ? 1.264 -6.391 28.682 1.00 63.03 372 SER A N 1
ATOM 2759 C CA . SER A 1 372 ? 1.147 -6.428 27.219 1.00 63.03 372 SER A CA 1
ATOM 2760 C C . SER A 1 372 ? 2.083 -5.430 26.536 1.00 63.03 372 SER A C 1
ATOM 2762 O O . SER A 1 372 ? 2.818 -5.789 25.614 1.00 63.03 372 SER A O 1
ATOM 2764 N N . ALA A 1 373 ? 2.146 -4.186 27.029 1.00 63.91 373 ALA A N 1
ATOM 2765 C CA . ALA A 1 373 ? 3.044 -3.167 26.495 1.00 63.91 373 ALA A CA 1
ATOM 2766 C C . ALA A 1 373 ? 4.515 -3.601 26.583 1.00 63.91 373 ALA A C 1
ATOM 2768 O O . ALA A 1 373 ? 5.272 -3.433 25.626 1.00 63.91 373 ALA A O 1
ATOM 2769 N N . THR A 1 374 ? 4.935 -4.194 27.706 1.00 69.75 374 THR A N 1
ATOM 2770 C CA . THR A 1 374 ? 6.314 -4.688 27.846 1.00 69.75 374 THR A CA 1
ATOM 2771 C C . THR A 1 374 ? 6.605 -5.888 26.949 1.00 69.75 374 THR A C 1
ATOM 2773 O O . THR A 1 374 ? 7.686 -5.948 26.363 1.00 69.75 374 THR A O 1
ATOM 2776 N N . GLN A 1 375 ? 5.655 -6.815 26.793 1.00 70.81 375 GLN A N 1
ATOM 2777 C CA . GLN A 1 375 ? 5.782 -7.955 25.883 1.00 70.81 375 GLN A CA 1
ATOM 2778 C C . GLN A 1 375 ? 5.927 -7.483 24.437 1.00 70.81 375 GLN A C 1
ATOM 2780 O O . GLN A 1 375 ? 6.834 -7.920 23.730 1.00 70.81 375 GLN A O 1
ATOM 2785 N N . ARG A 1 376 ? 5.096 -6.523 24.024 1.00 70.38 376 ARG A N 1
ATOM 2786 C CA . ARG A 1 376 ? 5.131 -5.943 22.683 1.00 70.38 376 ARG A CA 1
ATOM 2787 C C . ARG A 1 376 ? 6.443 -5.222 22.397 1.00 70.38 376 ARG A C 1
ATOM 2789 O O . ARG A 1 376 ? 7.048 -5.465 21.360 1.00 70.38 376 ARG A O 1
ATOM 2796 N N . LEU A 1 377 ? 6.914 -4.384 23.321 1.00 71.81 377 LEU A N 1
ATOM 2797 C CA . LEU A 1 377 ? 8.188 -3.679 23.155 1.00 71.81 377 LEU A CA 1
ATOM 2798 C C . LEU A 1 377 ? 9.375 -4.650 23.080 1.00 71.81 377 LEU A C 1
ATOM 2800 O O . LEU A 1 377 ? 10.288 -4.434 22.288 1.00 71.81 377 LEU A O 1
ATOM 2804 N N . ARG A 1 378 ? 9.357 -5.742 23.858 1.00 72.50 378 ARG A N 1
ATOM 2805 C CA . ARG A 1 378 ? 10.378 -6.799 23.766 1.00 72.50 378 ARG A CA 1
ATOM 2806 C C . ARG A 1 378 ? 10.313 -7.539 22.432 1.00 72.50 378 ARG A C 1
ATOM 2808 O O . ARG A 1 378 ? 11.358 -7.791 21.844 1.00 72.50 378 ARG A O 1
ATOM 2815 N N . ALA A 1 379 ? 9.116 -7.851 21.941 1.00 68.62 379 ALA A N 1
ATOM 2816 C CA . ALA A 1 379 ? 8.936 -8.508 20.651 1.00 68.62 379 ALA A CA 1
ATOM 2817 C C . ALA A 1 379 ? 9.410 -7.625 19.484 1.00 68.62 379 ALA A C 1
ATOM 2819 O O . ALA A 1 379 ? 10.123 -8.104 18.606 1.00 68.62 379 ALA A O 1
ATOM 2820 N N . GLU A 1 380 ? 9.069 -6.331 19.497 1.00 72.19 380 GLU A N 1
ATOM 2821 C CA . GLU A 1 380 ? 9.540 -5.360 18.502 1.00 72.19 380 GLU A CA 1
ATOM 2822 C C . GLU A 1 380 ? 11.068 -5.203 18.544 1.00 72.19 380 GLU A C 1
ATOM 2824 O O . GLU A 1 380 ? 11.700 -5.139 17.494 1.00 72.19 380 GLU A O 1
ATOM 2829 N N . GLU A 1 381 ? 11.680 -5.196 19.731 1.00 72.06 381 GLU A N 1
ATOM 2830 C CA . GLU A 1 381 ? 13.139 -5.136 19.882 1.00 72.06 381 GLU A CA 1
ATOM 2831 C C . GLU A 1 381 ? 13.831 -6.391 19.333 1.00 72.06 381 GLU A C 1
ATOM 2833 O O . GLU A 1 381 ? 14.807 -6.277 18.595 1.00 72.06 381 GLU A O 1
ATOM 2838 N N . VAL A 1 382 ? 13.320 -7.588 19.642 1.00 69.56 382 VAL A N 1
ATOM 2839 C CA . VAL A 1 382 ? 13.861 -8.846 19.098 1.00 69.56 382 VAL A CA 1
ATOM 2840 C C . VAL A 1 382 ? 13.719 -8.870 17.578 1.00 69.56 382 VAL A C 1
ATOM 2842 O O . VAL A 1 382 ? 14.682 -9.183 16.883 1.00 69.56 382 VAL A O 1
ATOM 2845 N N . LEU A 1 383 ? 12.563 -8.465 17.047 1.00 67.12 383 LEU A N 1
ATOM 2846 C CA . LEU A 1 383 ? 12.345 -8.376 15.606 1.00 67.12 383 LEU A CA 1
ATOM 2847 C C . LEU A 1 383 ? 13.295 -7.369 14.946 1.00 67.12 383 LEU A C 1
ATOM 2849 O O . LEU A 1 383 ? 13.899 -7.686 13.929 1.00 67.12 383 LEU A O 1
ATOM 2853 N N . ASN A 1 384 ? 13.465 -6.179 15.526 1.00 65.12 384 ASN A N 1
ATOM 2854 C CA . ASN A 1 384 ? 14.377 -5.167 14.994 1.00 65.12 384 ASN A CA 1
ATOM 2855 C C . ASN A 1 384 ? 15.831 -5.642 15.021 1.00 65.12 384 ASN A C 1
ATOM 2857 O O . ASN A 1 384 ? 16.564 -5.355 14.084 1.00 65.12 384 ASN A O 1
ATOM 2861 N N . ARG A 1 385 ? 16.250 -6.394 16.048 1.00 62.03 385 ARG A N 1
ATOM 2862 C CA . ARG A 1 385 ? 17.590 -7.000 16.091 1.00 62.03 385 ARG A CA 1
ATOM 2863 C C . ARG A 1 385 ? 17.774 -8.061 15.014 1.00 62.03 385 ARG A C 1
ATOM 2865 O O . ARG A 1 385 ? 18.819 -8.079 14.382 1.00 62.03 385 ARG A O 1
ATOM 2872 N N . LEU A 1 386 ? 16.767 -8.901 14.774 1.00 63.25 386 LEU A N 1
ATOM 2873 C CA . LEU A 1 386 ? 16.809 -9.894 13.696 1.00 63.25 386 LEU A CA 1
ATOM 2874 C C . LEU A 1 386 ? 16.837 -9.233 12.309 1.00 63.25 386 LEU A C 1
ATOM 2876 O O . LEU A 1 386 ? 17.567 -9.687 11.435 1.00 63.25 386 LEU A O 1
ATOM 2880 N N . LEU A 1 387 ? 16.091 -8.142 12.118 1.00 56.47 387 LEU A N 1
ATOM 2881 C CA . LEU A 1 387 ? 16.104 -7.364 10.876 1.00 56.47 387 LEU A CA 1
ATOM 2882 C C . LEU A 1 387 ? 17.420 -6.596 10.684 1.00 56.47 387 LEU A C 1
ATOM 2884 O O . LEU A 1 387 ? 17.912 -6.532 9.567 1.00 56.47 387 LEU A O 1
ATOM 2888 N N . ALA A 1 388 ? 18.021 -6.076 11.757 1.00 52.62 388 ALA A N 1
ATOM 2889 C CA . ALA A 1 388 ? 19.302 -5.368 11.699 1.00 52.62 388 ALA A CA 1
ATOM 2890 C C . ALA A 1 388 ? 20.482 -6.278 11.314 1.00 52.62 388 ALA A C 1
ATOM 2892 O O . ALA A 1 388 ? 21.500 -5.786 10.842 1.00 52.62 388 ALA A O 1
ATOM 2893 N N . VAL A 1 389 ? 20.355 -7.599 11.491 1.00 49.72 389 VAL A N 1
ATOM 2894 C CA . VAL A 1 389 ? 21.343 -8.587 11.016 1.00 49.72 389 VAL A CA 1
ATOM 2895 C C . VAL A 1 389 ? 21.216 -8.836 9.501 1.00 49.72 389 VAL A C 1
ATOM 2897 O O . VAL A 1 389 ? 22.145 -9.360 8.897 1.00 49.72 389 VAL A O 1
ATOM 2900 N N . GLN A 1 390 ? 20.110 -8.426 8.863 1.00 52.22 390 GLN A N 1
ATOM 2901 C CA . GLN A 1 390 ? 19.903 -8.549 7.411 1.00 52.22 390 GLN A CA 1
ATOM 2902 C C . GLN A 1 390 ? 20.361 -7.324 6.600 1.00 52.22 390 GLN A C 1
ATOM 2904 O O . GLN A 1 390 ? 20.337 -7.377 5.371 1.00 52.22 390 GLN A O 1
ATOM 2909 N N . ASP A 1 391 ? 20.792 -6.238 7.246 1.00 58.94 391 ASP A N 1
ATOM 2910 C CA . ASP A 1 391 ? 21.315 -5.060 6.550 1.00 58.94 391 ASP A CA 1
ATOM 2911 C C . ASP A 1 391 ? 22.815 -5.257 6.275 1.00 58.94 391 ASP A C 1
ATOM 2913 O O . ASP A 1 391 ? 23.674 -4.850 7.060 1.00 58.94 391 ASP A O 1
ATOM 2917 N N . ALA A 1 392 ? 23.138 -5.925 5.163 1.00 62.69 392 ALA A N 1
ATOM 2918 C CA . ALA A 1 392 ? 24.518 -6.051 4.702 1.00 62.69 392 ALA A CA 1
ATOM 2919 C C . ALA A 1 392 ? 25.145 -4.647 4.512 1.00 62.69 392 ALA A C 1
ATOM 2921 O O . ALA A 1 392 ? 24.489 -3.759 3.952 1.00 62.69 392 ALA A O 1
ATOM 2922 N N . PRO A 1 393 ? 26.384 -4.406 4.987 1.00 74.75 393 PRO A N 1
ATOM 2923 C CA . PRO A 1 393 ? 27.074 -3.146 4.735 1.00 74.75 393 PRO A CA 1
ATOM 2924 C C . PRO A 1 393 ? 27.275 -2.955 3.229 1.00 74.75 393 PRO A C 1
ATOM 2926 O O . PRO A 1 393 ? 27.524 -3.906 2.493 1.00 74.75 393 PRO A O 1
ATOM 2929 N N . ALA A 1 394 ? 27.158 -1.715 2.772 1.00 83.50 394 ALA A N 1
ATOM 2930 C CA . ALA A 1 394 ? 27.387 -1.346 1.388 1.00 83.50 394 ALA A CA 1
ATOM 2931 C C . ALA A 1 394 ? 28.794 -0.770 1.220 1.00 83.50 394 ALA A C 1
ATOM 2933 O O . ALA A 1 394 ? 29.173 0.163 1.933 1.00 83.50 394 ALA A O 1
ATOM 2934 N N . ARG A 1 395 ? 29.539 -1.283 0.239 1.00 86.56 395 ARG A N 1
ATOM 2935 C CA . ARG A 1 395 ? 30.860 -0.768 -0.134 1.00 86.56 395 ARG A CA 1
ATOM 2936 C C . ARG A 1 395 ? 30.688 0.437 -1.056 1.00 86.56 395 ARG A C 1
ATOM 2938 O O . ARG A 1 395 ? 30.492 0.281 -2.261 1.00 86.56 395 ARG A O 1
ATOM 2945 N N . GLN A 1 396 ? 30.732 1.643 -0.497 1.00 85.88 396 GLN A N 1
ATOM 2946 C CA . GLN A 1 396 ? 30.650 2.882 -1.272 1.00 85.88 396 GLN A CA 1
ATOM 2947 C C . GLN A 1 396 ? 32.026 3.260 -1.826 1.00 85.88 396 GLN A C 1
ATOM 2949 O O . GLN A 1 396 ? 32.979 3.432 -1.064 1.00 85.88 396 GLN A O 1
ATOM 2954 N N . LEU A 1 397 ? 32.135 3.461 -3.139 1.00 81.62 397 LEU A N 1
ATOM 2955 C CA . LEU A 1 397 ? 33.382 3.908 -3.764 1.00 81.62 397 LEU A CA 1
ATOM 2956 C C . LEU A 1 397 ? 33.587 5.414 -3.530 1.00 81.62 397 LEU A C 1
ATOM 2958 O O . LEU A 1 397 ? 32.725 6.227 -3.856 1.00 81.62 397 LEU A O 1
ATOM 2962 N N . THR A 1 398 ? 34.730 5.791 -2.944 1.00 66.62 398 THR A N 1
ATOM 2963 C CA . THR A 1 398 ? 34.997 7.174 -2.483 1.00 66.62 398 THR A CA 1
ATOM 2964 C C . THR A 1 398 ? 35.845 7.990 -3.469 1.00 66.62 398 THR A C 1
ATOM 2966 O O . THR A 1 398 ? 35.902 9.216 -3.367 1.00 66.62 398 THR A O 1
ATOM 2969 N N . GLU A 1 399 ? 36.506 7.334 -4.428 1.00 55.66 399 GLU A N 1
ATOM 2970 C CA . GLU A 1 399 ? 37.480 7.952 -5.342 1.00 55.66 399 GLU A CA 1
ATOM 2971 C C . GLU A 1 399 ? 37.156 7.775 -6.834 1.00 55.66 399 GLU A C 1
ATOM 2973 O O . GLU A 1 399 ? 38.062 7.603 -7.639 1.00 55.66 399 GLU A O 1
ATOM 2978 N N . LEU A 1 400 ? 35.893 7.920 -7.252 1.00 58.59 400 LEU A N 1
ATOM 2979 C CA . LEU A 1 400 ? 35.644 8.414 -8.617 1.00 58.59 400 LEU A CA 1
ATOM 2980 C C . LEU A 1 400 ? 35.860 9.931 -8.599 1.00 58.59 400 LEU A C 1
ATOM 2982 O O . LEU A 1 400 ? 34.935 10.719 -8.408 1.00 58.59 400 LEU A O 1
ATOM 2986 N N . LYS A 1 401 ? 37.136 10.324 -8.641 1.00 45.38 401 LYS A N 1
ATOM 2987 C CA . LYS A 1 401 ? 37.587 11.694 -8.368 1.00 45.38 401 LYS A CA 1
ATOM 2988 C C . LYS A 1 401 ? 37.294 12.667 -9.514 1.00 45.38 401 LYS A C 1
ATOM 2990 O O . LYS A 1 401 ? 37.245 13.863 -9.253 1.00 45.38 401 LYS A O 1
ATOM 2995 N N . ASP A 1 402 ? 36.992 12.158 -10.709 1.00 44.50 402 ASP A N 1
ATOM 2996 C CA . ASP A 1 402 ? 36.560 12.949 -11.858 1.00 44.50 402 ASP A CA 1
ATOM 2997 C C . ASP A 1 402 ? 35.254 12.402 -12.443 1.00 44.50 402 ASP A C 1
ATOM 2999 O O . ASP A 1 402 ? 35.102 11.213 -12.720 1.00 44.50 402 ASP A O 1
ATOM 3003 N N . ALA A 1 403 ? 34.291 13.300 -12.655 1.00 44.88 403 ALA A N 1
ATOM 3004 C CA . ALA A 1 403 ? 32.935 13.007 -13.122 1.00 44.88 403 ALA A CA 1
ATOM 3005 C C . ALA A 1 403 ? 32.856 12.478 -14.574 1.00 44.88 403 ALA A C 1
ATOM 3007 O O . ALA A 1 403 ? 31.768 12.446 -15.144 1.00 44.88 403 ALA A O 1
ATOM 3008 N N . TYR A 1 404 ? 33.981 12.087 -15.181 1.00 45.62 404 TYR A N 1
ATOM 3009 C CA . TYR A 1 404 ? 34.105 11.771 -16.606 1.00 45.62 404 TYR A CA 1
ATOM 3010 C C . TYR A 1 404 ? 34.942 10.531 -16.943 1.00 45.62 404 TYR A C 1
ATOM 3012 O O . TYR A 1 404 ? 34.918 10.137 -18.105 1.00 45.62 404 TYR A O 1
ATOM 3020 N N . ASP A 1 405 ? 35.598 9.877 -15.979 1.00 50.06 405 ASP A N 1
ATOM 3021 C CA . ASP A 1 405 ? 36.401 8.687 -16.291 1.00 50.06 405 ASP A CA 1
ATOM 3022 C C . ASP A 1 405 ? 35.487 7.454 -16.456 1.00 50.06 405 ASP A C 1
ATOM 3024 O O . ASP A 1 405 ? 34.679 7.172 -15.555 1.00 50.06 405 ASP A O 1
ATOM 3028 N N . PRO A 1 406 ? 35.509 6.755 -17.607 1.00 53.03 406 PRO A N 1
ATOM 3029 C CA . PRO A 1 406 ? 34.805 5.492 -17.760 1.00 53.03 406 PRO A CA 1
ATOM 3030 C C . PRO A 1 406 ? 35.399 4.464 -16.796 1.00 53.03 406 PRO A C 1
ATOM 3032 O O . PRO A 1 406 ? 36.607 4.269 -16.720 1.00 53.03 406 PRO A O 1
ATOM 3035 N N . VAL A 1 407 ? 34.530 3.796 -16.039 1.00 56.97 407 VAL A N 1
ATOM 3036 C CA . VAL A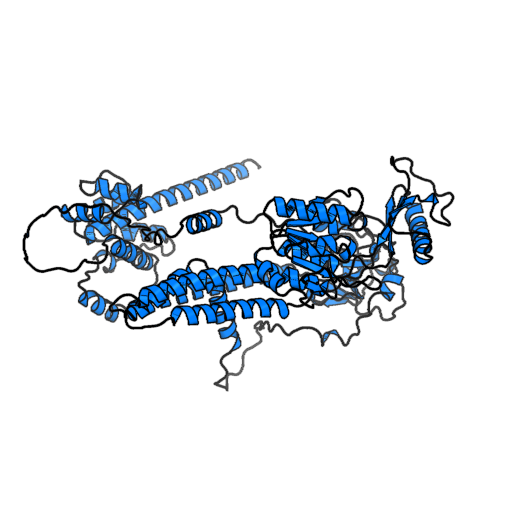 1 407 ? 34.936 2.633 -15.253 1.00 56.97 407 VAL A CA 1
ATOM 3037 C C . VAL A 1 407 ? 35.100 1.481 -16.238 1.00 56.97 407 VAL A C 1
ATOM 3039 O O . VAL A 1 407 ? 34.120 0.822 -16.583 1.00 56.97 407 VAL A O 1
ATOM 3042 N N . ASP A 1 408 ? 36.318 1.269 -16.727 1.00 55.41 408 ASP A N 1
ATOM 3043 C CA . ASP A 1 408 ? 36.598 0.160 -17.633 1.00 55.41 408 ASP A CA 1
ATOM 3044 C C . ASP A 1 408 ? 36.382 -1.181 -16.918 1.00 55.41 408 ASP A C 1
ATOM 3046 O O . ASP A 1 408 ? 36.756 -1.367 -15.756 1.00 55.41 408 ASP A O 1
ATOM 3050 N N . ALA A 1 409 ? 35.788 -2.146 -17.629 1.00 52.22 409 ALA A N 1
ATOM 3051 C CA . ALA A 1 409 ? 35.524 -3.485 -17.100 1.00 52.22 409 ALA A CA 1
ATOM 3052 C C . ALA A 1 409 ? 36.807 -4.196 -16.625 1.00 52.22 409 ALA A C 1
ATOM 3054 O O . ALA A 1 409 ? 36.746 -4.987 -15.691 1.00 52.22 409 ALA A O 1
ATOM 3055 N N . ALA A 1 410 ? 37.962 -3.858 -17.211 1.00 48.66 410 ALA A N 1
ATOM 3056 C CA . ALA A 1 410 ? 39.274 -4.387 -16.835 1.00 48.66 410 ALA A CA 1
ATOM 3057 C C . ALA A 1 410 ? 39.775 -3.904 -15.459 1.00 48.66 410 ALA A C 1
ATOM 3059 O O . ALA A 1 410 ? 40.689 -4.501 -14.897 1.00 48.66 410 ALA A O 1
ATOM 3060 N N . ASP A 1 411 ? 39.186 -2.839 -14.910 1.00 58.31 411 ASP A N 1
ATOM 3061 C CA . ASP A 1 411 ? 39.606 -2.234 -13.645 1.00 58.31 411 ASP A CA 1
ATOM 3062 C C . ASP A 1 411 ? 38.740 -2.703 -12.455 1.00 58.31 411 ASP A C 1
ATOM 3064 O O . ASP A 1 411 ? 38.857 -2.183 -11.343 1.00 58.31 411 ASP A O 1
ATOM 3068 N N . CYS A 1 412 ? 37.831 -3.670 -12.670 1.00 53.78 412 CYS A N 1
ATOM 3069 C CA . CYS A 1 412 ? 36.957 -4.245 -11.632 1.00 53.78 412 CYS A CA 1
ATOM 3070 C C . CYS A 1 412 ? 37.709 -5.102 -10.595 1.00 53.78 412 CYS A C 1
ATOM 3072 O O . CYS A 1 412 ? 37.138 -5.436 -9.557 1.00 53.78 412 CYS A O 1
ATOM 3074 N N . GLY A 1 413 ? 38.982 -5.423 -10.854 1.00 51.50 413 GLY A N 1
ATOM 3075 C CA . GLY A 1 413 ? 39.876 -6.156 -9.951 1.00 51.50 413 GLY A CA 1
ATOM 3076 C C . GLY A 1 413 ? 40.928 -5.305 -9.222 1.00 51.50 413 GLY A C 1
ATOM 3077 O O . GLY A 1 413 ? 41.727 -5.865 -8.470 1.00 51.50 413 GLY A O 1
ATOM 3078 N N . ALA A 1 414 ? 40.974 -3.984 -9.436 1.00 57.06 414 ALA A N 1
ATOM 3079 C CA . ALA A 1 414 ? 41.954 -3.099 -8.796 1.00 57.06 414 ALA A CA 1
ATOM 3080 C C . ALA A 1 414 ? 41.532 -2.668 -7.374 1.00 57.06 414 ALA A C 1
ATOM 3082 O O . ALA A 1 414 ? 40.349 -2.648 -7.036 1.00 57.06 414 ALA A O 1
ATOM 3083 N N . ASP A 1 415 ? 42.504 -2.296 -6.531 1.00 58.50 415 ASP A N 1
ATOM 3084 C CA . ASP A 1 415 ? 42.308 -1.884 -5.129 1.00 58.50 415 ASP A CA 1
ATOM 3085 C C . ASP A 1 415 ? 41.652 -0.487 -5.038 1.00 58.50 415 ASP A C 1
ATOM 3087 O O . ASP A 1 415 ? 42.293 0.533 -4.767 1.00 58.50 415 ASP A O 1
ATOM 3091 N N . ARG A 1 416 ? 40.352 -0.416 -5.351 1.00 69.62 416 ARG A N 1
ATOM 3092 C CA . ARG A 1 416 ? 39.556 0.816 -5.300 1.00 69.62 416 ARG A CA 1
ATOM 3093 C C . ARG A 1 416 ? 39.291 1.204 -3.853 1.00 69.62 416 ARG A C 1
ATOM 3095 O O . ARG A 1 416 ? 38.848 0.389 -3.045 1.00 69.62 416 ARG A O 1
ATOM 3102 N N . ARG A 1 417 ? 39.480 2.483 -3.517 1.00 75.06 417 ARG A N 1
ATOM 3103 C CA . ARG A 1 417 ? 39.155 2.980 -2.172 1.00 75.06 417 ARG A CA 1
ATOM 3104 C C . ARG A 1 417 ? 37.646 2.972 -1.944 1.00 75.06 417 ARG A C 1
ATOM 3106 O O . ARG A 1 417 ? 36.913 3.786 -2.517 1.00 75.06 417 ARG A O 1
ATOM 3113 N N . TYR A 1 418 ? 37.206 2.085 -1.060 1.00 79.44 418 TYR A N 1
ATOM 3114 C CA . TYR A 1 418 ? 35.827 1.988 -0.603 1.00 79.44 418 TYR A CA 1
ATOM 3115 C C . TYR A 1 418 ? 35.695 2.372 0.875 1.00 79.44 418 TYR A C 1
ATOM 3117 O O . TYR A 1 418 ? 36.659 2.346 1.642 1.00 79.44 418 TYR A O 1
ATOM 3125 N N . VAL A 1 419 ? 34.479 2.739 1.267 1.00 82.62 419 VAL A N 1
ATOM 3126 C CA . VAL A 1 419 ? 34.072 2.924 2.659 1.00 82.62 419 VAL A CA 1
ATOM 3127 C C . VAL A 1 419 ? 32.830 2.080 2.893 1.00 82.62 419 VAL A C 1
ATOM 3129 O O . VAL A 1 419 ? 31.860 2.179 2.142 1.00 82.62 419 VAL A O 1
ATOM 3132 N N . ASP A 1 420 ? 32.853 1.270 3.948 1.00 82.62 420 ASP A N 1
ATOM 3133 C CA . ASP A 1 420 ? 31.670 0.531 4.376 1.00 82.62 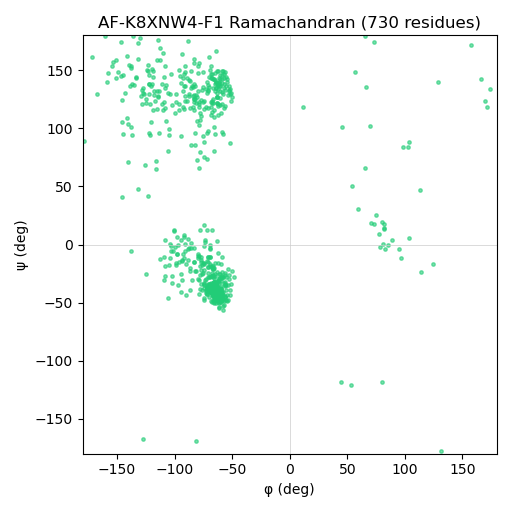420 ASP A CA 1
ATOM 3134 C C . ASP A 1 420 ? 30.674 1.493 5.027 1.00 82.62 420 ASP A C 1
ATOM 3136 O O . ASP A 1 420 ? 30.951 2.128 6.052 1.00 82.62 420 ASP A O 1
ATOM 3140 N N . ILE A 1 421 ? 29.494 1.601 4.426 1.00 83.88 421 ILE A N 1
ATOM 3141 C CA . ILE A 1 421 ? 28.374 2.378 4.949 1.00 83.88 421 ILE A CA 1
ATOM 3142 C C . ILE A 1 421 ? 27.180 1.463 5.200 1.00 83.88 421 ILE A C 1
ATOM 3144 O O . ILE A 1 421 ? 26.993 0.443 4.545 1.00 83.88 421 ILE A O 1
ATOM 3148 N N . ALA A 1 422 ? 26.337 1.824 6.163 1.00 83.12 422 ALA A N 1
ATOM 3149 C CA . ALA A 1 422 ? 25.082 1.113 6.364 1.00 83.12 422 ALA A CA 1
ATOM 3150 C C . ALA A 1 422 ? 24.162 1.312 5.142 1.00 83.12 422 ALA A C 1
ATOM 3152 O O . ALA A 1 422 ? 24.065 2.426 4.619 1.00 83.12 422 ALA A O 1
ATOM 3153 N N . ALA A 1 423 ? 23.479 0.252 4.697 1.00 81.12 423 ALA A N 1
ATOM 3154 C CA . ALA A 1 423 ? 22.625 0.287 3.505 1.00 81.12 423 ALA A CA 1
ATOM 3155 C C . ALA A 1 423 ? 21.496 1.336 3.594 1.00 81.12 423 ALA A C 1
ATOM 3157 O O . ALA A 1 423 ? 21.067 1.883 2.579 1.00 81.12 423 ALA A O 1
ATOM 3158 N N . ASP A 1 424 ? 21.044 1.678 4.805 1.00 78.94 424 ASP A N 1
ATOM 3159 C CA . ASP A 1 424 ? 20.043 2.721 5.057 1.00 78.94 424 ASP A CA 1
ATOM 3160 C C . ASP A 1 424 ? 20.560 4.153 4.822 1.00 78.94 424 ASP A C 1
ATOM 3162 O O . ASP A 1 424 ? 19.761 5.088 4.706 1.00 78.94 424 ASP A O 1
ATOM 3166 N N . ARG A 1 425 ? 21.883 4.335 4.734 1.00 82.44 425 ARG A N 1
ATOM 3167 C CA . ARG A 1 425 ? 22.533 5.616 4.423 1.00 82.44 425 ARG A CA 1
ATOM 3168 C C . ARG A 1 425 ? 22.790 5.822 2.936 1.00 82.44 425 ARG A C 1
ATOM 3170 O O . ARG A 1 425 ? 23.091 6.958 2.572 1.00 82.44 425 ARG A O 1
ATOM 3177 N N . LEU A 1 426 ? 22.646 4.778 2.115 1.00 84.56 426 LEU A N 1
ATOM 3178 C CA . LEU A 1 426 ? 22.814 4.870 0.668 1.00 84.56 426 LEU A CA 1
ATOM 3179 C C . LEU A 1 426 ? 21.803 5.838 0.050 1.00 84.56 426 LEU A C 1
ATOM 3181 O O . LEU A 1 426 ? 20.606 5.829 0.376 1.00 84.56 426 LEU A O 1
ATOM 3185 N N . ARG A 1 427 ? 22.272 6.631 -0.910 1.00 85.19 427 ARG A N 1
ATOM 3186 C CA . ARG A 1 427 ? 21.457 7.579 -1.675 1.00 85.19 427 ARG A CA 1
ATOM 3187 C C . ARG A 1 427 ? 21.547 7.290 -3.176 1.00 85.19 427 ARG A C 1
ATOM 3189 O O . ARG A 1 427 ? 22.606 6.894 -3.659 1.00 85.19 427 ARG A O 1
ATOM 3196 N N . PRO A 1 428 ? 20.461 7.515 -3.940 1.00 86.25 428 PRO A N 1
ATOM 3197 C CA . PRO A 1 428 ? 20.542 7.523 -5.397 1.00 86.25 428 PRO A CA 1
ATOM 3198 C C . PRO A 1 428 ? 21.637 8.479 -5.889 1.00 86.25 428 PRO A C 1
ATOM 3200 O O . PRO A 1 428 ? 21.746 9.592 -5.377 1.00 86.25 428 PRO A O 1
ATOM 3203 N N . GLY A 1 429 ? 22.432 8.038 -6.865 1.00 82.94 429 GLY A N 1
ATOM 3204 C CA . GLY A 1 429 ? 23.592 8.765 -7.393 1.00 82.94 429 GLY A CA 1
ATOM 3205 C C . GLY A 1 429 ? 24.942 8.360 -6.786 1.00 82.94 429 GLY A C 1
ATOM 3206 O O . GLY A 1 429 ? 25.979 8.733 -7.328 1.00 82.94 429 GLY A O 1
ATOM 3207 N N . GLU A 1 430 ? 24.964 7.583 -5.700 1.00 86.56 430 GLU A N 1
ATOM 3208 C CA . GLU A 1 430 ? 26.200 7.000 -5.159 1.00 86.56 430 GLU A CA 1
ATOM 3209 C C . GLU A 1 430 ? 26.624 5.753 -5.949 1.00 86.56 430 GLU A C 1
ATOM 3211 O O . GLU A 1 430 ? 25.789 5.074 -6.544 1.00 86.56 430 GLU A O 1
ATOM 3216 N N . VAL A 1 431 ? 27.921 5.435 -5.955 1.00 88.44 431 VAL A N 1
ATOM 3217 C CA . VAL A 1 431 ? 28.460 4.241 -6.626 1.00 88.44 431 VAL A CA 1
ATOM 3218 C C . VAL A 1 431 ? 28.839 3.197 -5.585 1.00 88.44 431 VAL A C 1
ATOM 3220 O O . VAL A 1 431 ? 29.550 3.501 -4.623 1.00 88.44 431 VAL A O 1
ATOM 3223 N N . ILE A 1 432 ? 28.374 1.970 -5.800 1.00 90.56 432 ILE A N 1
ATOM 3224 C CA . ILE A 1 432 ? 28.663 0.816 -4.952 1.00 90.56 432 ILE A CA 1
ATOM 3225 C C . ILE A 1 432 ? 29.395 -0.272 -5.732 1.00 90.56 432 ILE A C 1
ATOM 3227 O O . ILE A 1 432 ? 29.183 -0.441 -6.934 1.00 90.56 432 ILE A O 1
ATOM 3231 N N . GLU A 1 433 ? 30.230 -1.022 -5.026 1.00 91.12 433 GLU A N 1
ATOM 3232 C CA . GLU A 1 433 ? 30.820 -2.273 -5.499 1.00 91.12 433 GLU A CA 1
ATOM 3233 C C . GLU A 1 433 ? 30.170 -3.445 -4.758 1.00 91.12 433 GLU A C 1
ATOM 3235 O O . GLU A 1 433 ? 29.949 -3.364 -3.549 1.00 91.12 433 GLU A O 1
ATOM 3240 N N . VAL A 1 434 ? 29.855 -4.521 -5.477 1.00 90.56 434 VAL A N 1
ATOM 3241 C CA . VAL A 1 434 ? 29.310 -5.756 -4.900 1.00 90.56 434 VAL A CA 1
ATOM 3242 C C . VAL A 1 434 ? 30.139 -6.939 -5.390 1.00 90.56 434 VAL A C 1
ATOM 3244 O O . VAL A 1 434 ? 30.442 -7.040 -6.582 1.00 90.56 434 VAL A O 1
ATOM 3247 N N . ARG A 1 435 ? 30.523 -7.815 -4.459 1.00 90.94 435 ARG A N 1
ATOM 3248 C CA . ARG A 1 435 ? 31.414 -8.963 -4.686 1.00 90.94 435 ARG A CA 1
ATOM 3249 C C . ARG A 1 435 ? 30.682 -10.305 -4.524 1.00 90.94 435 ARG A C 1
ATOM 3251 O O . ARG A 1 435 ? 29.565 -10.326 -4.004 1.00 90.94 435 ARG A O 1
ATOM 3258 N N . PRO A 1 436 ? 31.298 -11.437 -4.916 1.00 91.38 436 PRO A N 1
ATOM 3259 C CA . PRO A 1 436 ? 30.692 -12.756 -4.748 1.00 91.38 436 PRO A CA 1
ATOM 3260 C C . PRO A 1 436 ? 30.346 -13.055 -3.286 1.00 91.38 436 PRO A C 1
ATOM 3262 O O . PRO A 1 436 ? 31.138 -12.784 -2.382 1.00 91.38 436 PRO A O 1
ATOM 3265 N N . GLY A 1 437 ? 29.171 -13.641 -3.063 1.00 86.38 437 GLY A N 1
ATOM 3266 C CA . GLY A 1 437 ? 28.628 -13.971 -1.745 1.00 86.38 437 GLY A CA 1
ATOM 3267 C C . GLY A 1 437 ? 27.923 -12.813 -1.034 1.00 86.38 437 GLY A C 1
ATOM 3268 O O . GLY A 1 437 ? 27.360 -13.019 0.041 1.00 86.38 437 GLY A O 1
ATOM 3269 N N . GLU A 1 438 ? 27.923 -11.607 -1.607 1.00 88.75 438 GLU A N 1
ATOM 3270 C CA . GLU A 1 438 ? 27.283 -10.440 -1.001 1.00 88.75 438 GLU A CA 1
ATOM 3271 C C . GLU A 1 438 ? 25.833 -10.264 -1.457 1.00 88.75 438 GLU A C 1
ATOM 3273 O O . GLU A 1 438 ? 25.456 -10.545 -2.599 1.00 88.75 438 GLU A O 1
ATOM 3278 N N . VAL A 1 439 ? 25.009 -9.755 -0.539 1.00 89.44 439 VAL A N 1
ATOM 3279 C CA . VAL A 1 439 ? 23.646 -9.315 -0.839 1.00 89.44 439 VAL A CA 1
ATOM 3280 C C . VAL A 1 439 ? 23.707 -7.893 -1.374 1.00 89.44 439 VAL A C 1
ATOM 3282 O O . VAL A 1 439 ? 24.269 -7.002 -0.738 1.00 89.44 439 VAL A O 1
ATOM 3285 N N . VAL A 1 440 ? 23.084 -7.664 -2.524 1.00 91.56 440 VAL A N 1
ATOM 3286 C CA . VAL A 1 440 ? 22.998 -6.343 -3.143 1.00 91.56 440 VAL A CA 1
ATOM 3287 C C . VAL A 1 440 ? 22.206 -5.397 -2.217 1.00 91.56 440 VAL A C 1
ATOM 3289 O O . VAL A 1 440 ? 21.039 -5.674 -1.918 1.00 91.56 440 VAL A O 1
ATOM 3292 N N . PRO A 1 441 ? 22.778 -4.261 -1.770 1.00 89.38 441 PRO A N 1
ATOM 3293 C CA . PRO A 1 441 ? 22.146 -3.398 -0.765 1.00 89.38 441 PRO A CA 1
ATOM 3294 C C . PRO A 1 441 ? 21.094 -2.430 -1.342 1.00 89.38 441 PRO A C 1
ATOM 3296 O O . PRO A 1 441 ? 20.218 -1.952 -0.617 1.00 89.38 441 PRO A O 1
ATOM 3299 N N . ALA A 1 442 ? 21.165 -2.120 -2.639 1.00 90.81 442 ALA A N 1
ATOM 3300 C CA . ALA A 1 442 ? 20.298 -1.154 -3.313 1.00 90.81 442 ALA A CA 1
ATOM 3301 C C . ALA A 1 442 ? 20.096 -1.506 -4.793 1.00 90.81 442 ALA A C 1
ATOM 3303 O O . ALA A 1 442 ? 20.925 -2.191 -5.385 1.00 90.81 442 ALA A O 1
ATOM 3304 N N . ASP A 1 443 ? 19.023 -0.998 -5.403 1.00 92.19 443 ASP A N 1
ATOM 3305 C CA . ASP A 1 443 ? 18.831 -1.156 -6.845 1.00 92.19 443 ASP A CA 1
ATOM 3306 C C . ASP A 1 443 ? 19.776 -0.211 -7.585 1.00 92.19 443 ASP A C 1
ATOM 3308 O O . ASP A 1 443 ? 19.853 0.984 -7.267 1.00 92.19 443 ASP A O 1
ATOM 3312 N N . GLY A 1 444 ? 20.435 -0.693 -8.632 1.00 92.38 444 GLY A N 1
ATOM 3313 C CA . GLY A 1 444 ? 21.413 0.108 -9.349 1.00 92.38 444 GLY A CA 1
ATOM 3314 C C . GLY A 1 444 ? 21.616 -0.276 -10.807 1.00 92.38 444 GLY A C 1
ATOM 3315 O O . GLY A 1 444 ? 21.312 -1.387 -11.236 1.00 92.38 444 GLY A O 1
ATOM 3316 N N . ARG A 1 445 ? 22.108 0.699 -11.571 1.00 93.50 445 ARG A N 1
ATOM 3317 C CA . ARG A 1 445 ? 22.504 0.551 -12.968 1.00 93.50 445 ARG A CA 1
ATOM 3318 C C . ARG A 1 445 ? 23.967 0.131 -13.020 1.00 93.50 445 ARG A C 1
ATOM 3320 O O . ARG A 1 445 ? 24.822 0.857 -12.515 1.00 93.50 445 ARG A O 1
ATOM 3327 N N . LEU A 1 446 ? 24.251 -0.998 -13.665 1.00 92.81 446 LEU A N 1
ATOM 3328 C CA . LEU A 1 446 ? 25.621 -1.488 -13.810 1.00 92.81 446 LEU A CA 1
ATOM 3329 C C . LEU A 1 446 ? 26.471 -0.508 -14.623 1.00 92.81 446 LEU A C 1
ATOM 3331 O O . LEU A 1 446 ? 26.092 -0.120 -15.728 1.00 92.81 446 LEU A O 1
ATOM 3335 N N . LEU A 1 447 ? 27.605 -0.114 -14.048 1.00 89.62 447 LEU A N 1
ATOM 3336 C CA . LEU A 1 447 ? 28.661 0.660 -14.698 1.00 89.62 447 LEU A CA 1
ATOM 3337 C C . LEU A 1 447 ? 29.732 -0.273 -15.261 1.00 89.62 447 LEU A C 1
ATOM 3339 O O . LEU A 1 447 ? 30.195 -0.064 -16.374 1.00 89.62 447 LEU A O 1
ATOM 3343 N N . ALA A 1 448 ? 30.079 -1.312 -14.500 1.00 86.81 448 ALA A N 1
ATOM 3344 C CA . ALA A 1 448 ? 31.023 -2.343 -14.897 1.00 86.81 448 ALA A CA 1
ATOM 3345 C C . ALA A 1 448 ? 30.614 -3.693 -14.289 1.00 86.81 448 ALA A C 1
ATOM 3347 O O . ALA A 1 448 ? 30.069 -3.742 -13.183 1.00 86.81 448 ALA A O 1
ATOM 3348 N N . ALA A 1 449 ? 30.846 -4.778 -15.023 1.00 89.00 449 ALA A N 1
ATOM 3349 C CA . ALA A 1 449 ? 30.551 -6.138 -14.592 1.00 89.00 449 ALA A CA 1
ATOM 3350 C C . ALA A 1 449 ? 31.611 -7.086 -15.160 1.00 89.00 449 ALA A C 1
ATOM 3352 O O . ALA A 1 449 ? 31.810 -7.131 -16.372 1.00 89.00 449 ALA A O 1
ATOM 3353 N N . GLU A 1 450 ? 32.274 -7.844 -14.290 1.00 88.75 450 GLU A N 1
ATOM 3354 C CA . GLU A 1 450 ? 33.282 -8.834 -14.672 1.00 88.75 450 GLU A CA 1
ATOM 3355 C C . GLU A 1 450 ? 32.852 -10.226 -14.194 1.00 88.75 450 GLU A C 1
ATOM 3357 O O . GLU A 1 450 ? 32.894 -10.512 -12.999 1.00 88.75 450 GLU A O 1
ATOM 3362 N N . GLY A 1 451 ? 32.389 -11.078 -15.120 1.00 88.06 451 GLY A N 1
ATOM 3363 C CA . GLY A 1 451 ? 31.962 -12.454 -14.813 1.00 88.06 451 GLY A CA 1
ATOM 3364 C C . GLY A 1 451 ? 30.813 -12.549 -13.800 1.00 88.06 451 GLY A C 1
ATOM 3365 O O . GLY A 1 451 ? 30.764 -13.492 -13.006 1.00 88.06 451 GLY A O 1
ATOM 3366 N N . VAL A 1 452 ? 29.940 -11.536 -13.775 1.00 92.75 452 VAL A N 1
ATOM 3367 C CA . VAL A 1 452 ? 28.918 -11.374 -12.738 1.00 92.75 452 VAL A CA 1
ATOM 3368 C C . VAL A 1 452 ? 27.701 -12.246 -13.017 1.00 92.75 452 VAL A C 1
ATOM 3370 O O . VAL A 1 452 ? 27.020 -12.065 -14.028 1.00 92.75 452 VAL A O 1
ATOM 3373 N N . GLU A 1 453 ? 27.382 -13.113 -12.062 1.00 95.12 453 GLU A N 1
ATOM 3374 C CA . GLU A 1 453 ? 26.132 -13.872 -12.012 1.00 95.12 453 GLU A CA 1
ATOM 3375 C C . GLU A 1 453 ? 25.407 -13.584 -10.699 1.00 95.12 453 GLU A C 1
ATOM 3377 O O . GLU A 1 453 ? 26.028 -13.504 -9.636 1.00 95.12 453 GLU A O 1
ATOM 3382 N N . VAL A 1 454 ? 24.087 -13.414 -10.767 1.00 94.50 454 VAL A N 1
ATOM 3383 C CA . VAL A 1 454 ? 23.258 -13.033 -9.615 1.00 94.50 454 VAL A CA 1
ATOM 3384 C C . VAL A 1 454 ? 22.094 -14.003 -9.458 1.00 94.50 454 VAL A C 1
ATOM 3386 O O . VAL A 1 454 ? 21.406 -14.316 -10.429 1.00 94.50 454 VAL A O 1
ATOM 3389 N N . ASP A 1 455 ? 21.852 -14.447 -8.226 1.00 92.88 455 ASP A N 1
ATOM 3390 C CA . ASP A 1 455 ? 20.625 -15.137 -7.832 1.00 92.88 455 ASP A CA 1
ATOM 3391 C C . ASP A 1 455 ? 19.514 -14.108 -7.585 1.00 92.88 455 ASP A C 1
ATOM 3393 O O . ASP A 1 455 ? 19.506 -13.387 -6.578 1.00 92.88 455 ASP A O 1
ATOM 3397 N N . GLU A 1 456 ? 18.572 -14.038 -8.526 1.00 92.81 456 GLU A N 1
ATOM 3398 C CA . GLU A 1 456 ? 17.406 -13.154 -8.459 1.00 92.81 456 GLU A CA 1
ATOM 3399 C C . GLU A 1 456 ? 16.123 -13.873 -8.022 1.00 92.81 456 GLU A C 1
ATOM 3401 O O . GLU A 1 456 ? 15.040 -13.280 -8.066 1.00 92.81 456 GLU A O 1
ATOM 3406 N N . SER A 1 457 ? 16.226 -15.114 -7.531 1.00 88.12 457 SER A N 1
ATOM 3407 C CA . SER A 1 457 ? 15.080 -15.948 -7.147 1.00 88.12 457 SER A CA 1
ATOM 3408 C C . SER A 1 457 ? 14.174 -15.292 -6.106 1.00 88.12 457 SER A C 1
ATOM 3410 O O . SER A 1 457 ? 12.953 -15.448 -6.152 1.00 88.12 457 SER A O 1
ATOM 3412 N N . ALA A 1 458 ? 14.738 -14.480 -5.208 1.00 81.75 458 ALA A N 1
ATOM 3413 C CA . ALA A 1 458 ? 13.982 -13.722 -4.214 1.00 81.75 458 ALA A CA 1
ATOM 3414 C C . ALA A 1 458 ? 13.049 -12.655 -4.825 1.00 81.75 458 ALA A C 1
ATOM 3416 O O . ALA A 1 458 ? 12.061 -12.272 -4.191 1.00 81.75 458 ALA A O 1
ATOM 3417 N N . LEU A 1 459 ? 13.351 -12.162 -6.031 1.00 83.44 459 LEU A N 1
ATOM 3418 C CA . LEU A 1 459 ? 12.607 -11.100 -6.712 1.00 83.44 459 LEU A CA 1
ATOM 3419 C C . LEU A 1 459 ? 11.749 -11.630 -7.867 1.00 83.44 459 LEU A C 1
ATOM 3421 O O . LEU A 1 459 ? 10.591 -11.228 -7.996 1.00 83.44 459 LEU A O 1
ATOM 3425 N N . THR A 1 460 ? 12.311 -12.494 -8.711 1.00 84.88 460 THR A N 1
ATOM 3426 C CA . THR A 1 460 ? 11.652 -13.011 -9.921 1.00 84.88 460 THR A CA 1
ATOM 3427 C C . THR A 1 460 ? 10.950 -14.345 -9.676 1.00 84.88 460 THR A C 1
ATOM 3429 O O . THR A 1 460 ? 9.978 -14.656 -10.360 1.00 84.88 460 THR A O 1
ATOM 3432 N N . GLY A 1 461 ? 11.398 -15.113 -8.678 1.00 83.75 461 GLY A N 1
ATOM 3433 C CA . GLY A 1 461 ? 10.965 -16.493 -8.448 1.00 83.75 461 GLY A CA 1
ATOM 3434 C C . GLY A 1 461 ? 11.670 -17.522 -9.337 1.00 83.75 461 GLY A C 1
ATOM 3435 O O . GLY A 1 461 ? 11.378 -18.710 -9.220 1.00 83.75 461 GLY A O 1
ATOM 3436 N N . GLU A 1 462 ? 12.590 -17.097 -10.204 1.00 83.62 462 GLU A N 1
ATOM 3437 C CA . GLU A 1 462 ? 13.363 -17.982 -11.078 1.00 83.62 462 GLU A CA 1
ATOM 3438 C C . GLU A 1 462 ? 14.662 -18.402 -10.380 1.00 83.62 462 GLU A C 1
ATOM 3440 O O . GLU A 1 462 ? 15.400 -17.564 -9.876 1.00 83.62 462 GLU A O 1
ATOM 3445 N N . SER A 1 463 ? 14.939 -19.708 -10.313 1.00 83.50 463 SER A N 1
ATOM 3446 C CA . SER A 1 463 ? 16.088 -20.253 -9.565 1.00 83.50 463 SER A CA 1
ATOM 3447 C C . SER A 1 463 ? 17.404 -20.281 -10.349 1.00 83.50 463 SER A C 1
ATOM 3449 O O . SER A 1 463 ? 18.416 -20.725 -9.812 1.00 83.50 463 SER A O 1
ATOM 3451 N N . LEU A 1 464 ? 17.394 -19.883 -11.623 1.00 89.44 464 LEU A N 1
ATOM 3452 C CA . LEU A 1 464 ? 18.594 -19.884 -12.455 1.00 89.44 464 LEU A CA 1
ATOM 3453 C C . LEU A 1 464 ? 19.383 -18.580 -12.253 1.00 89.44 464 LEU A C 1
ATOM 3455 O O . LEU A 1 464 ? 18.777 -17.508 -12.287 1.00 89.44 464 LEU A O 1
ATOM 3459 N N . PRO A 1 465 ? 20.717 -18.654 -12.085 1.00 90.75 465 PRO A N 1
ATOM 3460 C CA . PRO A 1 465 ? 21.573 -17.475 -12.069 1.00 90.75 465 PRO A CA 1
ATOM 3461 C C . PRO A 1 465 ? 21.415 -16.628 -13.333 1.00 90.75 465 PRO A C 1
ATOM 3463 O O . PRO A 1 465 ? 21.393 -17.154 -14.448 1.00 90.75 465 PRO A O 1
ATOM 3466 N N . VAL A 1 466 ? 21.346 -15.308 -13.161 1.00 91.88 466 VAL A N 1
ATOM 3467 C CA . VAL A 1 466 ? 21.244 -14.350 -14.267 1.00 91.88 466 VAL A CA 1
ATOM 3468 C C . VAL A 1 466 ? 22.607 -13.711 -14.514 1.00 91.88 466 VAL A C 1
ATOM 3470 O O . VAL A 1 466 ? 23.149 -13.032 -13.637 1.00 91.88 466 VAL A O 1
ATOM 3473 N N . VAL A 1 467 ? 23.139 -13.890 -15.726 1.00 94.19 467 VAL A N 1
ATOM 3474 C CA . VAL A 1 467 ? 24.380 -13.242 -16.178 1.00 94.19 467 VAL A CA 1
ATOM 3475 C C . VAL A 1 467 ? 24.134 -11.750 -16.391 1.00 94.19 467 VAL A C 1
ATOM 3477 O O . VAL A 1 467 ? 23.158 -11.344 -17.028 1.00 94.19 467 VAL A O 1
ATOM 3480 N N . LYS A 1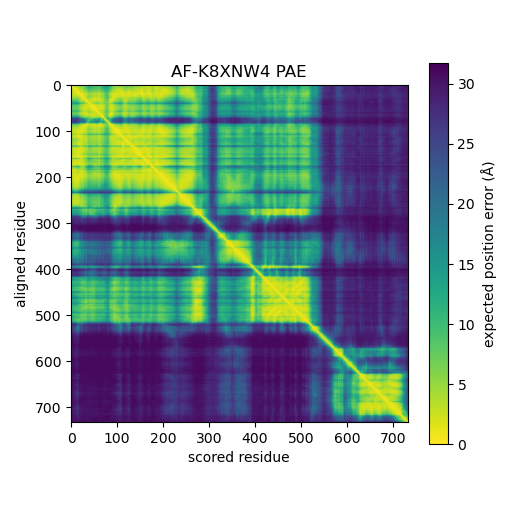 468 ? 25.029 -10.917 -15.860 1.00 94.12 468 LYS A N 1
ATOM 3481 C CA . LYS A 1 468 ? 24.908 -9.458 -15.909 1.00 94.12 468 LYS A CA 1
ATOM 3482 C C . LYS A 1 468 ? 25.826 -8.823 -16.953 1.00 94.12 468 LYS A C 1
ATOM 3484 O O . LYS A 1 468 ? 26.929 -9.298 -17.198 1.00 94.12 468 LYS A O 1
ATOM 3489 N N . GLN A 1 469 ? 25.366 -7.721 -17.549 1.00 91.94 469 GLN A N 1
ATOM 3490 C CA . GLN A 1 469 ? 26.128 -6.908 -18.507 1.00 91.94 469 GLN A CA 1
ATOM 3491 C C . GLN A 1 469 ? 25.966 -5.406 -18.216 1.00 91.94 469 GLN A C 1
ATOM 3493 O O . GLN A 1 469 ? 25.262 -5.018 -17.284 1.00 91.94 469 GLN A O 1
ATOM 3498 N N . THR A 1 470 ? 26.611 -4.540 -19.000 1.00 89.56 470 THR A N 1
ATOM 3499 C CA . THR A 1 470 ? 26.479 -3.079 -18.872 1.00 89.56 470 THR A CA 1
ATOM 3500 C C . THR A 1 470 ? 25.619 -2.422 -19.956 1.00 89.56 470 THR A C 1
ATOM 3502 O O . THR A 1 470 ? 25.155 -1.303 -19.734 1.00 89.56 470 THR A O 1
ATOM 3505 N N . ASP A 1 471 ? 25.352 -3.071 -21.089 1.00 87.69 471 ASP A N 1
ATOM 3506 C CA . ASP A 1 471 ? 24.562 -2.515 -22.196 1.00 87.69 471 ASP A CA 1
ATOM 3507 C C . ASP A 1 471 ? 23.078 -2.287 -21.841 1.00 87.69 471 ASP A C 1
ATOM 3509 O O . ASP A 1 471 ? 22.467 -3.093 -21.143 1.00 87.69 471 ASP A O 1
ATOM 3513 N N . PRO A 1 472 ? 22.430 -1.208 -22.313 1.00 86.25 472 PRO A N 1
ATOM 3514 C CA . PRO A 1 472 ? 21.001 -0.991 -22.081 1.00 86.25 472 PRO A CA 1
ATOM 3515 C C . PRO A 1 472 ? 20.140 -2.172 -22.537 1.00 86.25 472 PRO A C 1
ATOM 3517 O O . PRO A 1 472 ? 20.367 -2.749 -23.596 1.00 86.25 472 PRO A O 1
ATOM 3520 N N . THR A 1 473 ? 19.092 -2.476 -21.774 1.00 86.44 473 THR A N 1
ATOM 3521 C CA . THR A 1 473 ? 18.117 -3.535 -22.086 1.00 86.44 473 THR A CA 1
ATOM 3522 C C . THR A 1 473 ? 16.721 -2.947 -22.309 1.00 86.44 473 THR A C 1
ATOM 3524 O O . THR A 1 473 ? 15.807 -3.161 -21.517 1.00 86.44 473 THR A O 1
ATOM 3527 N N . PRO A 1 474 ? 16.507 -2.133 -23.355 1.00 78.38 474 PRO A N 1
ATOM 3528 C CA . PRO A 1 474 ? 15.230 -1.460 -23.547 1.00 78.38 474 PRO A CA 1
ATOM 3529 C C . PRO A 1 474 ? 14.067 -2.432 -23.801 1.00 78.38 474 PRO A C 1
ATOM 3531 O O . PRO A 1 474 ? 14.153 -3.333 -24.635 1.00 78.38 474 PRO A O 1
ATOM 3534 N N . GLY A 1 475 ? 12.937 -2.198 -23.128 1.00 67.50 475 GLY A N 1
ATOM 3535 C CA . GLY A 1 475 ? 11.667 -2.873 -23.417 1.00 67.50 475 GLY A CA 1
ATOM 3536 C C . GLY A 1 475 ? 11.531 -4.303 -22.890 1.00 67.50 475 GLY A C 1
ATOM 3537 O O . GLY A 1 475 ? 10.538 -4.954 -23.224 1.00 67.50 475 GLY A O 1
ATOM 3538 N N . VAL A 1 476 ? 12.473 -4.771 -22.064 1.00 76.62 476 VAL A N 1
ATOM 3539 C CA . VAL A 1 476 ? 12.467 -6.125 -21.489 1.00 76.62 476 VAL A CA 1
ATOM 3540 C C . VAL A 1 476 ? 11.746 -6.177 -20.121 1.00 76.62 476 VAL A C 1
ATOM 3542 O O . VAL A 1 476 ? 11.730 -5.183 -19.372 1.00 76.62 476 VAL A O 1
ATOM 3545 N N . PRO A 1 477 ? 11.098 -7.306 -19.763 1.00 77.38 477 PRO A N 1
ATOM 3546 C CA . PRO A 1 477 ? 10.497 -7.506 -18.442 1.00 77.38 477 PRO A CA 1
ATOM 3547 C C . PRO A 1 477 ? 11.552 -7.521 -17.325 1.00 77.38 477 PRO A C 1
ATOM 3549 O O . PRO A 1 477 ? 12.741 -7.629 -17.586 1.00 77.38 477 PRO A O 1
ATOM 3552 N N . LEU A 1 478 ? 11.114 -7.416 -16.060 1.00 83.06 478 LEU A N 1
ATOM 3553 C CA . LEU A 1 478 ? 12.007 -7.287 -14.894 1.00 83.06 478 LEU A CA 1
ATOM 3554 C C . LEU A 1 478 ? 13.105 -8.365 -14.841 1.00 83.06 478 LEU A C 1
ATOM 3556 O O . LEU A 1 478 ? 14.249 -8.013 -14.585 1.00 83.06 478 LEU A O 1
ATOM 3560 N N . ALA A 1 479 ? 12.752 -9.623 -15.119 1.00 84.00 479 ALA A N 1
ATOM 3561 C CA . ALA A 1 479 ? 13.667 -10.766 -15.068 1.00 84.00 479 ALA A CA 1
ATOM 3562 C C . ALA A 1 479 ? 14.768 -10.734 -16.147 1.00 84.00 479 ALA A C 1
ATOM 3564 O O . ALA A 1 479 ? 15.843 -11.280 -15.952 1.00 84.00 479 ALA A O 1
ATOM 3565 N N . GLU A 1 480 ? 14.537 -10.041 -17.264 1.00 84.44 480 GLU A N 1
ATOM 3566 C CA . GLU A 1 480 ? 15.475 -9.973 -18.393 1.00 84.44 480 GLU A CA 1
ATOM 3567 C C . GLU A 1 480 ? 16.394 -8.737 -18.329 1.00 84.44 480 GLU A C 1
ATOM 3569 O O . GLU A 1 480 ? 17.185 -8.481 -19.237 1.00 84.44 480 GLU A O 1
ATOM 3574 N N . ARG A 1 481 ? 16.311 -7.929 -17.263 1.00 90.69 481 ARG A N 1
ATOM 3575 C CA . ARG A 1 481 ? 17.101 -6.694 -17.107 1.00 90.69 481 ARG A CA 1
ATOM 3576 C C . ARG A 1 481 ? 18.514 -7.005 -16.627 1.00 90.69 481 ARG A C 1
ATOM 3578 O O . ARG A 1 481 ? 18.894 -6.718 -15.490 1.00 90.69 481 ARG A O 1
ATOM 3585 N N . THR A 1 482 ? 19.325 -7.547 -17.525 1.00 91.56 482 THR A N 1
ATOM 3586 C CA . THR A 1 482 ? 20.720 -7.939 -17.263 1.00 91.56 482 THR A CA 1
ATOM 3587 C C . THR A 1 482 ? 21.639 -6.761 -16.936 1.00 91.56 482 THR A C 1
ATOM 3589 O O . THR A 1 482 ? 22.715 -6.966 -16.386 1.00 91.56 482 THR A O 1
ATOM 3592 N N . CYS A 1 483 ? 21.217 -5.527 -17.228 1.00 92.06 483 CYS A N 1
ATOM 3593 C CA . CYS A 1 483 ? 21.997 -4.308 -17.005 1.00 92.06 483 CYS A CA 1
ATOM 3594 C C . CYS A 1 483 ? 21.755 -3.630 -15.638 1.00 92.06 483 CYS A C 1
ATOM 3596 O O . CYS A 1 483 ? 22.222 -2.510 -15.389 1.00 92.06 483 CYS A O 1
ATOM 3598 N N . MET A 1 484 ? 20.982 -4.281 -14.763 1.00 93.94 484 MET A N 1
ATOM 3599 C CA . MET A 1 484 ? 20.592 -3.795 -13.438 1.00 93.94 484 MET A CA 1
ATOM 3600 C C . MET A 1 484 ? 20.979 -4.790 -12.340 1.00 93.94 484 MET A C 1
ATOM 3602 O O . MET A 1 484 ? 20.955 -6.003 -12.557 1.00 93.94 484 MET A O 1
ATOM 3606 N N . LEU A 1 485 ? 21.253 -4.262 -11.147 1.00 93.81 485 LEU A N 1
ATOM 3607 C CA . LEU A 1 485 ? 21.303 -5.005 -9.887 1.00 93.81 485 LEU A CA 1
ATOM 3608 C C . LEU A 1 485 ? 20.110 -4.624 -9.010 1.00 93.81 485 LEU A C 1
ATOM 3610 O O . LEU A 1 485 ? 19.714 -3.456 -8.987 1.00 93.81 485 LEU A O 1
ATOM 3614 N N . TYR A 1 486 ? 19.564 -5.592 -8.270 1.00 93.00 486 TYR A N 1
ATOM 3615 C CA . TYR A 1 486 ? 18.372 -5.402 -7.441 1.00 93.00 486 TYR A CA 1
ATOM 3616 C C . TYR A 1 486 ? 18.627 -5.693 -5.965 1.00 93.00 486 TYR A C 1
ATOM 3618 O O . TYR A 1 486 ? 19.233 -6.701 -5.610 1.00 93.00 486 TYR A O 1
ATOM 3626 N N . ALA A 1 487 ? 18.115 -4.838 -5.085 1.00 90.75 487 ALA A N 1
ATOM 3627 C CA . ALA A 1 487 ? 18.302 -4.960 -3.647 1.00 90.75 487 ALA A CA 1
ATOM 3628 C C . ALA A 1 487 ? 17.726 -6.277 -3.101 1.00 90.75 487 ALA A C 1
ATOM 3630 O O . ALA A 1 487 ? 16.562 -6.606 -3.348 1.00 90.75 487 ALA A O 1
ATOM 3631 N N . GLY A 1 488 ? 18.510 -6.990 -2.292 1.00 88.06 488 GLY A N 1
ATOM 3632 C CA . GLY A 1 488 ? 18.127 -8.276 -1.703 1.00 88.06 488 GLY A CA 1
ATOM 3633 C C . GLY A 1 488 ? 18.394 -9.498 -2.589 1.00 88.06 488 GLY A C 1
ATOM 3634 O O . GLY A 1 488 ? 18.103 -10.606 -2.151 1.00 88.06 488 GLY A O 1
ATOM 3635 N N . THR A 1 489 ? 18.938 -9.310 -3.796 1.00 91.00 489 THR A N 1
ATOM 3636 C CA . THR A 1 489 ? 19.503 -10.401 -4.613 1.00 91.00 489 THR A CA 1
ATOM 3637 C C . THR A 1 489 ? 20.939 -10.697 -4.181 1.00 91.00 489 THR A C 1
ATOM 3639 O O . THR A 1 489 ? 21.576 -9.853 -3.542 1.00 91.00 489 THR A O 1
ATOM 3642 N N . THR A 1 490 ? 21.452 -11.887 -4.494 1.00 91.75 490 THR A N 1
ATOM 3643 C CA . THR A 1 490 ? 22.790 -12.320 -4.059 1.00 91.75 490 THR A CA 1
ATOM 3644 C C . THR A 1 490 ? 23.711 -12.495 -5.255 1.00 91.75 490 THR A C 1
ATOM 3646 O O . THR A 1 490 ? 23.380 -13.214 -6.193 1.00 91.75 490 THR A O 1
ATOM 3649 N N . VAL A 1 491 ? 24.883 -11.859 -5.223 1.00 93.06 491 VAL A N 1
ATOM 3650 C CA . VAL A 1 491 ? 25.914 -12.059 -6.250 1.00 93.06 491 VAL A CA 1
ATOM 3651 C C . VAL A 1 491 ? 26.581 -13.411 -6.010 1.00 93.06 491 VAL A C 1
ATOM 3653 O O . VAL A 1 491 ? 27.104 -13.664 -4.927 1.00 93.06 491 VAL A O 1
ATOM 3656 N N . LEU A 1 492 ? 26.557 -14.290 -7.006 1.00 92.56 492 LEU A N 1
ATOM 3657 C CA . LEU A 1 492 ? 27.133 -15.633 -6.925 1.00 92.56 492 LEU A CA 1
ATOM 3658 C C . LEU A 1 492 ? 28.596 -15.639 -7.368 1.00 92.56 492 LEU A C 1
ATOM 3660 O O . LEU A 1 492 ? 29.442 -16.238 -6.704 1.00 92.56 492 LEU A O 1
ATOM 3664 N N . THR A 1 493 ? 28.899 -14.945 -8.464 1.00 93.12 493 THR A N 1
ATOM 3665 C CA . THR A 1 493 ? 30.240 -14.860 -9.057 1.00 93.12 493 THR A CA 1
ATOM 3666 C C . THR A 1 493 ? 30.517 -13.452 -9.570 1.00 93.12 493 THR A C 1
ATOM 3668 O O . THR A 1 493 ? 29.588 -12.674 -9.779 1.00 93.12 493 THR A O 1
ATOM 3671 N N . GLY A 1 494 ? 31.797 -13.142 -9.79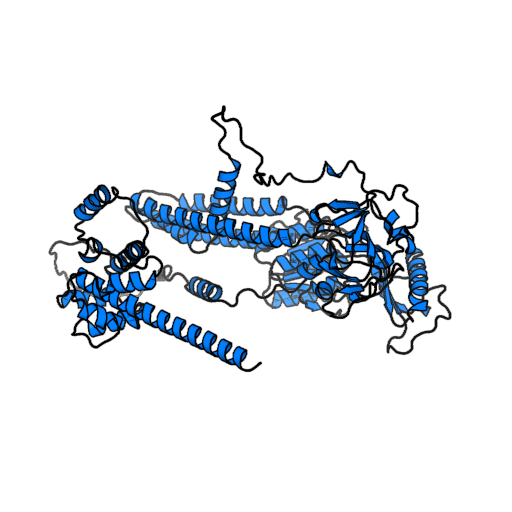5 1.00 90.44 494 GLY A N 1
ATOM 3672 C CA . GLY A 1 494 ? 32.237 -11.880 -10.388 1.00 90.44 494 GLY A CA 1
ATOM 3673 C C . GLY A 1 494 ? 32.145 -10.653 -9.479 1.00 90.44 494 GLY A C 1
ATOM 3674 O O . GLY A 1 494 ? 31.623 -10.704 -8.367 1.00 90.44 494 GLY A O 1
ATOM 3675 N N . THR A 1 495 ? 32.651 -9.526 -9.974 1.00 89.69 495 THR A N 1
ATOM 3676 C CA . THR A 1 495 ? 32.577 -8.227 -9.287 1.00 89.69 495 THR A CA 1
ATOM 3677 C C . THR A 1 495 ? 31.780 -7.247 -10.131 1.00 89.69 495 THR A C 1
ATOM 3679 O O . THR A 1 495 ? 32.007 -7.109 -11.336 1.00 89.69 495 THR A O 1
ATOM 3682 N N . ALA A 1 496 ? 30.840 -6.557 -9.491 1.00 91.25 496 ALA A N 1
ATOM 3683 C CA . ALA A 1 496 ? 29.973 -5.589 -10.137 1.00 91.25 496 ALA A CA 1
ATOM 3684 C C . ALA A 1 496 ? 30.139 -4.203 -9.521 1.00 91.25 496 ALA A C 1
ATOM 3686 O O . ALA A 1 496 ? 30.168 -4.045 -8.301 1.00 91.25 496 ALA A O 1
ATOM 3687 N N . VAL A 1 497 ? 30.170 -3.183 -10.373 1.00 90.81 497 VAL A N 1
ATOM 3688 C CA . VAL A 1 497 ? 30.192 -1.777 -9.967 1.00 90.81 497 VAL A CA 1
ATOM 3689 C C . VAL A 1 497 ? 28.925 -1.141 -10.494 1.00 90.81 497 VAL A C 1
ATOM 3691 O O . VAL A 1 497 ? 28.643 -1.191 -11.692 1.00 90.81 497 VAL A O 1
ATOM 3694 N N . SER A 1 498 ? 28.141 -0.555 -9.600 1.00 91.50 498 SER A N 1
ATOM 3695 C CA . SER A 1 498 ? 26.790 -0.112 -9.908 1.00 91.50 498 SER A CA 1
ATOM 3696 C C . SER A 1 498 ? 26.511 1.279 -9.360 1.00 91.50 498 SER A C 1
ATOM 3698 O O . SER A 1 498 ? 26.819 1.596 -8.214 1.00 91.50 498 SER A O 1
ATOM 3700 N N . LEU A 1 499 ? 25.855 2.097 -10.177 1.00 91.38 499 LEU A N 1
ATOM 3701 C CA . LEU A 1 499 ? 25.314 3.391 -9.788 1.00 91.38 499 LEU A CA 1
ATOM 3702 C C . LEU A 1 499 ? 23.953 3.188 -9.121 1.00 91.38 499 LEU A C 1
ATOM 3704 O O . LEU A 1 499 ? 23.044 2.616 -9.722 1.00 91.38 499 LEU A O 1
ATOM 3708 N N . VAL A 1 500 ? 23.795 3.645 -7.885 1.00 91.00 500 VAL A N 1
ATOM 3709 C CA . VAL A 1 500 ? 22.567 3.473 -7.104 1.00 91.00 500 VAL A CA 1
ATOM 3710 C C . VAL A 1 500 ? 21.437 4.292 -7.724 1.00 91.00 500 VAL A C 1
ATOM 3712 O O . VAL A 1 500 ? 21.533 5.509 -7.866 1.00 91.00 500 VAL A O 1
ATOM 3715 N N . THR A 1 501 ? 20.335 3.623 -8.057 1.00 87.94 501 THR A N 1
ATOM 3716 C CA . THR A 1 501 ? 19.145 4.227 -8.679 1.00 87.94 501 THR A CA 1
ATOM 3717 C C . THR A 1 501 ? 17.950 4.296 -7.727 1.00 87.94 501 THR A C 1
ATOM 3719 O O . THR A 1 501 ? 17.147 5.225 -7.827 1.00 87.94 501 THR A O 1
ATOM 3722 N N . ALA A 1 502 ? 17.827 3.351 -6.787 1.00 87.06 502 ALA A N 1
ATOM 3723 C CA . ALA A 1 502 ? 16.772 3.342 -5.775 1.00 87.06 502 ALA A CA 1
ATOM 3724 C C . ALA A 1 502 ? 17.228 2.646 -4.480 1.00 87.06 502 ALA A C 1
ATOM 3726 O O . ALA A 1 502 ? 17.944 1.649 -4.510 1.00 87.06 502 ALA A O 1
ATOM 3727 N N . THR A 1 503 ? 16.781 3.161 -3.330 1.00 87.00 503 THR A N 1
ATOM 3728 C CA . THR A 1 503 ? 17.142 2.648 -1.995 1.00 87.00 503 THR A CA 1
ATOM 3729 C C . THR A 1 503 ? 15.917 2.462 -1.097 1.00 87.00 503 THR A C 1
ATOM 3731 O O . THR A 1 503 ? 14.835 3.025 -1.326 1.00 87.00 503 THR A O 1
ATOM 3734 N N . GLY A 1 504 ? 16.058 1.631 -0.060 1.00 81.62 504 GLY A N 1
ATOM 3735 C CA . GLY A 1 504 ? 15.024 1.413 0.952 1.00 81.62 504 GLY A CA 1
ATOM 3736 C C . GLY A 1 504 ? 13.664 1.037 0.353 1.00 81.62 504 GLY A C 1
ATOM 3737 O O . GLY A 1 504 ? 13.530 0.050 -0.357 1.00 81.62 504 GLY A O 1
ATOM 3738 N N . ARG A 1 505 ? 12.621 1.830 0.631 1.00 76.06 505 ARG A N 1
ATOM 3739 C CA . ARG A 1 505 ? 11.236 1.546 0.195 1.00 76.06 505 ARG A CA 1
ATOM 3740 C C . ARG A 1 505 ? 10.993 1.710 -1.309 1.00 76.06 505 ARG A C 1
ATOM 3742 O O . ARG A 1 505 ? 9.906 1.363 -1.768 1.00 76.06 505 ARG A O 1
ATOM 3749 N N . THR A 1 506 ? 11.948 2.281 -2.040 1.00 78.38 506 THR A N 1
ATOM 3750 C CA . THR A 1 506 ? 11.815 2.557 -3.479 1.00 78.38 506 THR A CA 1
ATOM 3751 C C . THR A 1 506 ? 12.352 1.432 -4.365 1.00 78.38 506 THR A C 1
ATOM 3753 O O . THR A 1 506 ? 12.092 1.458 -5.566 1.00 78.38 506 THR A O 1
ATOM 3756 N N . THR A 1 507 ? 13.012 0.425 -3.776 1.00 86.06 507 THR A N 1
ATOM 3757 C CA . THR A 1 507 ? 13.551 -0.737 -4.498 1.00 86.06 507 THR A CA 1
ATOM 3758 C C . THR A 1 507 ? 12.450 -1.639 -5.061 1.00 86.06 507 THR A C 1
ATOM 3760 O O . THR A 1 507 ? 11.335 -1.698 -4.524 1.00 86.06 507 THR A O 1
ATOM 3763 N N . GLU A 1 508 ? 12.749 -2.366 -6.138 1.00 85.75 508 GLU A N 1
ATOM 3764 C CA . GLU A 1 508 ? 11.830 -3.302 -6.794 1.00 85.75 508 GLU A CA 1
ATOM 3765 C C . GLU A 1 508 ? 11.357 -4.390 -5.820 1.00 85.75 508 GLU A C 1
ATOM 3767 O O . GLU A 1 508 ? 10.154 -4.622 -5.721 1.00 85.75 508 GLU A O 1
ATOM 3772 N N . THR A 1 509 ? 12.242 -4.959 -4.994 1.00 83.62 509 THR A N 1
ATOM 3773 C CA . THR A 1 509 ? 11.891 -5.969 -3.974 1.00 83.62 509 THR A CA 1
ATOM 3774 C C . THR A 1 509 ? 10.872 -5.454 -2.957 1.00 83.62 509 THR A C 1
ATOM 3776 O O . THR A 1 509 ? 9.856 -6.102 -2.667 1.00 83.62 509 THR A O 1
ATOM 3779 N N . ARG A 1 510 ? 11.083 -4.245 -2.418 1.00 81.56 510 ARG A N 1
ATOM 3780 C CA . ARG A 1 510 ? 10.141 -3.645 -1.458 1.00 81.56 510 ARG A CA 1
ATOM 3781 C C . ARG A 1 510 ? 8.821 -3.282 -2.129 1.00 81.56 510 ARG A C 1
ATOM 3783 O O . ARG A 1 510 ? 7.770 -3.404 -1.498 1.00 81.56 510 ARG A O 1
ATOM 3790 N N . ARG A 1 511 ? 8.852 -2.880 -3.399 1.00 75.19 511 ARG A N 1
ATOM 3791 C CA . ARG A 1 511 ? 7.649 -2.587 -4.185 1.00 75.19 511 ARG A CA 1
ATOM 3792 C C . ARG A 1 511 ? 6.848 -3.834 -4.524 1.00 75.19 511 ARG A C 1
ATOM 3794 O O . ARG A 1 5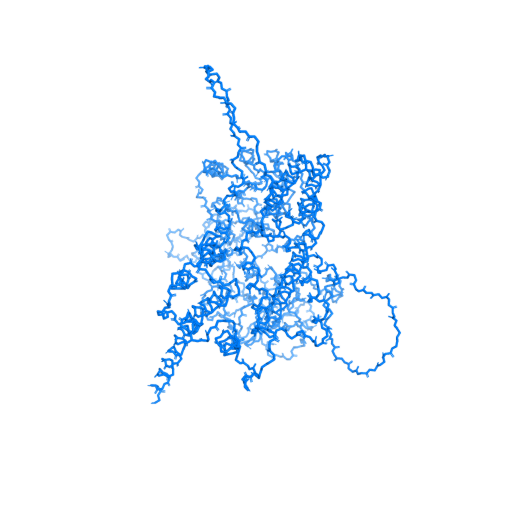11 ? 5.634 -3.815 -4.337 1.00 75.19 511 ARG A O 1
ATOM 3801 N N . ALA A 1 512 ? 7.504 -4.900 -4.970 1.00 77.69 512 ALA A N 1
ATOM 3802 C CA . ALA A 1 512 ? 6.881 -6.193 -5.215 1.00 77.69 512 ALA A CA 1
ATOM 3803 C C . ALA A 1 512 ? 6.181 -6.682 -3.943 1.00 77.69 512 ALA A C 1
ATOM 3805 O O . ALA A 1 512 ? 5.000 -7.006 -3.978 1.00 77.69 512 ALA A O 1
ATOM 3806 N N . THR A 1 513 ? 6.850 -6.578 -2.791 1.00 77.31 513 THR A N 1
ATOM 3807 C CA . THR A 1 513 ? 6.258 -6.910 -1.485 1.00 77.31 513 THR A CA 1
ATOM 3808 C C . THR A 1 513 ? 5.066 -6.013 -1.123 1.00 77.31 513 THR A C 1
ATOM 3810 O O . THR A 1 513 ? 4.071 -6.497 -0.589 1.00 77.31 513 THR A O 1
ATOM 3813 N N . ALA A 1 514 ? 5.131 -4.708 -1.407 1.00 71.00 514 ALA A N 1
ATOM 3814 C CA . ALA A 1 514 ? 4.039 -3.774 -1.118 1.00 71.00 514 ALA A CA 1
ATOM 3815 C C . ALA A 1 514 ? 2.807 -3.973 -2.022 1.00 71.00 514 ALA A C 1
ATOM 3817 O O . ALA A 1 514 ? 1.690 -3.662 -1.609 1.00 71.00 514 ALA A O 1
ATOM 3818 N N . LEU A 1 515 ? 3.008 -4.473 -3.244 1.00 70.12 515 LEU A N 1
ATOM 3819 C CA . LEU A 1 515 ? 1.950 -4.777 -4.212 1.00 70.12 515 LEU A CA 1
ATOM 3820 C C . LEU A 1 515 ? 1.484 -6.239 -4.143 1.00 70.12 515 LEU A C 1
ATOM 3822 O O . LEU A 1 515 ? 0.434 -6.569 -4.699 1.00 70.12 515 LEU A O 1
ATOM 3826 N N . ALA A 1 516 ? 2.225 -7.109 -3.453 1.00 66.44 516 ALA A N 1
ATOM 3827 C CA . ALA A 1 516 ? 1.875 -8.511 -3.289 1.00 66.44 516 ALA A CA 1
ATOM 3828 C C . ALA A 1 516 ? 0.502 -8.662 -2.606 1.00 66.44 516 ALA A C 1
ATOM 3830 O O . ALA A 1 516 ? 0.080 -7.800 -1.819 1.00 66.44 516 ALA A O 1
ATOM 3831 N N . PRO A 1 517 ? -0.250 -9.735 -2.908 1.00 54.84 517 PRO A N 1
ATOM 3832 C CA . PRO A 1 517 ? -1.442 -10.086 -2.146 1.00 54.84 517 PRO A CA 1
ATOM 3833 C C . PRO A 1 517 ? -1.082 -10.139 -0.664 1.00 54.84 517 PRO A C 1
ATOM 3835 O O . PRO A 1 517 ? -0.098 -10.782 -0.289 1.00 54.84 517 PRO A O 1
ATOM 3838 N N . ALA A 1 518 ? -1.856 -9.457 0.185 1.00 53.09 518 ALA A N 1
ATOM 3839 C CA . ALA A 1 518 ? -1.711 -9.653 1.618 1.00 53.09 518 ALA A CA 1
ATOM 3840 C C . ALA A 1 518 ? -1.897 -11.153 1.876 1.00 53.09 518 ALA A C 1
ATOM 3842 O O . ALA A 1 518 ? -2.953 -11.698 1.548 1.00 53.09 518 ALA A O 1
ATOM 3843 N N . LYS A 1 519 ? -0.874 -11.831 2.420 1.00 41.41 519 LYS A N 1
ATOM 3844 C CA . LYS A 1 519 ? -1.054 -13.193 2.931 1.00 41.41 519 LYS A CA 1
ATOM 3845 C C . LYS A 1 519 ? -2.263 -13.137 3.853 1.00 41.41 519 LYS A C 1
ATOM 3847 O O . LYS A 1 519 ? -2.280 -12.320 4.775 1.00 41.41 519 LYS A O 1
ATOM 3852 N N . VAL A 1 520 ? -3.266 -13.963 3.575 1.00 37.97 520 VAL A N 1
ATOM 3853 C CA . VAL A 1 520 ? -4.434 -14.130 4.437 1.00 37.97 520 VAL A CA 1
ATOM 3854 C C . VAL A 1 520 ? -3.908 -14.576 5.799 1.00 37.97 520 VAL A C 1
ATOM 3856 O O . VAL A 1 520 ? -3.602 -15.743 6.016 1.00 37.97 520 VAL A O 1
ATOM 3859 N N . ARG A 1 521 ? -3.718 -13.623 6.711 1.00 41.44 521 ARG A N 1
ATOM 3860 C CA . ARG A 1 521 ? -3.417 -13.884 8.112 1.00 41.44 521 ARG A CA 1
ATOM 3861 C C . ARG A 1 521 ? -4.695 -13.599 8.869 1.00 41.44 521 ARG A C 1
ATOM 3863 O O . ARG A 1 521 ? -5.022 -12.451 9.134 1.00 41.44 521 ARG A O 1
ATOM 3870 N N . GLU A 1 522 ? -5.453 -14.668 9.073 1.00 41.41 522 GLU A N 1
ATOM 3871 C CA . GLU A 1 522 ? -5.660 -15.280 10.387 1.00 41.41 522 GLU A CA 1
ATOM 3872 C C . GLU A 1 522 ? -6.567 -16.513 10.209 1.00 41.41 522 GLU A C 1
ATOM 3874 O O . GLU A 1 522 ? -7.788 -16.429 10.300 1.00 41.41 522 GLU A O 1
ATOM 3879 N N . VAL A 1 523 ? -5.966 -17.680 9.957 1.00 46.78 523 VAL A N 1
ATOM 3880 C CA . VAL A 1 523 ? -6.593 -18.962 10.308 1.00 46.78 523 VAL A CA 1
ATOM 3881 C C . VAL A 1 523 ? -5.847 -19.449 11.542 1.00 46.78 523 VAL A C 1
ATOM 3883 O O . VAL A 1 523 ? -4.713 -19.908 11.458 1.00 46.78 523 VAL A O 1
ATOM 3886 N N . GLY A 1 524 ? -6.438 -19.224 12.708 1.00 51.16 524 GLY A N 1
ATOM 3887 C CA . GLY A 1 524 ? -5.870 -19.596 13.997 1.00 51.16 524 GLY A CA 1
ATOM 3888 C C . GLY A 1 524 ? -6.886 -19.388 15.113 1.00 51.16 524 GLY A C 1
ATOM 3889 O O . GLY A 1 524 ? -7.854 -18.640 14.947 1.00 51.16 524 GLY A O 1
ATOM 3890 N N . LEU A 1 525 ? -6.651 -20.030 16.258 1.00 53.50 525 LEU A N 1
ATOM 3891 C CA . LEU A 1 525 ? -7.537 -20.010 17.426 1.00 53.50 525 LEU A CA 1
ATOM 3892 C C . LEU A 1 525 ? -7.938 -18.580 17.842 1.00 53.50 525 LEU A C 1
ATOM 3894 O O . LEU A 1 525 ? -9.080 -18.361 18.217 1.00 53.50 525 LEU A O 1
ATOM 3898 N N . ASN A 1 526 ? -7.063 -17.579 17.680 1.00 44.50 526 ASN A N 1
ATOM 3899 C CA . ASN A 1 526 ? -7.361 -16.168 17.979 1.00 44.50 526 ASN A CA 1
ATOM 3900 C C . ASN A 1 526 ? -8.430 -15.539 17.064 1.00 44.50 526 ASN A C 1
ATOM 3902 O O . ASN A 1 526 ? -9.222 -14.713 17.524 1.00 44.50 526 ASN A O 1
ATOM 3906 N N . ALA A 1 527 ? -8.523 -15.944 15.793 1.00 51.47 527 ALA A N 1
ATOM 3907 C CA . ALA A 1 527 ? -9.615 -15.514 14.917 1.00 51.47 527 ALA A CA 1
ATOM 3908 C C . ALA A 1 527 ? -10.934 -16.187 15.303 1.00 51.47 527 ALA A C 1
ATOM 3910 O O . ALA A 1 527 ? -11.965 -15.520 15.340 1.00 51.47 527 ALA A O 1
ATOM 3911 N N . GLN A 1 528 ? -10.897 -17.471 15.674 1.00 53.59 528 GLN A N 1
ATOM 3912 C CA . GLN A 1 528 ? -12.065 -18.185 16.199 1.00 53.59 528 GLN A CA 1
ATOM 3913 C C . GLN A 1 528 ? -12.531 -17.622 17.545 1.00 53.59 528 GLN A C 1
ATOM 3915 O O . GLN A 1 528 ? -13.723 -17.383 17.712 1.00 53.59 528 GLN A O 1
ATOM 3920 N N . LEU A 1 529 ? -11.615 -17.339 18.474 1.00 54.94 529 LEU A N 1
ATOM 3921 C CA . LEU A 1 529 ? -11.912 -16.715 19.762 1.00 54.94 529 LEU A CA 1
ATOM 3922 C C . LEU A 1 529 ? -12.452 -15.301 19.556 1.00 54.94 529 LEU A C 1
ATOM 3924 O O . LEU A 1 529 ? -13.509 -14.983 20.082 1.00 54.94 529 LEU A O 1
ATOM 3928 N N . SER A 1 530 ? -11.822 -14.470 18.720 1.00 48.09 530 SER A N 1
ATOM 3929 C CA . SER A 1 530 ? -12.338 -13.122 18.441 1.00 48.09 530 SER A CA 1
ATOM 3930 C C . SER A 1 530 ? -13.673 -13.134 17.689 1.00 48.09 530 SER A C 1
ATOM 3932 O O . SER A 1 530 ? -14.462 -12.199 17.844 1.00 48.09 530 SER A O 1
ATOM 3934 N N . TRP A 1 531 ? -13.951 -14.169 16.889 1.00 52.53 531 TRP A N 1
ATOM 3935 C CA . TRP A 1 531 ? -15.254 -14.398 16.269 1.00 52.53 531 TRP A CA 1
ATOM 3936 C C . TRP A 1 531 ? -16.292 -14.878 17.288 1.00 52.53 531 TRP A C 1
ATOM 3938 O O . TRP A 1 531 ? -17.411 -14.379 17.256 1.00 52.53 531 TRP A O 1
ATOM 3948 N N . LEU A 1 532 ? -15.939 -15.753 18.233 1.00 52.06 532 LEU A N 1
ATOM 3949 C CA . LEU A 1 532 ? -16.800 -16.184 19.344 1.00 52.06 532 LEU A CA 1
ATOM 3950 C C . LEU A 1 532 ? -17.153 -15.011 20.267 1.00 52.06 532 LEU A C 1
ATOM 3952 O O . LEU A 1 532 ? -18.319 -14.824 20.620 1.00 52.06 532 LEU A O 1
ATOM 3956 N N . THR A 1 533 ? -16.172 -14.167 20.589 1.00 51.47 533 THR A N 1
ATOM 3957 C CA . THR A 1 533 ? -16.367 -12.962 21.405 1.00 51.47 533 THR A CA 1
ATOM 3958 C C . THR A 1 533 ? -17.220 -11.922 20.675 1.00 51.47 533 THR A C 1
ATOM 3960 O O . THR A 1 533 ? -18.044 -11.267 21.304 1.00 51.47 533 THR A O 1
ATOM 3963 N N . ARG A 1 534 ? -17.090 -11.796 19.343 1.00 48.00 534 ARG A N 1
ATOM 3964 C CA . ARG A 1 534 ? -17.929 -10.896 18.523 1.00 48.00 534 ARG A CA 1
ATOM 3965 C C . ARG A 1 534 ? -19.320 -11.457 18.209 1.00 48.00 534 ARG A C 1
ATOM 3967 O O . ARG A 1 534 ? -20.260 -10.682 18.062 1.00 48.00 534 ARG A O 1
ATOM 3974 N N . SER A 1 535 ? -19.465 -12.778 18.110 1.00 41.03 535 SER A N 1
ATOM 3975 C CA . SER A 1 535 ? -20.737 -13.450 17.801 1.00 41.03 535 SER A CA 1
ATOM 3976 C C . SER A 1 535 ? -21.671 -13.524 19.006 1.00 41.03 535 SER A C 1
ATOM 3978 O O . SER A 1 535 ? -22.885 -13.648 18.840 1.00 41.03 535 SER A O 1
ATOM 3980 N N . ARG A 1 536 ? -21.149 -13.347 20.226 1.00 37.69 536 ARG A N 1
ATOM 3981 C CA . ARG A 1 536 ? -21.970 -13.006 21.388 1.00 37.69 536 ARG A CA 1
ATOM 3982 C C . ARG A 1 536 ? -22.394 -11.541 21.300 1.00 37.69 536 ARG A C 1
ATOM 3984 O O . ARG A 1 536 ? -21.764 -10.652 21.865 1.00 37.69 536 ARG A O 1
ATOM 3991 N N . ARG A 1 537 ? -23.524 -11.285 20.633 1.00 34.84 537 ARG A N 1
ATOM 3992 C CA . ARG A 1 537 ? -24.295 -10.065 20.913 1.00 34.84 537 ARG A CA 1
ATOM 3993 C C . ARG A 1 537 ? -24.543 -10.018 22.429 1.00 34.84 537 ARG A C 1
ATOM 3995 O O . ARG A 1 537 ? -24.936 -11.047 22.984 1.00 34.84 537 ARG A O 1
ATOM 4002 N N . PRO A 1 538 ? -24.323 -8.885 23.116 1.00 41.34 538 PRO A N 1
ATOM 4003 C CA . PRO A 1 538 ? -24.630 -8.795 24.533 1.00 41.34 538 PRO A CA 1
ATOM 4004 C C . PRO A 1 538 ? -26.127 -9.062 24.719 1.00 41.34 538 PRO A C 1
ATOM 4006 O O . PRO A 1 538 ? -26.970 -8.275 24.301 1.00 41.34 538 PRO A O 1
ATOM 4009 N N . ILE A 1 539 ? -26.454 -10.178 25.371 1.00 41.66 539 ILE A N 1
ATOM 4010 C CA . ILE A 1 539 ? -27.822 -10.550 25.775 1.00 41.66 539 ILE A CA 1
ATOM 4011 C C . ILE A 1 539 ? -28.411 -9.513 26.767 1.00 41.66 539 ILE A C 1
ATOM 4013 O O . ILE A 1 539 ? -29.603 -9.516 27.047 1.00 41.66 539 ILE A O 1
ATOM 4017 N N . GLY A 1 540 ? -27.614 -8.544 27.233 1.00 37.03 540 GLY A N 1
ATOM 4018 C CA . GLY A 1 540 ? -28.032 -7.465 28.134 1.00 37.03 540 GLY A CA 1
ATOM 4019 C C . GLY A 1 540 ? -28.887 -6.341 27.528 1.00 37.03 540 GLY A C 1
ATOM 4020 O O . GLY A 1 540 ? -29.225 -5.412 28.254 1.00 37.03 540 GLY A O 1
ATOM 4021 N N . GLN A 1 541 ? -29.256 -6.379 26.242 1.00 39.34 541 GLN A N 1
ATOM 4022 C CA . GLN A 1 541 ? -30.187 -5.404 25.651 1.00 39.34 541 GLN A CA 1
ATOM 4023 C C . GLN A 1 541 ? -31.368 -6.091 24.963 1.00 39.34 541 GLN A C 1
ATOM 4025 O O . GLN A 1 541 ? -31.531 -6.036 23.746 1.00 39.34 541 GLN A O 1
ATOM 4030 N N . LEU A 1 542 ? -32.234 -6.719 25.756 1.00 33.88 542 LEU A N 1
ATOM 4031 C CA . LEU A 1 542 ? -33.599 -7.008 25.323 1.00 33.88 542 LEU A CA 1
ATOM 4032 C C . LEU A 1 542 ? -34.590 -6.784 26.468 1.00 33.88 542 LEU A C 1
ATOM 4034 O O . LEU A 1 542 ? -35.167 -7.724 26.999 1.00 33.88 542 LEU A O 1
ATOM 4038 N N . VAL A 1 543 ? -34.819 -5.520 26.828 1.00 35.50 543 VAL A N 1
ATOM 4039 C CA . VAL A 1 543 ? -36.075 -5.117 27.474 1.00 35.50 543 VAL A CA 1
ATOM 4040 C C . VAL A 1 543 ? -36.549 -3.811 26.848 1.00 35.50 543 VAL A C 1
ATOM 4042 O O . VAL A 1 543 ? -36.174 -2.722 27.264 1.00 35.50 543 VAL A O 1
ATOM 4045 N N . LEU A 1 544 ? -37.410 -3.936 25.843 1.00 31.56 544 LEU A N 1
ATOM 4046 C CA . LEU A 1 544 ? -38.442 -2.947 25.550 1.00 31.56 544 LEU A CA 1
ATOM 4047 C C . LEU A 1 544 ? -39.705 -3.715 25.145 1.00 31.56 544 LEU A C 1
ATOM 4049 O O . LEU A 1 544 ? -39.772 -4.194 24.012 1.00 31.56 544 LEU A O 1
ATOM 4053 N N . PRO A 1 545 ? -40.730 -3.836 26.008 1.00 34.22 545 PRO A N 1
ATOM 4054 C CA . PRO A 1 545 ? -42.048 -4.207 25.535 1.00 34.22 545 PRO A CA 1
ATOM 4055 C C . PRO A 1 545 ? -42.687 -2.958 24.914 1.00 34.22 545 PRO A C 1
ATOM 4057 O O . PRO A 1 545 ? -43.073 -2.012 25.599 1.00 34.22 545 PRO A O 1
ATOM 4060 N N . ARG A 1 546 ? -42.781 -2.940 23.582 1.00 32.50 546 ARG A N 1
ATOM 4061 C CA . ARG A 1 546 ? -43.655 -2.013 22.857 1.00 32.50 546 ARG A CA 1
ATOM 4062 C C . ARG A 1 546 ? -45.092 -2.539 22.922 1.00 32.50 546 ARG A C 1
ATOM 4064 O O . ARG A 1 546 ? -45.373 -3.598 22.378 1.00 32.50 546 ARG A O 1
ATOM 4071 N N . GLY A 1 547 ? -45.992 -1.731 23.483 1.00 30.09 547 GLY A N 1
ATOM 4072 C CA . GLY A 1 547 ? -47.392 -1.660 23.050 1.00 30.09 547 GLY A CA 1
ATOM 4073 C C . GLY A 1 547 ? -48.428 -2.358 23.931 1.00 30.09 547 GLY A C 1
ATOM 4074 O O . GLY A 1 547 ? -48.847 -3.469 23.637 1.00 30.09 547 GLY A O 1
ATOM 4075 N N . ALA A 1 548 ? -48.950 -1.640 24.927 1.00 28.81 548 ALA A N 1
ATOM 4076 C CA . ALA A 1 548 ? -50.276 -1.908 25.474 1.00 28.81 548 ALA A CA 1
ATOM 4077 C C . ALA A 1 548 ? -51.332 -1.152 24.643 1.00 28.81 548 ALA A C 1
ATOM 4079 O O . ALA A 1 548 ? -51.341 0.080 24.605 1.00 28.81 548 ALA A O 1
ATOM 4080 N N . ARG A 1 549 ? -52.249 -1.886 24.002 1.00 30.44 549 ARG A N 1
ATOM 4081 C CA . ARG A 1 549 ? -53.599 -1.409 23.666 1.00 30.44 549 ARG A CA 1
ATOM 4082 C C . ARG A 1 549 ? -54.613 -2.399 24.241 1.00 30.44 549 ARG A C 1
ATOM 4084 O O . ARG A 1 549 ? -54.516 -3.587 23.977 1.00 30.44 549 ARG A O 1
ATOM 4091 N N . ARG A 1 550 ? -55.526 -1.828 25.037 1.00 35.12 550 ARG A N 1
ATOM 4092 C CA . ARG A 1 550 ? -56.874 -2.264 25.446 1.00 35.12 550 ARG A CA 1
ATOM 4093 C C . ARG A 1 550 ? -57.272 -3.712 25.125 1.00 35.12 550 ARG A C 1
ATOM 4095 O O . ARG A 1 550 ? -57.531 -4.006 23.967 1.00 35.12 550 ARG A O 1
ATOM 4102 N N . ASP A 1 551 ? -57.552 -4.487 26.172 1.00 29.83 551 ASP A N 1
ATOM 4103 C CA . ASP A 1 551 ? -58.909 -5.019 26.351 1.00 29.83 551 ASP A CA 1
ATOM 4104 C C . ASP A 1 551 ? -59.210 -5.315 27.832 1.00 29.83 551 ASP A C 1
ATOM 4106 O O . ASP A 1 551 ? -58.298 -5.475 28.646 1.00 29.83 551 ASP A O 1
ATOM 4110 N N . GLY A 1 552 ? -60.490 -5.262 28.194 1.00 31.16 552 GLY A N 1
ATOM 4111 C CA . GLY A 1 552 ? -60.977 -5.188 29.567 1.00 31.16 552 GLY A CA 1
ATOM 4112 C C . GLY A 1 552 ? -61.264 -6.521 30.266 1.00 31.16 552 GLY A C 1
ATOM 4113 O O . GLY A 1 552 ? -61.606 -7.527 29.658 1.00 31.16 552 GLY A O 1
ATOM 4114 N N . SER A 1 553 ? -61.172 -6.497 31.598 1.00 29.34 553 SER A N 1
ATOM 4115 C CA . SER A 1 553 ? -62.155 -7.021 32.572 1.00 29.34 553 SER A CA 1
ATOM 4116 C C . SER A 1 553 ? -61.510 -7.113 33.968 1.00 29.34 553 SER A C 1
ATOM 4118 O O . SER A 1 553 ? -60.328 -7.442 34.078 1.00 29.34 553 SER A O 1
ATOM 4120 N N . PRO A 1 554 ? -62.239 -6.814 35.062 1.00 34.25 554 PRO A N 1
ATOM 4121 C CA . PRO A 1 554 ? -61.683 -6.874 36.404 1.00 34.25 554 PRO A CA 1
ATOM 4122 C C . PRO A 1 554 ? -61.908 -8.267 37.002 1.00 34.25 554 PRO A C 1
ATOM 4124 O O . PRO A 1 554 ? -63.046 -8.715 37.143 1.00 34.25 554 PRO A O 1
ATOM 4127 N N . ARG A 1 555 ? -60.840 -8.944 37.431 1.00 30.58 555 ARG A N 1
ATOM 4128 C CA . ARG A 1 555 ? -60.953 -10.064 38.375 1.00 30.58 555 ARG A CA 1
ATOM 4129 C C . ARG A 1 555 ? -60.148 -9.778 39.635 1.00 30.58 555 ARG A C 1
ATOM 4131 O O . ARG A 1 555 ? -58.946 -9.542 39.595 1.00 30.58 555 ARG A O 1
ATOM 4138 N N . ARG A 1 556 ? -60.881 -9.778 40.750 1.00 32.06 556 ARG A N 1
ATOM 4139 C CA . ARG A 1 556 ? -60.404 -9.738 42.134 1.00 32.06 556 ARG A CA 1
ATOM 4140 C C . ARG A 1 556 ? -59.563 -10.982 42.443 1.00 32.06 556 ARG A C 1
ATOM 4142 O O . ARG A 1 556 ? -60.013 -12.080 42.140 1.00 32.06 556 ARG A O 1
ATOM 4149 N N . CYS A 1 557 ? -58.464 -10.804 43.174 1.00 29.20 557 CYS A N 1
ATOM 4150 C CA . CYS A 1 557 ? -57.961 -11.772 44.154 1.00 29.20 557 CYS A CA 1
ATOM 4151 C C . CYS A 1 557 ? -57.484 -11.002 45.398 1.00 29.20 557 CYS A C 1
ATOM 4153 O O . CYS A 1 557 ? -56.922 -9.916 45.276 1.00 29.20 557 CYS A O 1
ATOM 4155 N N . GLY A 1 558 ? -57.832 -11.529 46.576 1.00 26.97 558 GLY A N 1
ATOM 4156 C CA . GLY A 1 558 ? -57.754 -10.875 47.888 1.00 26.97 558 GLY A CA 1
ATOM 4157 C C . GLY A 1 558 ? -56.371 -10.870 48.567 1.00 26.97 558 GLY A C 1
ATOM 4158 O O . GLY A 1 558 ? -55.370 -11.197 47.934 1.00 26.97 558 GLY A O 1
ATOM 4159 N N . PRO A 1 559 ? -56.312 -10.478 49.857 1.00 35.34 559 PRO A N 1
ATOM 4160 C CA . PRO A 1 559 ? -55.074 -10.169 50.573 1.00 35.34 559 PRO A CA 1
ATOM 4161 C C . PRO A 1 559 ? -54.533 -11.375 51.358 1.00 35.34 559 PRO A C 1
ATOM 4163 O O . PRO A 1 559 ? -55.300 -12.073 52.016 1.00 35.34 559 PRO A O 1
ATOM 4166 N N . VAL A 1 560 ? -53.213 -11.598 51.346 1.00 29.52 560 VAL A N 1
ATOM 4167 C CA . VAL A 1 560 ? -52.491 -12.590 52.184 1.00 29.52 560 VAL A CA 1
ATOM 4168 C C . VAL A 1 560 ? -51.068 -12.015 52.451 1.00 29.52 560 VAL A C 1
ATOM 4170 O O . VAL A 1 560 ? -50.616 -11.194 51.654 1.00 29.52 560 VAL A O 1
ATOM 4173 N N . PRO A 1 561 ? -50.385 -12.274 53.589 1.00 30.22 561 PRO A N 1
ATOM 4174 C CA . PRO A 1 561 ? -50.126 -11.286 54.635 1.00 30.22 561 PRO A CA 1
ATOM 4175 C C . PRO A 1 561 ? -48.625 -10.958 54.798 1.00 30.22 561 PRO A C 1
ATOM 4177 O O . PRO A 1 561 ? -47.746 -11.568 54.195 1.00 30.22 561 PRO A O 1
ATOM 4180 N N . ALA A 1 562 ? -48.318 -10.002 55.675 1.00 36.12 562 ALA A N 1
ATOM 4181 C CA . ALA A 1 562 ? -46.955 -9.709 56.111 1.00 36.12 562 ALA A CA 1
ATOM 4182 C C . ALA A 1 562 ? -46.390 -10.815 57.025 1.00 36.12 562 ALA A C 1
ATOM 4184 O O . ALA A 1 562 ? -47.082 -11.217 57.960 1.00 36.12 562 ALA A O 1
ATOM 4185 N N . LYS A 1 563 ? -45.121 -11.221 56.825 1.00 28.91 563 LYS A N 1
ATOM 4186 C CA . LYS A 1 563 ? -44.188 -11.643 57.896 1.00 28.91 563 LYS A CA 1
ATOM 4187 C C . LYS A 1 563 ? -42.714 -11.766 57.427 1.00 28.91 563 LYS A C 1
ATOM 4189 O O . LYS A 1 563 ? -42.410 -12.451 56.461 1.00 28.91 563 LYS A O 1
ATOM 4194 N N . THR A 1 564 ? -41.844 -11.109 58.210 1.00 28.70 564 THR A N 1
ATOM 4195 C CA . THR A 1 564 ? -40.499 -11.516 58.706 1.00 28.70 564 THR A CA 1
ATOM 4196 C C . THR A 1 564 ? -39.270 -11.642 57.778 1.00 28.70 564 THR A C 1
ATOM 4198 O O . THR A 1 564 ? -39.043 -12.663 57.153 1.00 28.70 564 THR A O 1
ATOM 4201 N N . GLY A 1 565 ? -38.405 -10.615 57.835 1.00 28.34 565 GLY A N 1
ATOM 4202 C CA . GLY A 1 565 ? -36.967 -10.654 58.196 1.00 28.34 565 GLY A CA 1
ATOM 4203 C C . GLY A 1 565 ? -35.974 -11.707 57.646 1.00 28.34 565 GLY A C 1
ATOM 4204 O O . GLY A 1 565 ? -35.822 -12.735 58.285 1.00 28.34 565 GLY A O 1
ATOM 4205 N N . ARG A 1 566 ? -35.174 -11.281 56.635 1.00 27.66 566 ARG A N 1
ATOM 4206 C CA . ARG A 1 566 ? -33.708 -11.480 56.342 1.00 27.66 566 ARG A CA 1
ATOM 4207 C C . ARG A 1 566 ? -33.121 -12.919 56.219 1.00 27.66 566 ARG A C 1
ATOM 4209 O O . ARG A 1 566 ? -33.580 -13.799 56.928 1.00 27.66 566 ARG A O 1
ATOM 4216 N N . PRO A 1 567 ? -32.068 -13.175 55.386 1.00 28.72 567 PRO A N 1
ATOM 4217 C CA . PRO A 1 567 ? -30.895 -12.316 55.126 1.00 28.72 567 PRO A CA 1
ATOM 4218 C C . PRO A 1 567 ? -30.513 -12.086 53.644 1.00 28.72 567 PRO A C 1
ATOM 4220 O O . PRO A 1 567 ? -31.101 -12.636 52.723 1.00 28.72 567 PRO A O 1
ATOM 4223 N N . HIS A 1 568 ? -29.530 -11.202 53.442 1.00 27.52 568 HIS A N 1
ATOM 4224 C CA . HIS A 1 568 ? -28.965 -10.783 52.153 1.00 27.52 568 HIS A CA 1
ATOM 4225 C C . HIS A 1 568 ? -28.432 -11.952 51.294 1.00 27.52 568 HIS A C 1
ATOM 4227 O O . HIS A 1 568 ? -27.884 -12.902 51.857 1.00 27.52 568 HIS A O 1
ATOM 4233 N N . PRO A 1 569 ? -28.494 -11.863 49.949 1.00 28.27 569 PRO A N 1
ATOM 4234 C CA . PRO A 1 569 ? -27.845 -12.832 49.071 1.00 28.27 569 PRO A CA 1
ATOM 4235 C C . PRO A 1 569 ? -26.318 -12.721 49.209 1.00 28.27 569 PRO A C 1
ATOM 4237 O O . PRO A 1 569 ? -25.747 -11.640 49.061 1.00 28.27 569 PRO A O 1
ATOM 4240 N N . ARG A 1 570 ? -25.659 -13.842 49.525 1.00 35.41 570 ARG A N 1
ATOM 4241 C CA . ARG A 1 570 ? -24.198 -13.979 49.430 1.00 35.41 570 ARG A CA 1
ATOM 4242 C C . ARG A 1 570 ? -23.785 -13.953 47.945 1.00 35.41 570 ARG A C 1
ATOM 4244 O O . ARG A 1 570 ? -24.556 -14.434 47.115 1.00 35.41 570 ARG A O 1
ATOM 4251 N N . PRO A 1 571 ? -22.606 -13.410 47.592 1.00 34.59 571 PRO A N 1
ATOM 4252 C CA . PRO A 1 571 ? -22.075 -13.492 46.229 1.00 34.59 571 PRO A CA 1
ATOM 4253 C C . PRO A 1 571 ? -21.936 -14.956 45.771 1.00 34.59 571 PRO A C 1
ATOM 4255 O O . PRO A 1 571 ? -21.673 -15.831 46.594 1.00 34.59 571 PRO A O 1
ATOM 4258 N N . GLY A 1 572 ? -22.145 -15.211 44.472 1.00 43.97 572 GLY A N 1
ATOM 4259 C CA . GLY A 1 572 ? -22.236 -16.555 43.881 1.00 43.97 572 GLY A CA 1
ATOM 4260 C C . GLY A 1 572 ? -21.030 -17.446 44.197 1.00 43.97 572 GLY A C 1
ATOM 4261 O O . GLY A 1 572 ? -19.879 -17.043 44.003 1.00 43.97 572 GLY A O 1
ATOM 4262 N N . ALA A 1 573 ? -21.300 -18.654 44.693 1.00 45.00 573 ALA A N 1
ATOM 4263 C CA . ALA A 1 573 ? -20.306 -19.607 45.180 1.00 45.00 573 ALA A CA 1
ATOM 4264 C C . ALA A 1 573 ? -19.299 -20.013 44.089 1.00 45.00 573 ALA A C 1
ATOM 4266 O O . ALA A 1 573 ? -18.106 -20.125 44.366 1.00 45.00 573 ALA A O 1
ATOM 4267 N N . VAL A 1 574 ? -19.742 -20.125 42.833 1.00 41.31 574 VAL A N 1
ATOM 4268 C CA . VAL A 1 574 ? -18.884 -20.403 41.669 1.00 41.31 574 VAL A CA 1
ATOM 4269 C C . VAL A 1 574 ? -17.868 -19.280 41.435 1.00 41.31 574 VAL A C 1
ATOM 4271 O O . VAL A 1 574 ? -16.697 -19.545 41.170 1.00 41.31 574 VAL A O 1
ATOM 4274 N N . HIS A 1 575 ? -18.269 -18.015 41.584 1.00 39.94 575 HIS A N 1
ATOM 4275 C CA . HIS A 1 575 ? -17.383 -16.869 41.349 1.00 39.94 575 HIS A CA 1
ATOM 4276 C C . HIS A 1 575 ? -16.291 -16.754 42.428 1.00 39.94 575 HIS A C 1
ATOM 4278 O O . HIS A 1 575 ? -15.160 -16.360 42.137 1.00 39.94 575 HIS A O 1
ATOM 4284 N N . LEU A 1 576 ? -16.612 -17.131 43.669 1.00 44.59 576 LEU A N 1
ATOM 4285 C CA . LEU A 1 576 ? -15.649 -17.237 44.770 1.00 44.59 576 LEU A CA 1
ATOM 4286 C C . LEU A 1 576 ? -14.694 -18.426 44.589 1.00 44.59 576 LEU A C 1
ATOM 4288 O O . LEU A 1 576 ? -13.502 -18.301 44.874 1.00 44.59 576 LEU A O 1
ATOM 4292 N N . LEU A 1 577 ? -15.195 -19.555 44.079 1.00 43.62 577 LEU A N 1
ATOM 4293 C CA . LEU A 1 577 ? -14.407 -20.758 43.809 1.00 43.62 577 LEU A CA 1
ATOM 4294 C C . LEU A 1 577 ? -13.375 -20.516 42.693 1.00 43.62 577 LEU A C 1
ATOM 4296 O O . LEU A 1 577 ? -12.186 -20.754 42.891 1.00 43.62 577 LEU A O 1
ATOM 4300 N N . VAL A 1 578 ? -13.808 -19.963 41.554 1.00 41.19 578 VAL A N 1
ATOM 4301 C CA . VAL A 1 578 ? -12.947 -19.673 40.390 1.00 41.19 578 VAL A CA 1
ATOM 4302 C C . VAL A 1 578 ? -11.864 -18.647 40.736 1.00 41.19 578 VAL A C 1
ATOM 4304 O O . VAL A 1 578 ? -10.694 -18.841 40.404 1.00 41.19 578 VAL A O 1
ATOM 4307 N N . TRP A 1 579 ? -12.218 -17.586 41.470 1.00 40.25 579 TRP A N 1
ATOM 4308 C CA . TRP A 1 579 ? -11.256 -16.579 41.929 1.00 40.25 579 TRP A CA 1
ATOM 4309 C C . TRP A 1 579 ? -10.221 -17.158 42.914 1.00 40.25 579 TRP A C 1
ATOM 4311 O O . TRP A 1 579 ? -9.037 -16.823 42.841 1.00 40.25 579 TRP A O 1
ATOM 4321 N N . ASN A 1 580 ? -10.633 -18.079 43.795 1.00 44.25 580 ASN A N 1
ATOM 4322 C CA . ASN A 1 580 ? -9.728 -18.780 44.712 1.00 44.25 580 ASN A CA 1
ATOM 4323 C C . ASN A 1 580 ? -8.758 -19.730 43.991 1.00 44.25 580 ASN A C 1
ATOM 4325 O O . ASN A 1 580 ? -7.610 -19.839 44.414 1.00 44.25 580 ASN A O 1
ATOM 4329 N N . ILE A 1 581 ? -9.186 -20.393 42.913 1.00 42.78 581 ILE A N 1
ATOM 4330 C CA . ILE A 1 581 ? -8.347 -21.320 42.133 1.00 42.78 581 ILE A CA 1
ATOM 4331 C C . ILE A 1 581 ? -7.199 -20.569 41.443 1.00 42.78 581 ILE A C 1
ATOM 4333 O O . ILE A 1 581 ? -6.040 -20.958 41.581 1.00 42.78 581 ILE A O 1
ATOM 4337 N N . VAL A 1 582 ? -7.498 -19.450 40.775 1.00 40.97 582 VAL A N 1
ATOM 4338 C CA . VAL A 1 582 ? -6.503 -18.654 40.029 1.00 40.97 582 VAL A CA 1
ATOM 4339 C C . VAL A 1 582 ? -5.425 -18.086 40.954 1.00 40.97 582 VAL A C 1
ATOM 4341 O O . VAL A 1 582 ? -4.231 -18.221 40.686 1.00 40.97 582 VAL A O 1
ATOM 4344 N N . ASN A 1 583 ? -5.832 -17.496 42.080 1.00 39.72 583 ASN A N 1
ATOM 4345 C CA . ASN A 1 583 ? -4.901 -16.844 43.003 1.00 39.72 583 ASN A CA 1
ATOM 4346 C C . ASN A 1 583 ? -4.019 -17.855 43.766 1.00 39.72 583 ASN A C 1
ATOM 4348 O O . ASN A 1 583 ? -2.928 -17.518 44.218 1.00 39.72 583 ASN A O 1
ATOM 4352 N N . ARG A 1 584 ? -4.478 -19.106 43.914 1.00 46.75 584 ARG A N 1
ATOM 4353 C CA . ARG A 1 584 ? -3.764 -20.167 44.647 1.00 46.75 584 ARG A CA 1
ATOM 4354 C C . ARG A 1 584 ? -2.879 -21.027 43.740 1.00 46.75 584 ARG A C 1
ATOM 4356 O O . ARG A 1 584 ? -1.811 -21.436 44.187 1.00 46.75 584 ARG A O 1
ATOM 4363 N N . LEU A 1 585 ? -3.244 -21.205 42.465 1.00 40.97 585 LEU A N 1
ATOM 4364 C CA . LEU A 1 585 ? -2.349 -21.745 41.429 1.00 40.97 585 LEU A CA 1
ATOM 4365 C C . LEU A 1 585 ? -1.109 -20.863 41.257 1.00 40.97 585 LEU A C 1
ATOM 4367 O O . LEU A 1 585 ? -0.002 -21.384 41.173 1.00 40.97 585 LEU A O 1
ATOM 4371 N N . ALA A 1 586 ? -1.269 -19.537 41.314 1.00 40.38 586 ALA A N 1
ATOM 4372 C CA . ALA A 1 586 ? -0.146 -18.602 41.281 1.00 40.38 586 ALA A CA 1
ATOM 4373 C C . ALA A 1 586 ? 0.892 -18.868 42.394 1.00 40.38 586 ALA A C 1
ATOM 4375 O O . ALA A 1 586 ? 2.087 -18.766 42.145 1.00 40.38 586 ALA A O 1
ATOM 4376 N N . ASN A 1 587 ? 0.476 -19.294 43.592 1.00 40.97 587 ASN A N 1
ATOM 4377 C CA . ASN A 1 587 ? 1.414 -19.667 44.660 1.00 40.97 587 ASN A CA 1
ATOM 4378 C C . ASN A 1 587 ? 2.104 -21.021 44.411 1.00 40.97 587 ASN A C 1
ATOM 4380 O O . ASN A 1 587 ? 3.268 -21.183 44.774 1.00 40.97 587 ASN A O 1
ATOM 4384 N N . ALA A 1 588 ? 1.422 -21.979 43.773 1.00 39.62 588 ALA A N 1
ATOM 4385 C CA . ALA A 1 588 ? 1.991 -23.286 43.431 1.00 39.62 588 ALA A CA 1
ATOM 4386 C C . ALA A 1 588 ? 3.106 -23.194 42.368 1.00 39.62 588 ALA A C 1
ATOM 4388 O O . ALA A 1 588 ? 4.029 -24.001 42.385 1.00 39.62 588 ALA A O 1
ATOM 4389 N N . PHE A 1 589 ? 3.082 -22.168 41.507 1.00 41.38 589 PHE A N 1
ATOM 4390 C CA . PHE A 1 589 ? 4.129 -21.893 40.509 1.00 41.38 589 PHE A CA 1
ATOM 4391 C C . PHE A 1 589 ? 5.397 -21.219 41.073 1.00 41.38 589 PHE A C 1
ATOM 4393 O O . PHE A 1 589 ? 6.231 -20.738 40.310 1.00 41.38 589 PHE A O 1
ATOM 4400 N N . GLY A 1 590 ? 5.576 -21.172 42.399 1.00 38.38 590 GLY A N 1
ATOM 4401 C CA . GLY A 1 590 ? 6.855 -20.778 42.996 1.00 38.38 590 GLY A CA 1
ATOM 4402 C C . GLY A 1 590 ? 7.171 -19.280 42.943 1.00 38.38 590 GLY A C 1
ATOM 4403 O O . GLY A 1 590 ? 8.339 -18.902 43.016 1.00 38.38 590 GLY A O 1
ATOM 4404 N N . PHE A 1 591 ? 6.160 -18.407 42.873 1.00 35.50 591 PHE A N 1
ATOM 4405 C CA . PHE A 1 591 ? 6.363 -16.975 43.106 1.00 35.50 591 PHE A CA 1
ATOM 4406 C C . PHE A 1 591 ? 6.786 -16.747 44.569 1.00 35.50 591 PHE A C 1
ATOM 4408 O O . PHE A 1 591 ? 5.962 -16.662 45.476 1.00 35.50 591 PHE A O 1
ATOM 4415 N N . THR A 1 592 ? 8.094 -16.672 44.819 1.00 32.59 592 THR A N 1
ATOM 4416 C CA . THR A 1 592 ? 8.661 -16.432 46.151 1.00 32.59 592 THR A CA 1
ATOM 4417 C C . THR A 1 592 ? 8.304 -15.028 46.644 1.00 32.59 592 THR A C 1
ATOM 4419 O O . THR A 1 592 ? 8.945 -14.042 46.271 1.00 32.59 592 THR A O 1
ATOM 4422 N N . LEU A 1 593 ? 7.306 -14.924 47.519 1.00 32.44 593 LEU A N 1
ATOM 4423 C CA . LEU A 1 593 ? 7.140 -13.763 48.390 1.00 32.44 593 LEU A CA 1
ATOM 4424 C C . LEU A 1 593 ? 8.133 -13.903 49.552 1.00 32.44 593 LEU A C 1
ATOM 4426 O O . LEU A 1 593 ? 8.087 -14.876 50.299 1.00 32.44 593 LEU A O 1
ATOM 4430 N N . ARG A 1 594 ? 9.066 -12.948 49.672 1.00 30.48 594 ARG A N 1
ATOM 4431 C CA . ARG A 1 594 ? 10.094 -12.920 50.730 1.00 30.48 594 ARG A CA 1
ATOM 4432 C C . ARG A 1 594 ? 9.457 -12.891 52.129 1.00 30.48 594 ARG A C 1
ATOM 4434 O O . ARG A 1 594 ? 8.416 -12.256 52.323 1.00 30.48 594 ARG A O 1
ATOM 4441 N N . GLU A 1 595 ? 10.110 -13.541 53.095 1.00 28.34 595 GLU A N 1
ATOM 4442 C CA . GLU A 1 595 ? 9.679 -13.610 54.499 1.00 28.34 595 GLU A CA 1
ATOM 4443 C C . GLU A 1 595 ? 9.363 -12.220 55.078 1.00 28.34 595 GLU A C 1
ATOM 4445 O O . GLU A 1 595 ? 10.162 -11.288 54.988 1.00 28.34 595 GLU A O 1
ATOM 4450 N N . GLY A 1 596 ? 8.160 -12.082 55.651 1.00 38.47 596 GLY A N 1
ATOM 4451 C CA . GLY A 1 596 ? 7.665 -10.859 56.301 1.00 38.47 596 GLY A CA 1
ATOM 4452 C C . GLY A 1 596 ? 6.331 -10.309 55.769 1.00 38.47 596 GLY A C 1
ATOM 4453 O O . GLY A 1 596 ? 5.672 -9.536 56.461 1.00 38.47 596 GLY A O 1
ATOM 4454 N N . GLN A 1 597 ? 5.866 -10.726 54.585 1.00 36.75 597 GLN A N 1
ATOM 4455 C CA . GLN A 1 597 ? 4.607 -10.226 53.989 1.00 36.75 597 GLN A CA 1
ATOM 4456 C C . GLN A 1 597 ? 3.327 -10.927 54.498 1.00 36.75 597 GLN A C 1
ATOM 4458 O O . GLN A 1 597 ? 2.226 -10.401 54.342 1.00 36.75 597 GLN A O 1
ATOM 4463 N N . LEU A 1 598 ? 3.442 -12.080 55.165 1.00 34.44 598 LEU A N 1
ATOM 4464 C CA . LEU A 1 598 ? 2.286 -12.877 55.607 1.00 34.44 598 LEU A CA 1
ATOM 4465 C C . LEU A 1 598 ? 1.565 -12.333 56.855 1.00 34.44 598 LEU A C 1
ATOM 4467 O O . LEU A 1 598 ? 0.441 -12.745 57.138 1.00 34.44 598 LEU A O 1
ATOM 4471 N N . HIS A 1 599 ? 2.149 -11.384 57.592 1.00 32.09 599 HIS A N 1
ATOM 4472 C CA . HIS A 1 599 ? 1.567 -10.903 58.855 1.00 32.09 599 HIS A CA 1
ATOM 4473 C C . HIS A 1 599 ? 0.573 -9.732 58.717 1.00 32.09 599 HIS A C 1
ATOM 4475 O O . HIS A 1 599 ? -0.167 -9.464 59.666 1.00 32.09 599 HIS A O 1
ATOM 4481 N N . SER A 1 600 ? 0.491 -9.056 57.560 1.00 35.50 600 SER A N 1
ATOM 4482 C CA . SER A 1 600 ? -0.496 -7.977 57.347 1.00 35.50 600 SER A CA 1
ATOM 4483 C C . SER A 1 600 ? -1.707 -8.410 56.508 1.00 35.50 600 SER A C 1
ATOM 4485 O O . SER A 1 600 ? -2.824 -7.977 56.793 1.00 35.50 600 SER A O 1
ATOM 4487 N N . GLY A 1 601 ? -1.526 -9.322 55.543 1.00 32.53 601 GLY A N 1
ATOM 4488 C CA . GLY A 1 601 ? -2.612 -9.823 54.688 1.00 32.53 601 GLY A CA 1
ATOM 4489 C C . GLY A 1 601 ? -3.580 -10.784 55.393 1.00 32.53 601 GLY A C 1
ATOM 4490 O O . GLY A 1 601 ? -4.776 -10.797 55.104 1.00 32.53 601 GLY A O 1
ATOM 4491 N N . THR A 1 602 ? -3.101 -11.545 56.378 1.00 32.28 602 THR A N 1
ATOM 4492 C CA . THR A 1 602 ? -3.881 -12.583 57.079 1.00 32.28 602 THR A CA 1
ATOM 4493 C C . THR A 1 602 ? -4.904 -12.016 58.069 1.00 32.28 602 THR A C 1
ATOM 4495 O O . THR A 1 602 ? -6.009 -12.548 58.177 1.00 32.28 602 THR A O 1
ATOM 4498 N N . ARG A 1 603 ? -4.613 -10.888 58.737 1.00 33.84 603 ARG A N 1
ATOM 4499 C CA . ARG A 1 603 ? -5.573 -10.237 59.656 1.00 33.84 603 ARG A CA 1
ATOM 4500 C C . ARG A 1 603 ? -6.767 -9.613 58.939 1.00 33.84 603 ARG A C 1
ATOM 4502 O O . ARG A 1 603 ? -7.864 -9.611 59.493 1.00 33.84 603 ARG A O 1
ATOM 4509 N N . ALA A 1 604 ? -6.569 -9.089 57.729 1.00 36.19 604 ALA A N 1
ATOM 4510 C CA . ALA A 1 604 ? -7.653 -8.508 56.942 1.00 36.19 604 ALA A CA 1
ATOM 4511 C C . ALA A 1 604 ? -8.642 -9.589 56.477 1.00 36.19 604 ALA A C 1
ATOM 4513 O O . ALA A 1 604 ? -9.847 -9.394 56.584 1.00 36.19 604 ALA A O 1
ATOM 4514 N N . LEU A 1 605 ? -8.136 -10.753 56.059 1.00 34.88 605 LEU A N 1
ATOM 4515 C CA . LEU A 1 605 ? -8.947 -11.875 55.575 1.00 34.88 605 LEU A CA 1
ATOM 4516 C C . LEU A 1 605 ? -9.684 -12.620 56.704 1.00 34.88 605 LEU A C 1
ATOM 4518 O O . LEU A 1 605 ? -10.862 -12.945 56.550 1.00 34.88 605 LEU A O 1
ATOM 4522 N N . HIS A 1 606 ? -9.069 -12.784 57.881 1.00 37.50 606 HIS A N 1
ATOM 4523 C CA . HIS A 1 606 ? -9.752 -13.358 59.050 1.00 37.50 606 HIS A CA 1
ATOM 4524 C C . HIS A 1 606 ? -10.900 -12.479 59.579 1.00 37.50 606 HIS A C 1
ATOM 4526 O O . HIS A 1 606 ? -11.881 -13.007 60.102 1.00 37.50 606 HIS A O 1
ATOM 4532 N N . ARG A 1 607 ? -10.835 -11.149 59.400 1.00 34.47 607 ARG A N 1
ATOM 4533 C CA . ARG A 1 607 ? -11.918 -10.217 59.777 1.00 34.47 607 ARG A CA 1
ATOM 4534 C C . ARG A 1 607 ? -13.186 -10.399 58.926 1.00 34.47 607 ARG A C 1
ATOM 4536 O O . ARG A 1 607 ? -14.264 -10.020 59.372 1.00 34.47 607 ARG A O 1
ATOM 4543 N N . PHE A 1 608 ? -13.060 -11.020 57.751 1.00 35.62 608 PHE A N 1
ATOM 4544 C CA . PHE A 1 608 ? -14.163 -11.401 56.862 1.00 35.62 608 PHE A CA 1
ATOM 4545 C C . PHE A 1 608 ? -14.548 -12.891 56.966 1.00 35.62 608 PHE A C 1
ATOM 4547 O O . PHE A 1 608 ? -15.309 -13.379 56.136 1.00 35.62 608 PHE A O 1
ATOM 4554 N N . GLY A 1 609 ? -14.058 -13.614 57.983 1.00 31.52 609 GLY A N 1
ATOM 4555 C CA . GLY A 1 609 ? -14.452 -15.002 58.256 1.00 31.52 609 GLY A CA 1
ATOM 4556 C C . GLY A 1 609 ? -13.746 -16.074 57.415 1.00 31.52 609 GLY A C 1
ATOM 4557 O O . GLY A 1 609 ? -14.182 -17.220 57.432 1.00 31.52 609 GLY A O 1
ATOM 4558 N N . TYR A 1 610 ? -12.664 -15.740 56.704 1.00 36.16 610 TYR A N 1
ATOM 4559 C CA . TYR A 1 610 ? -11.930 -16.696 55.866 1.00 36.16 610 TYR A CA 1
ATOM 4560 C C . TYR A 1 610 ? -10.974 -17.585 56.678 1.00 36.16 610 TYR A C 1
ATOM 4562 O O . TYR A 1 610 ? -10.169 -17.086 57.465 1.00 36.16 610 TYR A O 1
ATOM 4570 N N . ARG A 1 611 ? -11.025 -18.900 56.428 1.00 39.75 611 ARG A N 1
ATOM 4571 C CA . ARG A 1 611 ? -10.043 -19.905 56.870 1.00 39.75 611 ARG A CA 1
ATOM 4572 C C . ARG A 1 611 ? -9.245 -20.372 55.646 1.00 39.75 611 ARG A C 1
ATOM 4574 O O . ARG A 1 611 ? -9.816 -20.596 54.585 1.00 39.75 611 ARG A O 1
ATOM 4581 N N . PHE A 1 612 ? -7.924 -20.459 55.765 1.00 40.12 612 PHE A N 1
ATOM 4582 C CA . PHE A 1 612 ? -7.065 -21.034 54.723 1.00 40.12 612 PHE A CA 1
ATOM 4583 C C . PHE A 1 612 ? -6.964 -22.563 54.915 1.00 40.12 612 PHE A C 1
ATOM 4585 O O . PHE A 1 612 ? -6.838 -22.989 56.065 1.00 40.12 612 PHE A O 1
ATOM 4592 N N . PRO A 1 613 ? -6.969 -23.383 53.844 1.00 47.84 613 PRO A N 1
ATOM 4593 C CA . PRO A 1 613 ? -6.763 -24.829 53.956 1.00 47.84 613 PRO A CA 1
ATOM 4594 C C . PRO A 1 613 ? -5.345 -25.164 54.433 1.00 47.84 613 PRO A C 1
ATOM 4596 O O . PRO A 1 613 ? -4.374 -24.525 54.018 1.00 47.84 613 PRO A O 1
ATOM 4599 N N . GLY A 1 614 ? -5.218 -26.191 55.278 1.00 43.22 614 GLY A N 1
ATOM 4600 C CA . GLY A 1 614 ? -3.968 -26.545 55.964 1.00 43.22 614 GLY A CA 1
ATOM 4601 C C . GLY A 1 614 ? -2.795 -26.917 55.046 1.00 43.22 614 GLY A C 1
ATOM 4602 O O . GLY A 1 614 ? -1.656 -26.594 55.368 1.00 43.22 614 GLY A O 1
ATOM 4603 N N . PHE A 1 615 ? -3.051 -27.501 53.870 1.00 45.84 615 PHE A N 1
ATOM 4604 C CA . PHE A 1 615 ? -1.993 -27.989 52.966 1.00 45.84 615 PHE A CA 1
ATOM 4605 C C . PHE A 1 615 ? -1.226 -26.886 52.216 1.00 45.84 615 PHE A C 1
ATOM 4607 O O . PHE A 1 615 ? -0.146 -27.136 51.678 1.00 45.84 615 PHE A O 1
ATOM 4614 N N . LEU A 1 616 ? -1.778 -25.666 52.174 1.00 44.03 616 LEU A N 1
ATOM 4615 C CA . LEU A 1 616 ? -1.158 -24.487 51.552 1.00 44.03 616 LEU A CA 1
ATOM 4616 C C . LEU A 1 616 ? -0.357 -23.633 52.548 1.00 44.03 616 LEU A C 1
ATOM 4618 O O . LEU A 1 616 ? 0.395 -22.762 52.120 1.00 44.03 616 LEU A O 1
ATOM 4622 N N . LEU A 1 617 ? -0.531 -23.861 53.854 1.00 42.84 617 LEU A N 1
ATOM 4623 C CA . LEU A 1 617 ? 0.142 -23.122 54.929 1.00 42.84 617 LEU A CA 1
ATOM 4624 C C . LEU A 1 617 ? 1.194 -23.949 55.683 1.00 42.84 617 LEU A C 1
ATOM 4626 O O . LEU A 1 617 ? 1.927 -23.378 56.483 1.00 42.84 617 LEU A O 1
ATOM 4630 N N . ALA A 1 618 ? 1.256 -25.265 55.471 1.00 38.53 618 ALA A N 1
ATOM 4631 C CA . ALA A 1 618 ? 2.220 -26.129 56.142 1.00 38.53 618 ALA A CA 1
ATOM 4632 C C . ALA A 1 618 ? 3.588 -26.097 55.439 1.00 38.53 618 ALA A C 1
ATOM 4634 O O . ALA A 1 618 ? 3.684 -26.387 54.242 1.00 38.53 618 ALA A O 1
ATOM 4635 N N . ASP A 1 619 ? 4.638 -25.775 56.197 1.00 41.88 619 ASP A N 1
ATOM 4636 C CA . ASP A 1 619 ? 6.029 -25.984 55.793 1.00 41.88 619 ASP A CA 1
ATOM 4637 C C . ASP A 1 619 ? 6.264 -27.476 55.516 1.00 41.88 619 ASP A C 1
ATOM 4639 O O . ASP A 1 619 ? 5.890 -28.337 56.314 1.00 41.88 619 ASP A O 1
ATOM 4643 N N . GLY A 1 620 ? 6.871 -27.796 54.374 1.00 41.03 620 GLY A N 1
ATOM 4644 C CA . GLY A 1 620 ? 7.191 -29.171 53.998 1.00 41.03 620 GLY A CA 1
ATOM 4645 C C . GLY A 1 620 ? 8.299 -29.223 52.953 1.00 41.03 620 GLY A C 1
ATOM 4646 O O . GLY A 1 620 ? 8.331 -28.382 52.048 1.00 41.03 620 GLY A O 1
ATOM 4647 N N . GLU A 1 621 ? 9.203 -30.194 53.106 1.00 43.22 621 GLU A N 1
ATOM 4648 C CA . GLU A 1 621 ? 10.361 -30.413 52.234 1.00 43.22 621 GLU A CA 1
ATOM 4649 C C . GLU A 1 621 ? 9.944 -30.504 50.759 1.00 43.22 621 GLU A C 1
ATOM 4651 O O . GLU A 1 621 ? 8.982 -31.183 50.392 1.00 43.22 621 GLU A O 1
ATOM 4656 N N . LYS A 1 622 ? 10.660 -29.759 49.909 1.00 46.78 622 LYS A N 1
ATOM 4657 C CA . LYS A 1 622 ? 10.555 -29.862 48.451 1.00 46.78 622 LYS A CA 1
ATOM 4658 C C . LYS A 1 622 ? 11.275 -31.138 47.989 1.00 46.78 622 LYS A C 1
ATOM 4660 O O . LYS A 1 622 ? 12.279 -31.490 48.602 1.00 46.78 622 LYS A O 1
ATOM 4665 N N . PRO A 1 623 ? 10.827 -31.796 46.906 1.00 43.75 623 PRO A N 1
ATOM 4666 C CA . PRO A 1 623 ? 11.660 -32.785 46.229 1.00 43.75 623 PRO A CA 1
ATOM 4667 C C . PRO A 1 623 ? 12.962 -32.114 45.755 1.00 43.75 623 PRO A C 1
ATOM 4669 O O . PRO A 1 623 ? 12.927 -30.963 45.323 1.00 43.75 623 PRO A O 1
ATOM 4672 N N . ASP A 1 624 ? 14.085 -32.831 45.828 1.00 46.56 624 ASP A N 1
ATOM 4673 C CA . ASP A 1 624 ? 15.465 -32.349 45.594 1.00 46.56 624 ASP A CA 1
ATOM 4674 C C . ASP A 1 624 ? 15.761 -31.839 44.162 1.00 46.56 624 ASP A C 1
ATOM 4676 O O . ASP A 1 624 ? 16.887 -31.448 43.861 1.00 46.56 624 ASP A O 1
ATOM 4680 N N . ASP A 1 625 ? 14.763 -31.813 43.275 1.00 48.53 625 ASP A N 1
ATOM 4681 C CA . ASP A 1 625 ? 14.905 -31.397 41.879 1.00 48.53 625 ASP A CA 1
ATOM 4682 C C . ASP A 1 625 ? 14.117 -30.098 41.631 1.00 48.53 625 ASP A C 1
ATOM 4684 O O . ASP A 1 625 ? 12.892 -30.086 41.457 1.00 48.53 625 ASP A O 1
ATOM 4688 N N . SER A 1 626 ? 14.814 -28.959 41.704 1.00 49.22 626 SER A N 1
ATOM 4689 C CA . SER A 1 626 ? 14.210 -27.619 41.672 1.00 49.22 626 SER A CA 1
ATOM 4690 C C . SER A 1 626 ? 13.644 -27.206 40.314 1.00 49.22 626 SER A C 1
ATOM 4692 O O . SER A 1 626 ? 12.945 -26.192 40.247 1.00 49.22 626 SER A O 1
ATOM 4694 N N . ASP A 1 627 ? 13.924 -27.970 39.257 1.00 49.16 627 ASP A N 1
ATOM 4695 C CA . ASP A 1 627 ? 13.695 -27.542 37.875 1.00 49.16 627 ASP A CA 1
ATOM 4696 C C . ASP A 1 627 ? 12.461 -28.194 37.219 1.00 49.16 627 ASP A C 1
ATOM 4698 O O . ASP A 1 627 ? 11.984 -27.702 36.193 1.00 49.16 627 ASP A O 1
ATOM 4702 N N . ASP A 1 628 ? 11.859 -29.225 37.830 1.00 62.53 628 ASP A N 1
ATOM 4703 C CA . ASP A 1 628 ? 10.623 -29.837 37.322 1.00 62.53 628 ASP A CA 1
ATOM 4704 C C . ASP A 1 628 ? 9.367 -29.231 37.978 1.00 62.53 628 ASP A C 1
ATOM 4706 O O . ASP A 1 628 ? 8.880 -29.632 39.043 1.00 62.53 628 ASP A O 1
ATOM 4710 N N . VAL A 1 629 ? 8.819 -28.215 37.310 1.00 56.94 629 VAL A N 1
ATOM 4711 C CA . VAL A 1 629 ? 7.591 -27.507 37.711 1.00 56.94 629 VAL A CA 1
ATOM 4712 C C . VAL A 1 629 ? 6.379 -28.451 37.782 1.00 56.94 629 VAL A C 1
ATOM 4714 O O . VAL A 1 629 ? 5.489 -28.253 38.614 1.00 56.94 629 VAL A O 1
ATOM 4717 N N . VAL A 1 630 ? 6.336 -29.494 36.948 1.00 64.88 630 VAL A N 1
ATOM 4718 C CA . VAL A 1 630 ? 5.202 -30.423 36.853 1.00 64.88 630 VAL A CA 1
ATOM 4719 C C . VAL A 1 630 ? 5.241 -31.438 37.993 1.00 64.88 630 VAL A C 1
ATOM 4721 O O . VAL A 1 630 ? 4.214 -31.676 38.638 1.00 64.88 630 VAL A O 1
ATOM 4724 N N . ALA A 1 631 ? 6.423 -31.969 38.316 1.00 63.62 631 ALA A N 1
ATOM 4725 C CA . ALA A 1 631 ? 6.615 -32.840 39.476 1.00 63.62 631 ALA A CA 1
ATOM 4726 C C . ALA A 1 631 ? 6.246 -32.129 40.790 1.00 63.62 631 ALA A C 1
ATOM 4728 O O . ALA A 1 631 ? 5.547 -32.690 41.642 1.00 63.62 631 ALA A O 1
ATOM 4729 N N . ASN A 1 632 ? 6.631 -30.855 40.918 1.00 61.06 632 ASN A N 1
ATOM 4730 C CA . ASN A 1 632 ? 6.292 -30.022 42.070 1.00 61.06 632 ASN A CA 1
ATOM 4731 C C . ASN A 1 632 ? 4.781 -29.773 42.203 1.00 61.06 632 ASN A C 1
ATOM 4733 O O . ASN A 1 632 ? 4.233 -29.854 43.310 1.00 61.06 632 ASN A O 1
ATOM 4737 N N . LEU A 1 633 ? 4.086 -29.518 41.089 1.00 64.69 633 LEU A N 1
ATOM 4738 C CA . LEU A 1 633 ? 2.628 -29.372 41.071 1.00 64.69 633 LEU A CA 1
ATOM 4739 C C . LEU A 1 633 ? 1.922 -30.676 41.478 1.00 64.69 633 LEU A C 1
ATOM 4741 O O . LEU A 1 633 ? 1.045 -30.650 42.345 1.00 64.69 633 LEU A O 1
ATOM 4745 N N . ARG A 1 634 ? 2.337 -31.819 40.912 1.00 72.06 634 ARG A N 1
ATOM 4746 C CA . ARG A 1 634 ? 1.779 -33.146 41.225 1.00 72.06 634 ARG A CA 1
ATOM 4747 C C . ARG A 1 634 ? 1.933 -33.473 42.713 1.00 72.06 634 ARG A C 1
ATOM 4749 O O . ARG A 1 634 ? 0.962 -33.856 43.364 1.00 72.06 634 ARG A O 1
ATOM 4756 N N . HIS A 1 635 ? 3.118 -33.246 43.280 1.00 69.81 635 HIS A N 1
ATOM 4757 C CA . HIS A 1 635 ? 3.366 -33.465 44.705 1.00 69.81 635 HIS A CA 1
ATOM 4758 C C . HIS A 1 635 ? 2.544 -32.518 45.598 1.00 69.81 635 HIS A C 1
ATOM 4760 O O . HIS A 1 635 ? 1.939 -32.957 46.577 1.00 69.81 635 HIS A O 1
ATOM 4766 N N . SER A 1 636 ? 2.466 -31.231 45.244 1.00 66.81 636 SER A N 1
ATOM 4767 C CA . SER A 1 636 ? 1.758 -30.224 46.046 1.00 66.81 636 SER A CA 1
ATOM 4768 C C . SER A 1 636 ? 0.256 -30.472 46.133 1.00 66.81 636 SER A C 1
ATOM 4770 O O . SER A 1 636 ? -0.352 -30.210 47.168 1.00 66.81 636 SER A O 1
ATOM 4772 N N . VAL A 1 637 ? -0.340 -30.965 45.049 1.00 70.81 637 VAL A N 1
ATOM 4773 C CA . VAL A 1 637 ? -1.790 -31.152 44.948 1.00 70.81 637 VAL A CA 1
ATOM 4774 C C . VAL A 1 637 ? -2.226 -32.508 45.502 1.00 70.81 637 VAL A C 1
ATOM 4776 O O . VAL A 1 637 ? -3.245 -32.578 46.190 1.00 70.81 637 VAL A O 1
ATOM 4779 N N . LEU A 1 638 ? -1.458 -33.574 45.256 1.00 76.44 638 LEU A N 1
ATOM 4780 C CA . LEU A 1 638 ? -1.885 -34.942 45.576 1.00 76.44 638 LEU A CA 1
ATOM 4781 C C . LEU A 1 638 ? -1.336 -35.454 46.912 1.00 76.44 638 LEU A C 1
ATOM 4783 O O . LEU A 1 638 ? -2.048 -36.143 47.636 1.00 76.44 638 LEU A O 1
ATOM 4787 N N . ASN A 1 639 ? -0.109 -35.070 47.277 1.00 70.62 639 ASN A N 1
ATOM 4788 C CA . ASN A 1 639 ? 0.627 -35.734 48.359 1.00 70.62 639 ASN A CA 1
ATOM 4789 C C . ASN A 1 639 ? 0.751 -34.896 49.638 1.00 70.62 639 ASN A C 1
ATOM 4791 O O . ASN A 1 639 ? 1.015 -35.447 50.705 1.00 70.62 639 ASN A O 1
ATOM 4795 N N . ARG A 1 640 ? 0.546 -33.572 49.574 1.00 67.44 640 ARG A N 1
ATOM 4796 C CA . ARG A 1 640 ? 0.653 -32.713 50.767 1.00 67.44 640 ARG A CA 1
ATOM 4797 C C . ARG A 1 640 ? -0.473 -32.950 51.786 1.00 67.44 640 ARG A C 1
ATOM 4799 O O . ARG A 1 640 ? -1.581 -33.288 51.364 1.00 67.44 640 ARG A O 1
ATOM 4806 N N . PRO A 1 641 ? -0.236 -32.740 53.098 1.00 63.69 641 PRO A N 1
ATOM 4807 C CA . PRO A 1 641 ? -1.232 -32.984 54.149 1.00 63.69 641 PRO A CA 1
ATOM 4808 C C . PRO A 1 641 ? -2.425 -32.027 54.035 1.00 63.69 641 PRO A C 1
ATOM 4810 O O . PRO A 1 641 ? -2.243 -30.827 54.209 1.00 63.69 641 PRO A O 1
ATOM 4813 N N . ALA A 1 642 ? -3.628 -32.543 53.770 1.00 67.50 642 ALA A N 1
ATOM 4814 C CA . ALA A 1 642 ? -4.845 -31.769 53.496 1.00 67.50 642 ALA A CA 1
ATOM 4815 C C . ALA A 1 642 ? -6.039 -32.242 54.350 1.00 67.50 642 ALA A C 1
ATOM 4817 O O . ALA A 1 642 ? -5.899 -33.178 55.137 1.00 67.50 642 ALA A O 1
ATOM 4818 N N . VAL A 1 643 ? -7.202 -31.586 54.232 1.00 73.75 643 VAL A N 1
ATOM 4819 C CA . VAL A 1 643 ? -8.429 -31.992 54.954 1.00 73.75 643 VAL A CA 1
ATOM 4820 C C . VAL A 1 643 ? -9.024 -33.273 54.352 1.00 73.75 643 VAL A C 1
ATOM 4822 O O . VAL A 1 643 ? -9.661 -34.062 55.049 1.00 73.75 643 VAL A O 1
ATOM 4825 N N . THR A 1 644 ? -8.816 -33.480 53.055 1.00 77.75 644 THR A N 1
ATOM 4826 C CA . THR A 1 644 ? -9.186 -34.680 52.306 1.00 77.75 644 THR A CA 1
ATOM 4827 C C . THR A 1 644 ? -8.073 -35.719 52.317 1.00 77.75 644 THR A C 1
ATOM 4829 O O . THR A 1 644 ? -6.878 -35.411 52.221 1.00 77.75 644 THR A O 1
ATOM 4832 N N . ASP A 1 645 ? -8.490 -36.981 52.392 1.00 80.25 645 ASP A N 1
ATOM 4833 C CA . ASP A 1 645 ? -7.590 -38.123 52.311 1.00 80.25 645 ASP A CA 1
ATOM 4834 C C . ASP A 1 645 ? -6.768 -38.084 50.999 1.00 80.25 645 ASP A C 1
ATOM 4836 O O . ASP A 1 645 ? -7.335 -37.833 49.927 1.00 80.25 645 ASP A O 1
ATOM 4840 N N . PRO A 1 646 ? -5.438 -38.300 51.041 1.00 78.31 646 PRO A N 1
ATOM 4841 C CA . PRO A 1 646 ? -4.601 -38.328 49.840 1.00 78.31 646 PRO A CA 1
ATOM 4842 C C . PRO A 1 646 ? -5.057 -39.361 48.801 1.00 78.31 646 PRO A C 1
ATOM 4844 O O . PRO A 1 646 ? -4.963 -39.100 47.601 1.00 78.31 646 PRO A O 1
ATOM 4847 N N . GLY A 1 647 ? -5.602 -40.503 49.235 1.00 80.81 647 GLY A N 1
ATOM 4848 C CA . GLY A 1 647 ? -6.168 -41.521 48.353 1.00 80.81 647 GLY A CA 1
ATOM 4849 C C . GLY A 1 647 ? -7.382 -41.004 47.585 1.00 80.81 647 GLY A C 1
ATOM 4850 O O . GLY A 1 647 ? -7.484 -41.226 46.383 1.00 80.81 647 GLY A O 1
ATOM 4851 N N . LEU A 1 648 ? -8.243 -40.216 48.235 1.00 83.81 648 LEU A N 1
ATOM 4852 C CA . LEU A 1 648 ? -9.401 -39.588 47.593 1.00 83.81 648 LEU A CA 1
ATOM 4853 C C . LEU A 1 648 ? -8.992 -38.523 46.558 1.00 83.81 648 LEU A C 1
ATOM 4855 O O . LEU A 1 648 ? -9.573 -38.460 45.476 1.00 83.81 648 LEU A O 1
ATOM 4859 N N . ARG A 1 649 ? -7.957 -37.719 46.840 1.00 85.31 649 ARG A N 1
ATOM 4860 C CA . ARG A 1 649 ? -7.407 -36.752 45.868 1.00 85.31 649 ARG A CA 1
ATOM 4861 C C . ARG A 1 649 ? -6.717 -37.437 44.694 1.00 85.31 649 ARG A C 1
ATOM 4863 O O . ARG A 1 649 ? -6.882 -37.005 43.558 1.00 85.31 649 ARG A O 1
ATOM 4870 N N . THR A 1 650 ? -5.977 -38.509 44.956 1.00 83.75 650 THR A N 1
ATOM 4871 C CA . THR A 1 650 ? -5.292 -39.276 43.907 1.00 83.75 650 THR A CA 1
ATOM 4872 C C . THR A 1 650 ? -6.304 -39.973 42.999 1.00 83.75 650 THR A C 1
ATOM 4874 O O . THR A 1 650 ? -6.195 -39.850 41.784 1.00 83.75 650 THR A O 1
ATOM 4877 N N . ALA A 1 651 ? -7.347 -40.586 43.568 1.00 84.88 651 ALA A N 1
ATOM 4878 C CA . ALA A 1 651 ? -8.445 -41.184 42.810 1.00 84.88 651 ALA A CA 1
ATOM 4879 C C . ALA A 1 651 ? -9.204 -40.140 41.969 1.00 84.88 651 ALA A C 1
ATOM 4881 O O . ALA A 1 651 ? -9.441 -40.350 40.782 1.00 84.88 651 ALA A O 1
ATOM 4882 N N . ALA A 1 652 ? -9.492 -38.957 42.525 1.00 84.56 652 ALA A N 1
ATOM 4883 C CA . ALA A 1 652 ? -10.102 -37.858 41.770 1.00 84.56 652 ALA A CA 1
ATOM 4884 C C . ALA A 1 652 ? -9.211 -37.350 40.622 1.00 84.56 652 ALA A C 1
ATOM 4886 O O . ALA A 1 652 ? -9.709 -37.007 39.546 1.00 84.56 652 ALA A O 1
ATOM 4887 N N . ALA A 1 653 ? -7.893 -37.324 40.829 1.00 84.88 653 ALA A N 1
ATOM 4888 C CA . ALA A 1 653 ? -6.912 -36.929 39.824 1.00 84.88 653 ALA A CA 1
ATOM 4889 C C . ALA A 1 653 ? -6.648 -38.006 38.757 1.00 84.88 653 ALA A C 1
ATOM 4891 O O . ALA A 1 653 ? -6.294 -37.654 37.632 1.00 84.88 653 ALA A O 1
ATOM 4892 N N . ALA A 1 654 ? -6.866 -39.283 39.062 1.00 82.88 654 ALA A N 1
ATOM 4893 C CA . ALA A 1 654 ? -6.786 -40.383 38.101 1.00 82.88 654 ALA A CA 1
ATOM 4894 C C . ALA A 1 654 ? -8.110 -40.626 37.352 1.00 82.88 654 ALA A C 1
ATOM 4896 O O . ALA A 1 654 ? -8.100 -41.195 36.268 1.00 82.88 654 ALA A O 1
ATOM 4897 N N . GLY A 1 655 ? -9.240 -40.158 37.897 1.00 80.88 655 GLY A N 1
ATOM 4898 C CA . GLY A 1 655 ? -10.570 -40.501 37.383 1.00 80.88 655 GLY A CA 1
ATOM 4899 C C . GLY A 1 655 ? -11.062 -41.874 37.858 1.00 80.88 655 GLY A C 1
ATOM 4900 O O . GLY A 1 655 ? -11.967 -42.445 37.251 1.00 80.88 655 GLY A O 1
ATOM 4901 N N . ASP A 1 656 ? -10.477 -42.398 38.935 1.00 86.88 656 ASP A N 1
ATOM 4902 C CA . ASP A 1 656 ? -10.856 -43.675 39.535 1.00 86.88 656 ASP A CA 1
ATOM 4903 C C . ASP A 1 656 ? -12.232 -43.596 40.227 1.00 86.88 656 ASP A C 1
ATOM 4905 O O . ASP A 1 656 ? -12.701 -42.503 40.561 1.00 86.88 656 ASP A O 1
ATOM 4909 N N . PRO A 1 657 ? -12.890 -44.743 40.495 1.00 86.44 657 PRO A N 1
ATOM 4910 C CA . PRO A 1 657 ? -14.154 -44.774 41.224 1.00 86.44 657 PRO A CA 1
ATOM 4911 C C . PRO A 1 657 ? -14.037 -44.161 42.630 1.00 86.44 657 PRO A C 1
ATOM 4913 O O . PRO A 1 657 ? -13.289 -44.637 43.484 1.00 86.44 657 PRO A O 1
ATOM 4916 N N . LEU A 1 658 ? -14.834 -43.128 42.881 1.00 86.94 658 LEU A N 1
ATOM 4917 C CA . LEU A 1 658 ? -14.968 -42.388 44.129 1.00 86.94 658 LEU A CA 1
ATOM 4918 C C . LEU A 1 658 ? -16.310 -42.702 44.814 1.00 86.94 658 LEU A C 1
ATOM 4920 O O . LEU A 1 658 ? -17.300 -43.018 44.152 1.00 86.94 658 LEU A O 1
ATOM 4924 N N . PRO A 1 659 ? -16.398 -42.573 46.148 1.00 86.38 659 PRO A N 1
ATOM 4925 C CA . PRO A 1 659 ? -17.673 -42.656 46.854 1.00 86.38 659 PRO A CA 1
ATOM 4926 C C . PRO A 1 659 ? -18.576 -41.449 46.538 1.00 86.38 659 PRO A C 1
ATOM 4928 O O . PRO A 1 659 ? -18.105 -40.315 46.439 1.00 86.38 659 PRO A O 1
ATOM 4931 N N . GLU A 1 660 ? -19.891 -41.666 46.432 1.00 82.19 660 GLU A N 1
ATOM 4932 C CA . GLU A 1 660 ? -20.876 -40.573 46.378 1.00 82.19 660 GLU A CA 1
ATOM 4933 C C . GLU A 1 660 ? -20.800 -39.730 47.668 1.00 82.19 660 GLU A C 1
ATOM 4935 O O . GLU A 1 660 ? -20.685 -40.302 48.757 1.00 82.19 660 GLU A O 1
ATOM 4940 N N . PRO A 1 661 ? -20.843 -38.384 47.596 1.00 80.94 661 PRO A N 1
ATOM 4941 C CA . PRO A 1 661 ? -21.248 -37.546 46.457 1.00 80.94 661 PRO A CA 1
ATOM 4942 C C . PRO A 1 661 ? -20.109 -37.107 45.503 1.00 80.94 661 PRO A C 1
ATOM 4944 O O . PRO A 1 661 ? -20.313 -36.241 44.651 1.00 80.94 661 PRO A O 1
ATOM 4947 N N . TRP A 1 662 ? -18.888 -37.638 45.653 1.00 85.12 662 TRP A N 1
ATOM 4948 C CA . TRP A 1 662 ? -17.703 -37.150 44.931 1.00 85.12 662 TRP A CA 1
ATOM 4949 C C . TRP A 1 662 ? -17.598 -37.640 43.490 1.00 85.12 662 TRP A C 1
ATOM 4951 O O . TRP A 1 662 ? -17.058 -36.911 42.664 1.00 85.12 662 TRP A O 1
ATOM 4961 N N . GLN A 1 663 ? -18.128 -38.825 43.171 1.00 86.69 663 GLN A N 1
ATOM 4962 C CA . GLN A 1 663 ? -18.045 -39.413 41.829 1.00 86.69 663 GLN A CA 1
ATOM 4963 C C . GLN A 1 663 ? -18.649 -38.496 40.760 1.00 86.69 663 GLN A C 1
ATOM 4965 O O . GLN A 1 663 ? -17.965 -38.104 39.815 1.00 86.69 663 GLN A O 1
ATOM 4970 N N . ALA A 1 664 ? -19.920 -38.118 40.926 1.00 82.12 664 ALA A N 1
ATOM 4971 C CA . ALA A 1 664 ? -20.626 -37.276 39.964 1.00 82.12 664 ALA A CA 1
ATOM 4972 C C . ALA A 1 664 ? -19.988 -35.883 39.831 1.00 82.12 664 ALA A C 1
ATOM 4974 O O . ALA A 1 664 ? -19.914 -35.328 38.735 1.00 82.12 664 ALA A O 1
ATOM 4975 N N . PHE A 1 665 ? -19.496 -35.325 40.939 1.00 83.62 665 PHE A N 1
ATOM 4976 C CA . PHE A 1 665 ? -18.872 -34.006 40.948 1.00 83.62 665 PHE A CA 1
ATOM 4977 C C . PHE A 1 665 ? -17.469 -34.010 40.327 1.00 83.62 665 PHE A C 1
ATOM 4979 O O . PHE A 1 665 ? -17.177 -33.163 39.487 1.00 83.62 665 PHE A O 1
ATOM 4986 N N . ALA A 1 666 ? -16.612 -34.971 40.679 1.00 85.12 666 ALA A N 1
ATOM 4987 C CA . ALA A 1 666 ? -15.265 -35.081 40.124 1.00 85.12 666 ALA A CA 1
ATOM 4988 C C . ALA A 1 666 ? -15.300 -35.362 38.615 1.00 85.12 666 ALA A C 1
ATOM 4990 O O . ALA A 1 666 ? -14.556 -34.725 37.873 1.00 85.12 666 ALA A O 1
ATOM 4991 N N . ALA A 1 667 ? -16.212 -36.221 38.144 1.00 82.81 667 ALA A N 1
ATOM 4992 C CA . ALA A 1 667 ? -16.432 -36.439 36.713 1.00 82.81 667 ALA A CA 1
ATOM 4993 C C . ALA A 1 667 ? -16.879 -35.149 36.005 1.00 82.81 667 ALA A C 1
ATOM 4995 O O . ALA A 1 667 ? -16.342 -34.789 34.963 1.00 82.81 667 ALA A O 1
ATOM 4996 N N . MET A 1 668 ? -17.792 -34.380 36.608 1.00 78.81 668 MET A N 1
ATOM 4997 C CA . MET A 1 668 ? -18.212 -33.087 36.057 1.00 78.81 668 MET A CA 1
ATOM 4998 C C . MET A 1 668 ? -17.053 -32.082 35.990 1.00 78.81 668 MET A C 1
ATOM 5000 O O . MET A 1 668 ? -16.942 -31.351 35.012 1.00 78.81 668 MET A O 1
ATOM 5004 N N . VAL A 1 669 ? -16.160 -32.063 36.984 1.00 80.69 669 VAL A N 1
ATOM 5005 C CA . VAL A 1 669 ? -14.956 -31.214 36.981 1.00 80.69 669 VAL A CA 1
ATOM 5006 C C . VAL A 1 669 ? -13.953 -31.642 35.904 1.00 80.69 669 VAL A C 1
ATOM 5008 O O . VAL A 1 669 ? -13.364 -30.771 35.264 1.00 80.69 669 VAL A O 1
ATOM 5011 N N . ARG A 1 670 ? -13.763 -32.945 35.679 1.00 80.12 670 ARG A N 1
ATOM 5012 C CA . ARG A 1 670 ? -12.829 -33.467 34.666 1.00 80.12 670 ARG A CA 1
ATOM 5013 C C . ARG A 1 670 ? -13.355 -33.303 33.243 1.00 80.12 670 ARG A C 1
ATOM 5015 O O . ARG A 1 670 ? -12.646 -32.780 32.388 1.00 80.12 670 ARG A O 1
ATOM 5022 N N . ASP A 1 671 ? -14.607 -33.689 33.015 1.00 76.94 671 ASP A N 1
ATOM 5023 C CA . ASP A 1 671 ? -15.132 -33.928 31.666 1.00 76.94 671 ASP A CA 1
ATOM 5024 C C . ASP A 1 671 ? -15.998 -32.770 31.154 1.00 76.94 671 ASP A C 1
ATOM 5026 O O . ASP A 1 671 ? -16.116 -32.547 29.949 1.00 76.94 671 ASP A O 1
ATOM 5030 N N . ALA A 1 672 ? -16.622 -32.014 32.063 1.00 75.25 672 ALA A N 1
ATOM 5031 C CA . ALA A 1 672 ? -17.633 -31.018 31.717 1.00 75.25 672 ALA A CA 1
ATOM 5032 C C . ALA A 1 672 ? -17.602 -29.789 32.640 1.00 75.25 672 ALA A C 1
ATOM 5034 O O . ALA A 1 672 ? -18.653 -29.260 33.010 1.00 75.25 672 ALA A O 1
ATOM 5035 N N . SER A 1 673 ? -16.411 -29.295 33.000 1.00 64.00 673 SER A N 1
ATOM 5036 C CA . SER A 1 673 ? -16.245 -28.206 33.985 1.00 64.00 673 SER A CA 1
ATOM 5037 C C . SER A 1 673 ? -17.030 -26.931 33.648 1.00 64.00 673 SER A C 1
ATOM 5039 O O . SER A 1 673 ? -17.469 -26.212 34.543 1.00 64.00 673 SER A O 1
ATOM 5041 N N . TYR A 1 674 ? -17.283 -26.678 32.361 1.00 56.59 674 TYR A N 1
ATOM 5042 C CA . TYR A 1 674 ? -18.092 -25.560 31.864 1.00 56.59 674 TYR A CA 1
ATOM 5043 C C . TYR A 1 674 ? -19.595 -25.667 32.187 1.00 56.59 674 TYR A C 1
ATOM 5045 O O . TYR A 1 674 ? -20.332 -24.706 31.966 1.00 56.59 674 TYR A O 1
ATOM 5053 N N . THR A 1 675 ? -20.058 -26.823 32.667 1.00 65.38 675 THR A N 1
ATOM 5054 C CA . THR A 1 675 ? -21.462 -27.084 33.026 1.00 65.38 675 THR A CA 1
ATOM 5055 C C . THR A 1 675 ? -21.748 -26.937 34.517 1.00 65.38 675 THR A C 1
ATOM 5057 O O . THR A 1 675 ? -22.917 -26.933 34.894 1.00 65.38 675 THR A O 1
ATOM 5060 N N . ILE A 1 676 ? -20.718 -26.768 35.356 1.00 72.75 676 ILE A N 1
ATOM 5061 C CA . ILE A 1 676 ? -20.876 -26.650 36.810 1.00 72.75 676 ILE A CA 1
ATOM 5062 C C . ILE A 1 676 ? -21.607 -25.349 37.145 1.00 72.75 676 ILE A C 1
ATOM 5064 O O . ILE A 1 676 ? -21.138 -24.252 36.830 1.00 72.75 676 ILE A O 1
ATOM 5068 N N . THR A 1 677 ? -22.744 -25.463 37.829 1.00 72.69 677 THR A N 1
ATOM 5069 C CA . THR A 1 677 ? -23.532 -24.313 38.286 1.00 72.69 677 THR A CA 1
ATOM 5070 C C . THR A 1 677 ? -23.476 -24.141 39.805 1.00 72.69 677 THR A C 1
ATOM 5072 O O . THR A 1 677 ? -23.141 -25.067 40.547 1.00 72.69 677 THR A O 1
ATOM 5075 N N . ASP A 1 678 ? -23.894 -22.969 40.301 1.00 63.75 678 ASP A N 1
ATOM 5076 C CA . ASP A 1 678 ? -24.082 -22.728 41.744 1.00 63.75 678 ASP A CA 1
ATOM 5077 C C . ASP A 1 678 ? -25.046 -23.749 42.382 1.00 63.75 678 ASP A C 1
ATOM 5079 O O . ASP A 1 678 ? -24.950 -24.046 43.573 1.00 63.75 678 ASP A O 1
ATOM 5083 N N . THR A 1 679 ? -25.960 -24.322 41.588 1.00 72.00 679 THR A N 1
ATOM 5084 C CA . THR A 1 679 ? -26.913 -25.335 42.059 1.00 72.00 679 THR A CA 1
ATOM 5085 C C . THR A 1 679 ? -26.218 -26.665 42.335 1.00 72.00 679 THR A C 1
ATOM 5087 O O . THR A 1 679 ? -26.560 -27.337 43.305 1.00 72.00 679 THR A O 1
ATOM 5090 N N . ASP A 1 680 ? -25.229 -27.042 41.527 1.00 72.88 680 ASP A N 1
ATOM 5091 C CA . ASP A 1 680 ? -24.509 -28.310 41.675 1.00 72.88 680 ASP A CA 1
ATOM 5092 C C . ASP A 1 680 ? -23.574 -28.271 42.891 1.00 72.88 680 ASP A C 1
ATOM 5094 O O . ASP A 1 680 ? -23.578 -29.197 43.702 1.00 72.88 680 ASP A O 1
ATOM 5098 N N . ILE A 1 681 ? -22.883 -27.143 43.098 1.00 72.12 681 ILE A N 1
ATOM 5099 C CA . ILE A 1 681 ? -22.095 -26.895 44.318 1.00 72.12 681 ILE A CA 1
ATOM 5100 C C . ILE A 1 681 ? -23.013 -26.851 45.549 1.00 72.12 681 ILE A C 1
ATOM 5102 O O . ILE A 1 681 ? -22.692 -27.430 46.586 1.00 72.12 681 ILE A O 1
ATOM 5106 N N . GLY A 1 682 ? -24.189 -26.223 45.434 1.00 70.19 682 GLY A N 1
ATOM 5107 C CA . GLY A 1 682 ? -25.185 -26.186 46.505 1.00 70.19 682 GLY A CA 1
ATOM 5108 C C . GLY A 1 682 ? -25.699 -27.573 46.910 1.00 70.19 682 GLY A C 1
ATOM 5109 O O . GLY A 1 682 ? -25.825 -27.846 48.103 1.00 70.19 682 GLY A O 1
ATOM 5110 N N . ARG A 1 683 ? -25.949 -28.473 45.944 1.00 75.62 683 ARG A N 1
ATOM 5111 C CA . ARG A 1 683 ? -26.331 -29.873 46.222 1.00 75.62 683 ARG A CA 1
ATOM 5112 C C . ARG A 1 683 ? -25.202 -30.648 46.900 1.00 75.62 683 ARG A C 1
ATOM 5114 O O . ARG A 1 683 ? -25.473 -31.406 47.826 1.00 75.62 683 ARG A O 1
ATOM 5121 N N . LEU A 1 684 ? -23.959 -30.438 46.468 1.00 80.06 684 LEU A N 1
ATOM 5122 C CA . LEU A 1 684 ? -22.790 -31.096 47.046 1.00 80.06 684 LEU A CA 1
ATOM 5123 C C . LEU A 1 684 ? -22.561 -30.669 48.500 1.00 80.06 684 LEU A C 1
ATOM 5125 O O . LEU A 1 684 ? -22.395 -31.522 49.361 1.00 80.06 684 LEU A O 1
ATOM 5129 N N . LEU A 1 685 ? -22.633 -29.369 48.799 1.00 75.69 685 LEU A N 1
ATOM 5130 C CA . LEU A 1 685 ? -22.500 -28.860 50.170 1.00 75.69 685 LEU A CA 1
ATOM 5131 C C . LEU A 1 685 ? -23.655 -29.316 51.077 1.00 75.69 685 LEU A C 1
ATOM 5133 O O . LEU A 1 685 ? -23.452 -29.569 52.262 1.00 75.69 685 LEU A O 1
ATOM 5137 N N . ALA A 1 686 ? -24.864 -29.478 50.527 1.00 77.25 686 ALA A N 1
ATOM 5138 C CA . ALA A 1 686 ? -26.008 -30.014 51.267 1.00 77.25 686 ALA A CA 1
ATOM 5139 C C . ALA A 1 686 ? -25.847 -31.500 51.652 1.00 77.25 686 ALA A C 1
ATOM 5141 O O . ALA A 1 686 ? -26.511 -31.956 52.582 1.00 77.25 686 ALA A O 1
ATOM 5142 N N . ALA A 1 687 ? -24.965 -32.245 50.977 1.00 79.06 687 ALA A N 1
ATOM 5143 C CA . ALA A 1 687 ? -24.698 -33.658 51.245 1.00 79.06 687 ALA A CA 1
ATOM 5144 C C . ALA A 1 687 ? -23.701 -33.900 52.401 1.00 79.06 687 ALA A C 1
ATOM 5146 O O . ALA A 1 687 ? -23.453 -35.052 52.752 1.00 79.06 687 ALA A O 1
ATOM 5147 N N . GLY A 1 688 ? -23.136 -32.844 53.004 1.00 76.88 688 GLY A N 1
ATOM 5148 C CA . GLY A 1 688 ? -22.242 -32.940 54.168 1.00 76.88 688 GLY A CA 1
ATOM 5149 C C . GLY A 1 688 ? -20.765 -32.536 53.984 1.00 76.88 688 GLY A C 1
ATOM 5150 O O . GLY A 1 688 ? -20.163 -32.166 54.993 1.00 76.88 688 GLY A O 1
ATOM 5151 N N . PRO A 1 689 ? -20.156 -32.559 52.778 1.00 81.19 689 PRO A N 1
ATOM 5152 C CA . PRO A 1 689 ? -18.803 -32.049 52.554 1.00 81.19 689 PRO A CA 1
ATOM 5153 C C . PRO A 1 689 ? -18.608 -30.582 52.946 1.00 81.19 689 PRO A C 1
ATOM 5155 O O . PRO A 1 689 ? -19.474 -29.737 52.714 1.00 81.19 689 PRO A O 1
ATOM 5158 N N . THR A 1 690 ? -17.430 -30.258 53.480 1.00 77.75 690 THR A N 1
ATOM 5159 C CA . THR A 1 690 ? -17.047 -28.863 53.739 1.00 77.75 690 THR A CA 1
ATOM 5160 C C . THR A 1 690 ? -16.582 -28.168 52.458 1.00 77.75 690 THR A C 1
ATOM 5162 O O . THR A 1 690 ? -16.098 -28.810 51.527 1.00 77.75 690 THR A O 1
ATOM 5165 N N . GLU A 1 691 ? -16.670 -26.836 52.415 1.00 65.69 691 GLU A N 1
ATOM 5166 C CA . GLU A 1 691 ? -16.170 -26.041 51.280 1.00 65.69 691 GLU A CA 1
ATOM 5167 C C . GLU A 1 691 ? -14.682 -26.313 50.983 1.00 65.69 691 GLU A C 1
ATOM 5169 O O . GLU A 1 691 ? -14.289 -26.373 49.818 1.00 65.69 691 GLU A O 1
ATOM 5174 N N . ASP A 1 692 ? -13.874 -26.558 52.021 1.00 64.81 692 ASP A N 1
ATOM 5175 C CA . ASP A 1 692 ? -12.457 -26.915 51.882 1.00 64.81 692 ASP A CA 1
ATOM 5176 C C . ASP A 1 692 ? -12.272 -28.282 51.205 1.00 64.81 692 ASP A C 1
ATOM 5178 O O . ASP A 1 692 ? -11.432 -28.419 50.318 1.00 64.81 692 ASP A O 1
ATOM 5182 N N . GLN A 1 693 ? -13.093 -29.279 51.555 1.00 78.94 693 GLN A N 1
ATOM 5183 C CA . GLN A 1 693 ? -13.058 -30.590 50.901 1.00 78.94 693 GLN A CA 1
ATOM 5184 C C . GLN A 1 693 ? -13.505 -30.497 49.439 1.00 78.94 693 GLN A C 1
ATOM 5186 O O . GLN A 1 693 ? -12.880 -31.092 48.564 1.00 78.94 693 GLN A O 1
ATOM 5191 N N . VAL A 1 694 ? -14.546 -29.705 49.154 1.00 78.62 694 VAL A N 1
ATOM 5192 C CA . VAL A 1 694 ? -15.026 -29.483 47.780 1.00 78.62 694 VAL A CA 1
ATOM 5193 C C . VAL A 1 694 ? -13.939 -28.845 46.928 1.00 78.62 694 VAL A C 1
ATOM 5195 O O . VAL A 1 694 ? -13.692 -29.278 45.801 1.00 78.62 694 VAL A O 1
ATOM 5198 N N . PHE A 1 695 ? -13.245 -27.855 47.480 1.00 74.75 695 PHE A N 1
ATOM 5199 C CA . PHE A 1 695 ? -12.117 -27.212 46.825 1.00 74.75 695 PHE A CA 1
ATOM 5200 C C . PHE A 1 695 ? -10.965 -28.191 46.556 1.00 74.75 695 PHE A C 1
ATOM 5202 O O . PHE A 1 695 ? -10.482 -28.258 45.427 1.00 74.75 695 PHE A O 1
ATOM 5209 N N . GLU A 1 696 ? -10.543 -28.968 47.556 1.00 76.69 696 GLU A N 1
ATOM 5210 C CA . GLU A 1 696 ? -9.426 -29.913 47.432 1.00 76.69 696 GLU A CA 1
ATOM 5211 C C . GLU A 1 696 ? -9.677 -30.979 46.354 1.00 76.69 696 GLU A C 1
ATOM 5213 O O . GLU A 1 696 ? -8.795 -31.243 45.534 1.00 76.69 696 GLU A O 1
ATOM 5218 N N . VAL A 1 697 ? -10.897 -31.520 46.282 1.00 81.56 697 VAL A N 1
ATOM 5219 C CA . VAL A 1 697 ? -11.286 -32.486 45.240 1.00 81.56 697 VAL A CA 1
ATOM 5220 C C . VAL A 1 697 ? -11.387 -31.829 43.866 1.00 81.56 697 VAL A C 1
ATOM 5222 O O . VAL A 1 697 ? -10.939 -32.411 42.881 1.00 81.56 697 VAL A O 1
ATOM 5225 N N . THR A 1 698 ? -11.908 -30.599 43.786 1.00 78.75 698 THR A N 1
ATOM 5226 C CA . THR A 1 698 ? -11.978 -29.842 42.522 1.00 78.75 698 THR A CA 1
ATOM 5227 C C . THR A 1 698 ? -10.584 -29.619 41.940 1.00 78.75 698 THR A C 1
ATOM 5229 O O . THR A 1 698 ? -10.359 -29.841 40.751 1.00 78.75 698 THR A O 1
ATOM 5232 N N . VAL A 1 699 ? -9.632 -29.194 42.776 1.00 76.94 699 VAL A N 1
ATOM 5233 C CA . VAL A 1 699 ? -8.252 -28.944 42.346 1.00 76.94 699 VAL A CA 1
ATOM 5234 C C . VAL A 1 699 ? -7.573 -30.249 41.938 1.00 76.94 699 VAL A C 1
ATOM 5236 O O . VAL A 1 699 ? -6.938 -30.281 40.888 1.00 76.94 699 VAL A O 1
ATOM 5239 N N . ALA A 1 700 ? -7.739 -31.328 42.707 1.00 81.56 700 ALA A N 1
ATOM 5240 C CA . ALA A 1 700 ? -7.166 -32.628 42.368 1.00 81.56 700 ALA A CA 1
ATOM 5241 C C . ALA A 1 700 ? -7.709 -33.176 41.035 1.00 81.56 700 ALA A C 1
ATOM 5243 O O . ALA A 1 700 ? -6.926 -33.578 40.177 1.00 81.56 700 ALA A O 1
ATOM 5244 N N . ALA A 1 701 ? -9.025 -33.107 40.817 1.00 82.44 701 ALA A N 1
ATOM 5245 C CA . ALA A 1 701 ? -9.670 -33.540 39.579 1.00 82.44 701 ALA A CA 1
ATOM 5246 C C . ALA A 1 701 ? -9.233 -32.709 38.358 1.00 82.44 701 ALA A C 1
ATOM 5248 O O . ALA A 1 701 ? -8.862 -33.270 37.328 1.00 82.44 701 ALA A O 1
ATOM 5249 N N . ALA A 1 702 ? -9.212 -31.377 38.481 1.00 76.38 702 ALA A N 1
ATOM 5250 C CA . ALA A 1 702 ? -8.822 -30.481 37.392 1.00 76.38 702 ALA A CA 1
ATOM 5251 C C . ALA A 1 702 ? -7.331 -30.599 37.033 1.00 76.38 702 ALA A C 1
ATOM 5253 O O . ALA A 1 702 ? -6.973 -30.641 35.855 1.00 76.38 702 ALA A O 1
ATOM 5254 N N . VAL A 1 703 ? -6.454 -30.676 38.041 1.00 77.06 703 VAL A N 1
ATOM 5255 C CA . VAL A 1 703 ? -5.013 -30.880 37.832 1.00 77.06 703 VAL A CA 1
ATOM 5256 C C . VAL A 1 703 ? -4.754 -32.268 37.254 1.00 77.06 703 VAL A C 1
ATOM 5258 O O . VAL A 1 703 ? -3.935 -32.392 36.353 1.00 77.06 703 VAL A O 1
ATOM 5261 N N . GLY A 1 704 ? -5.487 -33.290 37.699 1.00 79.44 704 GLY A N 1
ATOM 5262 C CA . GLY A 1 704 ? -5.434 -34.634 37.131 1.00 79.44 704 GLY A CA 1
ATOM 5263 C C . GLY A 1 704 ? -5.741 -34.668 35.634 1.00 79.44 704 GLY A C 1
ATOM 5264 O O . GLY A 1 704 ? -4.920 -35.149 34.860 1.00 79.44 704 GLY A O 1
ATOM 5265 N N . ALA A 1 705 ? -6.864 -34.079 35.211 1.00 77.75 705 ALA A N 1
ATOM 5266 C CA . ALA A 1 705 ? -7.235 -33.994 33.794 1.00 77.75 705 ALA A CA 1
ATOM 5267 C C . ALA A 1 705 ? -6.207 -33.206 32.949 1.00 77.75 705 ALA A C 1
ATOM 5269 O O . ALA A 1 705 ? -5.901 -33.565 31.808 1.00 77.75 705 ALA A O 1
ATOM 5270 N N . ALA A 1 706 ? -5.631 -32.140 33.517 1.00 71.69 706 ALA A N 1
ATOM 5271 C CA . ALA A 1 706 ? -4.585 -31.360 32.858 1.00 71.69 706 ALA A CA 1
ATOM 5272 C C . ALA A 1 706 ? -3.266 -32.142 32.721 1.00 71.69 706 ALA A C 1
ATOM 5274 O O . ALA A 1 706 ? -2.630 -32.092 31.667 1.00 71.69 706 ALA A O 1
ATOM 5275 N N . LEU A 1 707 ? -2.864 -32.875 33.764 1.00 75.19 707 LEU A N 1
ATOM 5276 C CA . LEU A 1 707 ? -1.663 -33.710 33.760 1.00 75.19 707 LEU A CA 1
ATOM 5277 C C . LEU A 1 707 ? -1.805 -34.909 32.821 1.00 75.19 707 LEU A C 1
ATOM 5279 O O . LEU A 1 707 ? -0.844 -35.247 32.146 1.00 75.19 707 LEU A O 1
ATOM 5283 N N . GLU A 1 708 ? -2.993 -35.500 32.713 1.00 77.00 708 GLU A N 1
ATOM 5284 C CA . GLU A 1 708 ? -3.273 -36.579 31.759 1.00 77.00 708 GLU A CA 1
ATOM 5285 C C . GLU A 1 708 ? -3.077 -36.109 30.308 1.00 77.00 708 GLU A C 1
ATOM 5287 O O . GLU A 1 708 ? -2.399 -36.761 29.514 1.00 77.00 708 GLU A O 1
ATOM 5292 N N . SER A 1 709 ? -3.581 -34.915 29.980 1.00 70.62 709 SER A N 1
ATOM 5293 C CA . SER A 1 709 ? -3.370 -34.293 28.665 1.00 70.62 709 SER A CA 1
ATOM 5294 C C . SER A 1 709 ? -1.896 -33.950 28.410 1.00 70.62 709 SER A C 1
ATOM 5296 O O . SER A 1 709 ? -1.401 -34.099 27.290 1.00 70.62 709 SER A O 1
ATOM 5298 N N . PHE A 1 710 ? -1.182 -33.495 29.443 1.00 73.38 710 PHE A N 1
ATOM 5299 C CA . PHE A 1 710 ? 0.248 -33.196 29.376 1.00 73.38 710 PHE A CA 1
ATOM 5300 C C . PHE A 1 710 ? 1.090 -34.463 29.156 1.00 73.38 710 PHE A C 1
ATOM 5302 O O . PHE A 1 710 ? 1.914 -34.490 28.242 1.00 73.38 710 PHE A O 1
ATOM 5309 N N . ASP A 1 711 ? 0.840 -35.528 29.919 1.00 74.62 711 ASP A N 1
ATOM 5310 C CA . ASP A 1 711 ? 1.545 -36.809 29.816 1.00 74.62 711 ASP A CA 1
ATOM 5311 C C . ASP A 1 711 ? 1.278 -37.485 28.458 1.00 74.62 711 ASP A C 1
ATOM 5313 O O . ASP A 1 711 ? 2.200 -38.028 27.840 1.00 74.62 711 ASP A O 1
ATOM 5317 N N . ALA A 1 712 ? 0.050 -37.383 27.931 1.00 73.00 712 ALA A N 1
ATOM 5318 C CA . ALA A 1 712 ? -0.289 -37.831 26.579 1.00 73.00 712 ALA A CA 1
ATOM 5319 C C . ALA A 1 712 ? 0.478 -37.044 25.497 1.00 73.00 712 ALA A C 1
ATOM 5321 O O . ALA A 1 712 ? 1.014 -37.636 24.556 1.00 73.00 712 ALA A O 1
ATOM 5322 N N . GLY A 1 713 ? 0.591 -35.720 25.649 1.00 67.81 713 GLY A N 1
ATOM 5323 C CA . GLY A 1 713 ? 1.367 -34.861 24.750 1.00 67.81 713 GLY A CA 1
ATOM 5324 C C . GLY A 1 713 ? 2.872 -35.145 24.792 1.00 67.81 713 GLY A C 1
ATOM 5325 O O . GLY A 1 713 ? 3.516 -35.246 23.746 1.00 67.81 713 GLY A O 1
ATOM 5326 N N . MET A 1 714 ? 3.434 -35.345 25.985 1.00 73.75 714 MET A N 1
ATOM 5327 C CA . MET A 1 714 ? 4.845 -35.698 26.168 1.00 73.75 714 MET A CA 1
ATOM 5328 C C . MET A 1 714 ? 5.165 -37.092 25.623 1.00 73.75 714 MET A C 1
ATOM 5330 O O . MET A 1 714 ? 6.204 -37.282 24.988 1.00 73.75 714 MET A O 1
ATOM 5334 N N . SER A 1 715 ? 4.250 -38.051 25.788 1.00 72.75 715 SER A N 1
ATOM 5335 C CA . SER A 1 715 ? 4.372 -39.385 25.191 1.00 72.75 715 SER A CA 1
ATOM 5336 C C . SER A 1 715 ? 4.365 -39.312 23.661 1.00 72.75 715 SER A C 1
ATOM 5338 O O . SER A 1 715 ? 5.212 -39.931 23.016 1.00 72.75 715 SER A O 1
ATOM 5340 N N . ALA A 1 716 ? 3.484 -38.498 23.066 1.00 67.62 716 ALA A N 1
ATOM 5341 C CA . ALA A 1 716 ? 3.462 -38.272 21.621 1.00 67.62 716 ALA A CA 1
ATOM 5342 C C . ALA A 1 716 ? 4.787 -37.677 21.111 1.00 67.62 716 ALA A C 1
ATOM 5344 O O . ALA A 1 716 ? 5.340 -38.181 20.138 1.00 67.62 716 ALA A O 1
ATOM 5345 N N . LEU A 1 717 ? 5.345 -36.678 21.803 1.00 61.66 717 LEU A N 1
ATOM 5346 C CA . LEU A 1 717 ? 6.642 -36.075 21.464 1.00 61.66 717 LEU A CA 1
ATOM 5347 C C . LEU A 1 717 ? 7.814 -37.065 21.600 1.00 61.66 717 LEU A C 1
ATOM 5349 O O . LEU A 1 717 ? 8.716 -37.075 20.761 1.00 61.66 717 LEU A O 1
ATOM 5353 N N . GLY A 1 718 ? 7.786 -37.933 22.615 1.00 60.19 718 GLY A N 1
ATOM 5354 C CA . GLY A 1 718 ? 8.780 -38.995 22.802 1.00 60.19 718 GLY A CA 1
ATOM 5355 C C . GLY A 1 718 ? 8.712 -40.097 21.736 1.00 60.19 718 GLY A C 1
ATOM 5356 O O . GLY A 1 718 ? 9.745 -40.645 21.344 1.00 60.19 718 GLY A O 1
ATOM 5357 N N . HIS A 1 719 ? 7.519 -40.404 21.216 1.00 47.31 719 HIS A N 1
ATOM 5358 C CA . HIS A 1 719 ? 7.354 -41.310 20.075 1.00 47.31 719 HIS A CA 1
ATOM 5359 C C . HIS A 1 719 ? 7.887 -40.699 18.770 1.00 47.31 719 HIS A C 1
ATOM 5361 O O . HIS A 1 719 ? 8.496 -41.422 17.979 1.00 47.31 719 HIS A O 1
ATOM 5367 N N . THR A 1 720 ? 7.744 -39.385 18.570 1.00 44.69 720 THR A N 1
ATOM 5368 C CA . THR A 1 720 ? 8.315 -38.680 17.410 1.00 44.69 720 THR A CA 1
ATOM 5369 C C . THR A 1 720 ? 9.845 -38.670 17.448 1.00 44.69 720 THR A C 1
ATOM 5371 O O . THR A 1 720 ? 10.472 -38.970 16.434 1.00 44.69 720 THR A O 1
ATOM 5374 N N . SER A 1 721 ? 10.461 -38.440 18.618 1.00 40.16 721 SER A N 1
ATOM 5375 C CA . SER A 1 721 ? 11.931 -38.418 18.727 1.00 40.16 721 SER A CA 1
ATOM 5376 C C . SER A 1 721 ? 12.569 -39.808 18.575 1.00 40.16 721 SER A C 1
ATOM 5378 O O . SER A 1 721 ? 13.628 -39.942 17.959 1.00 40.16 721 SER A O 1
ATOM 5380 N N . ARG A 1 722 ? 11.905 -40.880 19.042 1.00 42.09 722 ARG A N 1
ATOM 5381 C CA . ARG A 1 722 ? 12.337 -42.268 18.774 1.00 42.09 722 ARG A CA 1
ATOM 5382 C C . ARG A 1 722 ? 12.135 -42.678 17.313 1.00 42.09 722 ARG A C 1
ATOM 5384 O O . ARG A 1 722 ? 12.977 -43.396 16.776 1.00 42.09 722 ARG A O 1
ATOM 5391 N N . ALA A 1 723 ? 11.072 -42.211 16.654 1.00 44.03 723 ALA A N 1
ATOM 5392 C CA . ALA A 1 723 ? 10.860 -42.447 15.225 1.00 44.03 723 ALA A CA 1
ATOM 5393 C C . ALA A 1 723 ? 11.924 -41.738 14.362 1.00 44.03 723 ALA A C 1
ATOM 5395 O O . ALA A 1 723 ? 12.446 -42.347 13.426 1.00 44.03 723 ALA A O 1
ATOM 5396 N N . GLU A 1 724 ? 12.319 -40.510 14.712 1.00 42.09 724 GLU A N 1
ATOM 5397 C CA . GLU A 1 724 ? 13.418 -39.783 14.054 1.00 42.09 724 GLU A CA 1
ATOM 5398 C C . GLU A 1 724 ? 14.789 -40.426 14.310 1.00 42.09 724 GLU A C 1
ATOM 5400 O O . GLU A 1 724 ? 15.563 -40.604 13.370 1.00 42.09 724 GLU A O 1
ATOM 5405 N N . SER A 1 725 ? 15.067 -40.886 15.534 1.00 39.72 725 SER A N 1
ATOM 5406 C CA . SER A 1 725 ? 16.322 -41.585 15.853 1.00 39.72 725 SER A CA 1
ATOM 5407 C C . SER A 1 725 ? 16.439 -42.950 15.152 1.00 39.72 725 SER A C 1
ATOM 5409 O O . SER A 1 725 ? 17.524 -43.320 14.701 1.00 39.72 725 SER A O 1
ATOM 5411 N N . SER A 1 726 ? 15.326 -43.671 14.952 1.00 41.81 726 SER A N 1
ATOM 5412 C CA . SER A 1 726 ? 15.317 -44.923 14.174 1.00 41.81 726 SER A CA 1
ATOM 5413 C C . SER A 1 726 ? 15.523 -44.713 12.666 1.00 41.81 726 SER A C 1
ATOM 5415 O O . SER A 1 726 ? 16.094 -45.580 12.009 1.00 41.81 726 SER A O 1
ATOM 5417 N N . ARG A 1 727 ? 15.128 -43.552 12.116 1.00 44.19 727 ARG A N 1
ATOM 5418 C CA . ARG A 1 727 ? 15.407 -43.178 10.717 1.00 44.19 727 ARG A CA 1
ATOM 5419 C C . ARG A 1 727 ? 16.849 -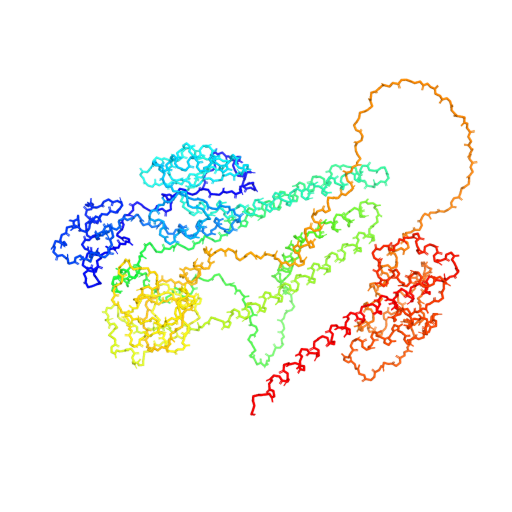42.723 10.510 1.00 44.19 727 ARG A C 1
ATOM 5421 O O . ARG A 1 727 ? 17.422 -43.038 9.478 1.00 44.19 727 ARG A O 1
ATOM 5428 N N . SER A 1 728 ? 17.453 -42.059 11.495 1.00 43.62 728 SER A N 1
ATOM 5429 C CA . SER A 1 728 ? 18.865 -41.650 11.429 1.00 43.62 728 SER A CA 1
ATOM 5430 C C . SER A 1 728 ? 19.854 -42.808 11.632 1.00 43.62 728 SER A C 1
ATOM 5432 O O . SER A 1 728 ? 21.029 -42.647 11.323 1.00 43.62 728 SER A O 1
ATOM 5434 N N . SER A 1 729 ? 19.409 -43.958 12.150 1.00 43.41 729 SER A N 1
ATOM 5435 C CA 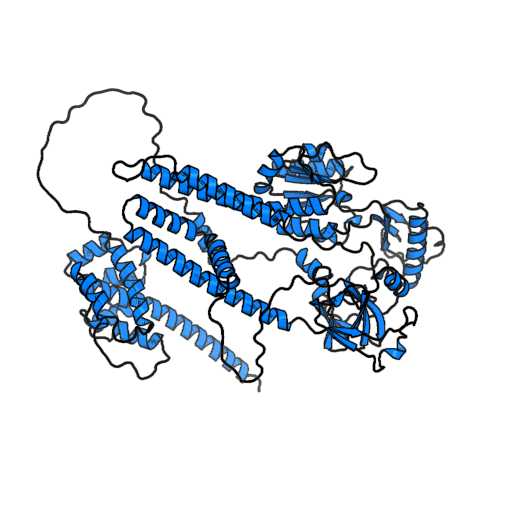. SER A 1 729 ? 20.268 -45.128 12.409 1.00 43.41 729 SER A CA 1
ATOM 5436 C C . SER A 1 729 ? 20.219 -46.185 11.292 1.00 43.41 729 SER A C 1
ATOM 5438 O O . SER A 1 729 ? 20.855 -47.226 11.411 1.00 43.41 729 SER A O 1
ATOM 5440 N N . GLY A 1 730 ? 19.428 -45.951 10.235 1.00 42.12 730 GLY A N 1
ATOM 5441 C CA . GLY A 1 730 ? 19.302 -46.835 9.066 1.00 42.12 730 GLY A CA 1
ATOM 5442 C C . GLY A 1 730 ? 20.120 -46.401 7.844 1.00 42.12 730 GLY A C 1
ATOM 5443 O O . GLY A 1 730 ? 20.114 -47.105 6.840 1.00 42.12 730 GLY A O 1
ATOM 5444 N N . GLU A 1 731 ? 20.819 -45.267 7.928 1.00 43.41 731 GLU A N 1
ATOM 5445 C CA . GLU A 1 731 ? 21.788 -44.795 6.933 1.00 43.41 731 GLU A CA 1
ATOM 5446 C C . GLU A 1 731 ? 23.187 -44.750 7.563 1.00 43.41 731 GLU A C 1
ATOM 5448 O O . GLU A 1 731 ? 23.730 -43.687 7.855 1.00 43.41 731 GLU A O 1
ATOM 5453 N N . THR A 1 732 ? 23.763 -45.928 7.799 1.00 38.59 732 THR A N 1
ATOM 5454 C CA . THR A 1 732 ? 25.217 -46.125 7.926 1.00 38.59 732 THR A CA 1
ATOM 5455 C C . THR A 1 732 ? 25.606 -47.428 7.270 1.00 38.59 732 THR A C 1
ATOM 5457 O O . THR A 1 732 ? 24.972 -48.447 7.631 1.00 38.59 732 THR A O 1
#

Organism: NCBI:txid1129896

Radius of gyration: 36.26 Å; Cα contacts (8 Å, |Δi|>4): 1007; chains: 1; bounding box: 104×68×103 Å

pLDDT: mean 70.99, std 20.46, range [26.89, 97.38]

Mean predicted aligned error: 19.31 Å

Secondary structure (DSSP, 8-state):
-EESSGGGGGGGGGEEEEEE-GGGGEEEEEEEEEEESB-HHHHHHHHHHHHHHHHTT-S-SEEEEGGGSTT-TTPPB-TTSTT-SEEEEEEEEPTTHHHHHHHHHHTTSEEEEE--GGGGGGGGG-SEEEPP-S-HHHHHHHHHHHHHHTT-EEEEEESS-HHHHHHSSEEEEE--TTSPP-TT-SEEESSHHHHHHHHHHHHHHHHHHHHHHHHHHHHHHHHHHHTSTTSS--SSHHHHHHHHHHHHHHHHHHHHHHTSPPPPPPP-S-GGGS-HHHHHHHSPPPPTTGGGTS-------------------------HHHHHHHHHHHHHHTTSTTHHHHHHHHHHHHHTT-HHHHHHHHHHHHHHHHHHHHHHHHHHHHHHHHHHTT-PPEEEE----STT----GGGTTS---EEEE-GGG--TT-EEEE-TTPBP-SEEEEEEEEEEEEE-HHHH---SPEEP-SS--TT--GGG-TTEE-TT-EEEEEEEEEEEEE-GGGSHHHHHHHHSPPP----SHHHHHHHHHHH---TT---------------------------PPPPPHHHHHHHHHHHHHHHHTT--PPTTTHHHHHHHHHTTT----GGGTS--PPPS-TT-HHHHHHHHHHTS--SS-HHHHHHHHHT----TTHHHHHHHHHH-GGG--HHHHHHHHHTS--HHHHHHHHHHHHHHHHHHHHHHHHHHHHHHHHHHHHHHTS--

Solvent-accessible surface area (backbone atoms only — not comparable to full-atom values): 41755 Å² total; per-residue (Å²): 106,49,67,72,36,67,65,37,70,74,44,37,49,56,50,45,30,39,39,39,43,62,70,55,37,42,43,94,54,70,38,71,62,35,64,43,43,60,44,78,90,52,39,63,61,51,48,52,34,40,41,51,34,39,77,70,68,74,53,67,78,43,82,38,51,49,88,77,33,67,93,48,87,83,66,74,71,44,85,87,44,101,81,50,37,32,34,32,26,26,49,33,52,35,41,45,34,66,58,32,42,30,35,39,49,71,43,75,31,50,29,32,32,54,56,56,83,63,48,60,84,56,53,65,41,39,79,41,68,42,76,72,61,87,49,70,55,56,37,52,36,50,53,53,51,50,44,45,73,74,72,40,36,35,29,29,40,26,48,66,48,54,69,41,23,57,71,30,71,33,6,33,13,30,52,53,92,96,52,78,76,48,77,42,22,28,32,36,19,68,37,60,70,40,47,34,49,55,38,57,35,26,52,43,36,34,51,33,52,54,50,33,53,53,38,45,53,50,14,49,52,49,32,54,55,39,69,40,90,90,34,73,58,85,67,66,56,41,43,55,52,25,50,52,50,36,51,49,51,37,52,51,42,52,49,52,52,73,66,48,80,77,81,78,72,42,77,68,68,64,67,44,53,39,50,53,71,59,52,60,71,73,36,61,76,76,58,87,74,58,86,79,73,80,70,85,82,75,80,75,81,71,85,77,89,71,83,93,84,79,90,81,89,79,90,86,79,80,68,70,65,61,58,49,54,51,53,48,36,38,57,60,42,55,67,42,85,62,45,56,57,48,52,49,50,17,52,45,31,40,47,68,69,35,58,66,59,14,49,52,46,44,48,52,52,53,50,52,29,50,51,53,36,52,52,50,54,51,49,52,50,54,50,50,54,60,52,59,73,68,59,48,68,30,35,33,55,76,67,79,83,53,102,75,70,79,64,53,52,87,58,65,80,56,95,69,60,60,46,81,38,59,36,89,72,58,52,54,44,42,43,36,52,50,45,54,77,34,58,36,57,39,17,18,40,22,59,25,47,39,76,26,27,30,41,40,35,87,73,69,67,46,87,64,68,44,66,47,43,46,62,55,40,64,51,57,58,83,87,66,38,34,18,46,46,51,34,71,25,34,27,67,32,36,33,37,32,26,38,28,66,28,42,73,78,66,15,67,51,48,41,53,62,55,36,44,80,76,75,86,82,70,89,49,71,68,48,53,49,54,46,53,62,62,68,52,67,74,81,86,77,78,85,76,90,82,80,91,75,90,84,89,81,93,80,91,79,87,90,82,82,91,83,84,83,87,82,81,86,73,80,58,62,54,63,56,49,55,54,51,49,58,65,49,51,52,56,69,72,64,65,80,76,66,93,78,63,71,76,65,61,51,60,61,42,48,76,74,72,57,79,80,63,60,46,81,72,57,90,72,88,74,74,95,61,91,81,49,67,64,63,52,46,53,44,60,63,35,68,45,69,52,94,53,59,47,67,60,24,43,30,36,25,70,69,47,96,53,66,83,80,48,36,71,51,33,49,36,45,51,76,40,52,92,70,72,46,59,65,57,55,51,53,49,48,71,74,68,56,50,71,64,45,54,49,52,40,48,51,19,7,40,51,22,50,50,49,51,55,47,53,54,50,52,51,52,52,52,52,50,53,52,53,52,54,56,59,64,68,71,75,122

Nearest PDB structures (foldseek):
  6zhh-assembly7_G  TM=4.896E-01  e=2.396E-10  Listeria monocytogenes
  8jbk-assembly1_A  TM=6.337E-01  e=2.490E-08  Sus scrofa
  7wyu-assembly1_A  TM=5.464E-01  e=5.185E-08  Squalus acanthias
  7x22-assembly1_A  TM=4.962E-01  e=4.060E-08  Rattus norvegicus
  7x21-assembly1_A  TM=4.789E-01  e=1.684E-08  Rattus norvegicus

Foldseek 3Di:
DDQPAVVLLLCLLQAQEEEEEPVQFFAPQKAWFFKPQADQVCVLVLRVQVRVCSVVVNDDAAKDASVSRPPSPPGDGRPPDPVTIIIGMHTFGFLCSLVLLLLLVVLNHQYEYADDPNCVVVVLSHPYHHYDDDDRLVSLQVVQVVCVVVVGQYEYEDCDNLVSQLPHSAREHEDHDPDDGSSSGSHYDPGVLSSSLSSNCSNLSNVLVVLLVLLQVLLVVLQVLQVDPPFPDDDSVSNVVSVVVSVVSSVVSNVCSVPDDGDDGADSDPLLQDAPLVLLVVWDADDPPCLPPDDPPPPPPDPDDDDDDDDDDDDDDDDPVVVVLLVVQLVVLCPPPVLSVLLSVLVSCVRNVNPVVSCVSVVVSSVVSSVVSVVVVVVVVVVVVVVQVVFFWWWWQDPPVDSDDQPDQVCLPPPTDTDTDTLQSDDQSTKTKDFAFDFDSAKFFWSYWDQWWKQCCLQPVDRDTQAADRDRDPNDDPVNSRRMDFGRIGTHHTMTMTGGNGGDCNTSSNSCVSSHNDDPPDPDVVVVVVCVVVVPDPPVPPDDDPDDDDDDDDDDDDDDDDDDDDDDDDPQPVVVLVVVVVVLVVVLQPPDDDPPPPPPVVVVQVVVVDDDWPLSVDDDDDPPDPPPSLVSLCCSLQPTDTPDDSVLLQCLLQLHDDDPPLNVVSCCLQPPVVPDGSVNVVVRVVVPDDPRRSSSSSSSSNSSNVVVVVVVVVVVVVVVVVVVVVVVVVPD